Protein AF-0000000065836776 (afdb_homodimer)

Sequence (584 aa):
MSDDNSHSSDTVNSKKGFFSLLLSQLFHGEPKNRDELLALIRDSGQNELIDEDTRDMLEGVMDIADQRVRDIMIPRSQMITLKRNQTLDECLDVIIESAHSRFPVISEDKDHIEGILMAKDLLPFMRSDAEAFSMDKVLRTAVVVPESKRVDRMLKEFRSQRYHMAIVIDEFGGVSGLVTIEDILELIVGEIEDEYDEEDDIDFRQLSRHTWTIRALASIEDFNDAFGTHFSDEEVDTIGGLVMQAFGHLPARGETIDIDGYQFKVAMADSRRIIQVHVRIPDDSPQPKLDEMSDDNSHSSDTVNSKKGFFSLLLSQLFHGEPKNRDELLALIRDSGQNELIDEDTRDMLEGVMDIADQRVRDIMIPRSQMITLKRNQTLDECLDVIIESAHSRFPVISEDKDHIEGILMAKDLLPFMRSDAEAFSMDKVLRTAVVVPESKRVDRMLKEFRSQRYHMAIVIDEFGGVSGLVTIEDILELIVGEIEDEYDEEDDIDFRQLSRHTWTIRALASIEDFNDAFGTHFSDEEVDTIGGLVMQAFGHLPARGETIDIDGYQFKVAMADSRRIIQVHVRIPDDSPQPKLDE

Structure (mmCIF, N/CA/C/O backbone):
data_AF-0000000065836776-model_v1
#
loop_
_entity.id
_entity.type
_entity.pdbx_description
1 polymer 'Magnesium and cobalt efflux protein CorC'
#
loop_
_atom_site.group_PDB
_atom_site.id
_atom_site.type_symbol
_atom_site.label_atom_id
_atom_site.label_alt_id
_atom_site.label_comp_id
_atom_site.label_asym_id
_atom_site.label_entity_id
_atom_site.label_seq_id
_atom_site.pdbx_PDB_ins_code
_atom_site.Cartn_x
_atom_site.Cartn_y
_atom_site.Cartn_z
_atom_site.occupancy
_atom_site.B_iso_or_equiv
_atom_site.auth_seq_id
_atom_site.auth_comp_id
_atom_site.auth_asym_id
_atom_site.auth_atom_id
_atom_site.pdbx_PDB_model_num
ATOM 1 N N . MET A 1 1 ? 48 31.109 40.75 1 22.95 1 MET A N 1
ATOM 2 C CA . MET A 1 1 ? 46.75 30.703 41.406 1 22.95 1 MET A CA 1
ATOM 3 C C . MET A 1 1 ? 45.562 30.828 40.438 1 22.95 1 MET A C 1
ATOM 5 O O . MET A 1 1 ? 44.438 30.547 40.781 1 22.95 1 MET A O 1
ATOM 9 N N . SER A 1 2 ? 45.594 31.531 39.281 1 27.92 2 SER A N 1
ATOM 10 C CA . SER A 1 2 ? 44.562 32.219 38.5 1 27.92 2 SER A CA 1
ATOM 11 C C . SER A 1 2 ? 43.781 31.266 37.625 1 27.92 2 SER A C 1
ATOM 13 O O . SER A 1 2 ? 44.156 31.016 36.469 1 27.92 2 SER A O 1
ATOM 15 N N . ASP A 1 3 ? 43.125 30.141 38.125 1 28.23 3 ASP A N 1
ATOM 16 C CA . ASP A 1 3 ? 42.625 28.938 37.469 1 28.23 3 ASP A CA 1
ATOM 17 C C . ASP A 1 3 ? 41.281 29.203 36.781 1 28.23 3 ASP A C 1
ATOM 19 O O . ASP A 1 3 ? 40.562 28.266 36.406 1 28.23 3 ASP A O 1
ATOM 23 N N . ASP A 1 4 ? 40.562 30.375 36.719 1 28.66 4 ASP A N 1
ATOM 24 C CA . ASP A 1 4 ? 39.125 30.453 36.781 1 28.66 4 ASP A CA 1
ATOM 25 C C . ASP A 1 4 ? 38.5 30.141 35.438 1 28.66 4 ASP A C 1
ATOM 27 O O . ASP A 1 4 ? 37.312 30.375 35.219 1 28.66 4 ASP A O 1
ATOM 31 N N . ASN A 1 5 ? 39.094 29.922 34.219 1 32.53 5 ASN A N 1
ATOM 32 C CA . ASN A 1 5 ? 38.438 30.312 32.969 1 32.53 5 ASN A CA 1
ATOM 33 C C . ASN A 1 5 ? 37.406 29.266 32.531 1 32.53 5 ASN A C 1
ATOM 35 O O . ASN A 1 5 ? 37.594 28.594 31.516 1 32.53 5 ASN A O 1
ATOM 39 N N . SER A 1 6 ? 36.688 28.422 33.406 1 32.84 6 SER A N 1
ATOM 40 C CA . SER A 1 6 ? 36.031 27.266 32.844 1 32.84 6 SER A CA 1
ATOM 41 C C . SER A 1 6 ? 34.688 27.641 32.188 1 32.84 6 SER A C 1
ATOM 43 O O . SER A 1 6 ? 33.906 26.766 31.828 1 32.84 6 SER A O 1
ATOM 45 N N . HIS A 1 7 ? 34.156 28.922 32 1 32.16 7 HIS A N 1
ATOM 46 C CA . HIS A 1 7 ? 32.719 29.141 31.969 1 32.16 7 HIS A CA 1
ATOM 47 C C . HIS A 1 7 ? 32.125 28.766 30.609 1 32.16 7 HIS A C 1
ATOM 49 O O . HIS A 1 7 ? 30.938 28.922 30.391 1 32.16 7 HIS A O 1
ATOM 55 N N . SER A 1 8 ? 32.781 28.516 29.453 1 32.16 8 SER A N 1
ATOM 56 C CA . SER A 1 8 ? 32.156 28.922 28.203 1 32.16 8 SER A CA 1
ATOM 57 C C . SER A 1 8 ? 31.109 27.906 27.734 1 32.16 8 SER A C 1
ATOM 59 O O . SER A 1 8 ? 30.5 28.078 26.688 1 32.16 8 SER A O 1
ATOM 61 N N . SER A 1 9 ? 31 26.641 28.25 1 32.5 9 SER A N 1
ATOM 62 C CA . SER A 1 9 ? 30.453 25.656 27.328 1 32.5 9 SER A CA 1
ATOM 63 C C . SER A 1 9 ? 28.938 25.656 27.328 1 32.5 9 SER A C 1
ATOM 65 O O . SER A 1 9 ? 28.297 24.812 26.703 1 32.5 9 SER A O 1
ATOM 67 N N . ASP A 1 10 ? 28.172 26.547 28.109 1 32.69 10 ASP A N 1
ATOM 68 C CA . ASP A 1 10 ? 26.766 26.281 28.391 1 32.69 10 ASP A CA 1
ATOM 69 C C . ASP A 1 10 ? 25.875 26.719 27.234 1 32.69 10 ASP A C 1
ATOM 71 O O . ASP A 1 10 ? 24.656 26.656 27.344 1 32.69 10 ASP A O 1
ATOM 75 N N . THR A 1 11 ? 26.25 27.453 26.156 1 33.28 11 THR A N 1
ATOM 76 C CA . THR A 1 11 ? 25.328 28.297 25.406 1 33.28 11 THR A CA 1
ATOM 77 C C . THR A 1 11 ? 24.547 27.469 24.391 1 33.28 11 THR A C 1
ATOM 79 O O . THR A 1 11 ? 23.656 27.984 23.703 1 33.28 11 THR A O 1
ATOM 82 N N . VAL A 1 12 ? 24.938 26.281 24.016 1 37.31 12 VAL A N 1
ATOM 83 C CA . VAL A 1 12 ? 24.375 25.75 22.781 1 37.31 12 VAL A CA 1
ATOM 84 C C . VAL A 1 12 ? 23.016 25.109 23.078 1 37.31 12 VAL A C 1
ATOM 86 O O . VAL A 1 12 ? 22.312 24.672 22.156 1 37.31 12 VAL A O 1
ATOM 89 N N . ASN A 1 13 ? 22.625 24.812 24.328 1 36.97 13 ASN A N 1
ATOM 90 C CA . ASN A 1 13 ? 21.391 24.094 24.609 1 36.97 13 ASN A CA 1
ATOM 91 C C . ASN A 1 13 ? 20.156 24.969 24.406 1 36.97 13 ASN A C 1
ATOM 93 O O . ASN A 1 13 ? 19.031 24.531 24.594 1 36.97 13 ASN A O 1
ATOM 97 N N . SER A 1 14 ? 20.203 26.391 24.328 1 39.12 14 SER A N 1
ATOM 98 C CA . SER A 1 14 ? 19.109 27.344 24.469 1 39.12 14 SER A CA 1
ATOM 99 C C . SER A 1 14 ? 18.391 27.562 23.156 1 39.12 14 SER A C 1
ATOM 101 O O . SER A 1 14 ? 17.266 28.078 23.125 1 39.12 14 SER A O 1
ATOM 103 N N . LYS A 1 15 ? 18.969 27.266 22.062 1 41.84 15 LYS A N 1
ATOM 104 C CA . LYS A 1 15 ? 18.406 27.75 20.812 1 41.84 15 LYS A CA 1
ATOM 105 C C . LYS A 1 15 ? 17.25 26.859 20.344 1 41.84 15 LYS A C 1
ATOM 107 O O . LYS A 1 15 ? 16.359 27.312 19.641 1 41.84 15 LYS A O 1
ATOM 112 N N . LYS A 1 16 ? 17.234 25.641 20.625 1 44.03 16 LYS A N 1
ATOM 113 C CA . LYS A 1 16 ? 16.156 24.766 20.188 1 44.03 16 LYS A CA 1
ATOM 114 C C . LYS A 1 16 ? 14.867 25.047 20.953 1 44.03 16 LYS A C 1
ATOM 116 O O . LYS A 1 16 ? 13.773 24.906 20.391 1 44.03 16 LYS A O 1
ATOM 121 N N . GLY A 1 17 ? 14.898 25.516 22.266 1 41.03 17 GLY A N 1
ATOM 122 C CA . GLY A 1 17 ? 13.781 26.078 23.016 1 41.03 17 GLY A CA 1
ATOM 123 C C . GLY A 1 17 ? 13.227 27.344 22.406 1 41.03 17 GLY A C 1
ATOM 124 O O . GLY A 1 17 ? 12.008 27.547 22.375 1 41.03 17 GLY A O 1
ATOM 125 N N . PHE A 1 18 ? 14.219 28.234 21.953 1 40.16 18 PHE A N 1
ATOM 126 C CA . PHE A 1 18 ? 13.82 29.547 21.484 1 40.16 18 PHE A CA 1
ATOM 127 C C . PHE A 1 18 ? 13.117 29.469 20.125 1 40.16 18 PHE A C 1
ATOM 129 O O . PHE A 1 18 ? 12.148 30.172 19.875 1 40.16 18 PHE A O 1
ATOM 136 N N . PHE A 1 19 ? 13.664 28.578 19.188 1 43.03 19 PHE A N 1
ATOM 137 C CA . PHE A 1 19 ? 13 28.453 17.891 1 43.03 19 PHE A CA 1
ATOM 138 C C . PHE A 1 19 ? 11.609 27.844 18.062 1 43.03 19 PHE A C 1
ATOM 140 O O . PHE A 1 19 ? 10.656 28.297 17.406 1 43.03 19 PHE A O 1
ATOM 147 N N . SER A 1 20 ? 11.492 26.781 18.828 1 47.38 20 SER A N 1
ATOM 148 C CA . SER A 1 20 ? 10.156 26.281 19.141 1 47.38 20 SER A CA 1
ATOM 149 C C . SER A 1 20 ? 9.305 27.344 19.812 1 47.38 20 SER A C 1
ATOM 151 O O . SER A 1 20 ? 8.117 27.469 19.516 1 47.38 20 SER A O 1
ATOM 153 N N . LEU A 1 21 ? 9.906 28.031 20.781 1 43.47 21 LEU A N 1
ATOM 154 C CA . LEU A 1 21 ? 9.203 29.125 21.438 1 43.47 21 LEU A CA 1
ATOM 155 C C . LEU A 1 21 ? 8.898 30.25 20.453 1 43.47 21 LEU A C 1
ATOM 157 O O . LEU A 1 21 ? 7.801 30.797 20.453 1 43.47 21 LEU A O 1
ATOM 161 N N . LEU A 1 22 ? 9.922 30.656 19.656 1 42.25 22 LEU A N 1
ATOM 162 C CA . LEU A 1 22 ? 9.695 31.688 18.656 1 42.25 22 LEU A CA 1
ATOM 163 C C . LEU A 1 22 ? 8.68 31.234 17.609 1 42.25 22 LEU A C 1
ATOM 165 O O . LEU A 1 22 ? 7.801 32 17.219 1 42.25 22 LEU A O 1
ATOM 169 N N . LEU A 1 23 ? 8.891 29.969 17.172 1 44.66 23 LEU A N 1
ATOM 170 C CA . LEU A 1 23 ? 7.895 29.438 16.25 1 44.66 23 LEU A CA 1
ATOM 171 C C . LEU A 1 23 ? 6.531 29.344 16.922 1 44.66 23 LEU A C 1
ATOM 173 O O . LEU A 1 23 ? 5.508 29.641 16.312 1 44.66 23 LEU A O 1
ATOM 177 N N . SER A 1 24 ? 6.496 28.844 18.125 1 47.44 24 SER A N 1
ATOM 178 C CA . SER A 1 24 ? 5.25 28.875 18.875 1 47.44 24 SER A CA 1
ATOM 179 C C . SER A 1 24 ? 4.711 30.297 19 1 47.44 24 SER A C 1
ATOM 181 O O . SER A 1 24 ? 3.496 30.5 18.969 1 47.44 24 SER A O 1
ATOM 183 N N . GLN A 1 25 ? 5.547 31.219 19.359 1 43.69 25 GLN A N 1
ATOM 184 C CA . GLN A 1 25 ? 5.129 32.594 19.484 1 43.69 25 GLN A CA 1
ATOM 185 C C . GLN A 1 25 ? 4.688 33.156 18.125 1 43.69 25 GLN A C 1
ATOM 187 O O . GLN A 1 25 ? 3.758 33.969 18.062 1 43.69 25 GLN A O 1
ATOM 192 N N . LEU A 1 26 ? 5.461 32.875 17.188 1 43.56 26 LEU A N 1
ATOM 193 C CA . LEU A 1 26 ? 5.086 33.375 15.875 1 43.56 26 LEU A CA 1
ATOM 194 C C . LEU A 1 26 ? 3.891 32.625 15.312 1 43.56 26 LEU A C 1
ATOM 196 O O . LEU A 1 26 ? 3.148 33.156 14.477 1 43.56 26 LEU A O 1
ATOM 200 N N . PHE A 1 27 ? 3.906 31.266 15.547 1 48.25 27 PHE A N 1
ATOM 201 C CA . PHE A 1 27 ? 2.715 30.516 15.156 1 48.25 27 PHE A CA 1
ATOM 202 C C . PHE A 1 27 ? 1.643 30.609 16.234 1 48.25 27 PHE A C 1
ATOM 204 O O . PHE A 1 27 ? 1.615 29.781 17.156 1 48.25 27 PHE A O 1
ATOM 211 N N . HIS A 1 28 ? 1.257 31.562 16.703 1 50.22 28 HIS A N 1
ATOM 212 C CA . HIS A 1 28 ? 0.18 31.828 17.656 1 50.22 28 HIS A CA 1
ATOM 213 C C . HIS A 1 28 ? -0.975 30.844 17.469 1 50.22 28 HIS A C 1
ATOM 215 O O . HIS A 1 28 ? -1.742 30.594 18.391 1 50.22 28 HIS A O 1
ATOM 221 N N . GLY A 1 29 ? -1.247 30.109 16.312 1 56.5 29 GLY A N 1
ATOM 222 C CA . GLY A 1 29 ? -2.48 29.359 16.172 1 56.5 29 GLY A CA 1
ATOM 223 C C . GLY A 1 29 ? -2.246 27.875 15.898 1 56.5 29 GLY A C 1
ATOM 224 O O . GLY A 1 29 ? -2.6 27.375 14.828 1 56.5 29 GLY A O 1
ATOM 225 N N . GLU A 1 30 ? -1.48 27.172 16.609 1 68.56 30 GLU A N 1
ATOM 226 C CA . GLU A 1 30 ? -1.351 25.734 16.516 1 68.56 30 GLU A CA 1
ATOM 227 C C . GLU A 1 30 ? -2.711 25.047 16.625 1 68.56 30 GLU A C 1
ATOM 229 O O . GLU A 1 30 ? -3.584 25.5 17.359 1 68.56 30 GLU A O 1
ATOM 234 N N . PRO A 1 31 ? -2.826 24.078 15.703 1 76.38 31 PRO A N 1
ATOM 235 C CA . PRO A 1 31 ? -4.098 23.375 15.836 1 76.38 31 PRO A CA 1
ATOM 236 C C . PRO A 1 31 ? -4.289 22.766 17.234 1 76.38 31 PRO A C 1
ATOM 238 O O . PRO A 1 31 ? -3.328 22.281 17.828 1 76.38 31 PRO A O 1
ATOM 241 N N . LYS A 1 32 ? -5.445 22.953 17.734 1 77.69 32 LYS A N 1
ATOM 242 C CA . LYS A 1 32 ? -5.73 22.516 19.094 1 77.69 32 LYS A CA 1
ATOM 243 C C . LYS A 1 32 ? -6.32 21.109 19.109 1 77.69 32 LYS A C 1
ATOM 245 O O . LYS A 1 32 ? -6.422 20.484 20.156 1 77.69 32 LYS A O 1
ATOM 250 N N . ASN A 1 33 ? -6.82 20.734 17.969 1 81.62 33 ASN A N 1
ATOM 251 C CA . ASN A 1 33 ? -7.375 19.391 17.859 1 81.62 33 ASN A CA 1
ATOM 252 C C . ASN A 1 33 ? -7.25 18.844 16.438 1 81.62 33 ASN A C 1
ATOM 254 O O . ASN A 1 33 ? -6.773 19.547 15.547 1 81.62 33 ASN A O 1
ATOM 258 N N . ARG A 1 34 ? -7.668 17.656 16.281 1 82.62 34 ARG A N 1
ATOM 259 C CA . ARG A 1 34 ? -7.547 16.953 15.016 1 82.62 34 ARG A CA 1
ATOM 260 C C . ARG A 1 34 ? -8.336 17.656 13.922 1 82.62 34 ARG A C 1
ATOM 262 O O . ARG A 1 34 ? -7.883 17.75 12.773 1 82.62 34 ARG A O 1
ATOM 269 N N . ASP A 1 35 ? -9.414 18.125 14.25 1 83.81 35 ASP A N 1
ATOM 270 C CA . ASP A 1 35 ? -10.258 18.812 13.281 1 83.81 35 ASP A CA 1
ATOM 271 C C . ASP A 1 35 ? -9.578 20.078 12.766 1 83.81 35 ASP A C 1
ATOM 273 O O . ASP A 1 35 ? -9.664 20.391 11.578 1 83.81 35 ASP A O 1
ATOM 277 N N . GLU A 1 36 ? -8.992 20.703 13.672 1 83.31 36 GLU A N 1
ATOM 278 C CA . GLU A 1 36 ? -8.273 21.922 13.281 1 83.31 36 GLU A CA 1
ATOM 279 C C . GLU A 1 36 ? -7.086 21.578 12.383 1 83.31 36 GLU A C 1
ATOM 281 O O . GLU A 1 36 ? -6.801 22.312 11.43 1 83.31 36 GLU A O 1
ATOM 286 N N . LEU A 1 37 ? -6.438 20.562 12.734 1 85.44 37 LEU A N 1
ATOM 287 C CA . LEU A 1 37 ? -5.328 20.141 11.883 1 85.44 37 LEU A CA 1
ATOM 288 C C . LEU A 1 37 ? -5.824 19.781 10.484 1 85.44 37 LEU A C 1
ATOM 290 O O . LEU A 1 37 ? -5.207 20.172 9.492 1 85.44 37 LEU A O 1
ATOM 294 N N . LEU A 1 38 ? -6.859 19.078 10.398 1 85 38 LEU A N 1
ATOM 295 C CA . LEU A 1 38 ? -7.457 18.734 9.117 1 85 38 LEU A CA 1
ATOM 296 C C . LEU A 1 38 ? -7.832 19.969 8.328 1 85 38 LEU A C 1
ATOM 298 O O . LEU A 1 38 ? -7.629 20.031 7.113 1 85 38 LEU A O 1
ATOM 302 N N . ALA A 1 39 ? -8.367 20.891 9.031 1 82.38 39 ALA A N 1
ATOM 303 C CA . ALA A 1 39 ? -8.711 22.141 8.383 1 82.38 39 ALA A CA 1
ATOM 304 C C . ALA A 1 39 ? -7.473 22.844 7.828 1 82.38 39 ALA A C 1
ATOM 306 O O . ALA A 1 39 ? -7.504 23.391 6.723 1 82.38 39 ALA A O 1
ATOM 307 N N . LEU A 1 40 ? -6.527 22.812 8.594 1 82.5 40 LEU A N 1
ATOM 308 C CA . LEU A 1 40 ? -5.266 23.406 8.164 1 82.5 40 LEU A CA 1
ATOM 309 C C . LEU A 1 40 ? -4.734 22.703 6.918 1 82.5 40 LEU A C 1
ATOM 311 O O . LEU A 1 40 ? -4.238 23.359 5.996 1 82.5 40 LEU A O 1
ATOM 315 N N . ILE A 1 41 ? -4.789 21.469 6.906 1 85.69 41 ILE A N 1
ATOM 316 C CA . ILE A 1 41 ? -4.352 20.672 5.762 1 85.69 41 ILE A CA 1
ATOM 317 C C . ILE A 1 41 ? -5.18 21.031 4.531 1 85.69 41 ILE A C 1
ATOM 319 O O . ILE A 1 41 ? -4.633 21.266 3.451 1 85.69 41 ILE A O 1
ATOM 323 N N . ARG A 1 42 ? -6.379 21.094 4.68 1 80.94 42 ARG A N 1
ATOM 324 C CA . ARG A 1 42 ? -7.273 21.453 3.58 1 80.94 42 ARG A CA 1
ATOM 325 C C . ARG A 1 42 ? -6.953 22.844 3.035 1 80.94 42 ARG A C 1
ATOM 327 O O . ARG A 1 42 ? -6.906 23.031 1.82 1 80.94 42 ARG A O 1
ATOM 334 N N . ASP A 1 43 ? -6.699 23.719 3.918 1 79.12 43 ASP A N 1
ATOM 335 C CA . ASP A 1 43 ? -6.371 25.094 3.545 1 79.12 43 ASP A CA 1
ATOM 336 C C . ASP A 1 43 ? -5.035 25.156 2.807 1 79.12 43 ASP A C 1
ATOM 338 O O . ASP A 1 43 ? -4.859 25.984 1.901 1 79.12 43 ASP A O 1
ATOM 342 N N . SER A 1 44 ? -4.184 24.391 3.209 1 79.69 44 SER A N 1
ATOM 343 C CA . SER A 1 44 ? -2.865 24.391 2.584 1 79.69 44 SER A CA 1
ATOM 344 C C . SER A 1 44 ? -2.947 23.938 1.127 1 79.69 44 SER A C 1
ATOM 346 O O . SER A 1 44 ? -2.141 24.375 0.298 1 79.69 44 SER A O 1
ATOM 348 N N . GLY A 1 45 ? -3.754 23.125 0.785 1 73.38 45 GLY A N 1
ATOM 349 C CA . GLY A 1 45 ? -4.02 22.766 -0.598 1 73.38 45 GLY A CA 1
ATOM 350 C C . GLY A 1 45 ? -4.629 23.891 -1.405 1 73.38 45 GLY A C 1
ATOM 351 O O . GLY A 1 45 ? -4.223 24.141 -2.543 1 73.38 45 GLY A O 1
ATOM 352 N N . GLN A 1 46 ? -5.461 24.578 -0.774 1 68.31 46 GLN A N 1
ATOM 353 C CA . GLN A 1 46 ? -6.176 25.656 -1.435 1 68.31 46 GLN A CA 1
ATOM 354 C C . GLN A 1 46 ? -5.246 26.844 -1.721 1 68.31 46 GLN A C 1
ATOM 356 O O . GLN A 1 46 ? -5.383 27.5 -2.746 1 68.31 46 GLN A O 1
ATOM 361 N N . ASN A 1 47 ? -4.32 26.953 -0.825 1 69.75 47 ASN A N 1
ATOM 362 C CA . ASN A 1 47 ? -3.377 28.062 -0.986 1 69.75 47 ASN A CA 1
ATOM 363 C C . ASN A 1 47 ? -2.145 27.625 -1.779 1 69.75 47 ASN A C 1
ATOM 365 O O . ASN A 1 47 ? -1.146 28.344 -1.821 1 69.75 47 ASN A O 1
ATOM 369 N N . GLU A 1 48 ? -2.164 26.375 -2.27 1 73.56 48 GLU A N 1
ATOM 370 C CA . GLU A 1 48 ? -1.187 25.828 -3.201 1 73.56 48 GLU A CA 1
ATOM 371 C C . GLU A 1 48 ? 0.162 25.609 -2.52 1 73.56 48 GLU A C 1
ATOM 373 O O . GLU A 1 48 ? 1.212 25.75 -3.152 1 73.56 48 GLU A O 1
ATOM 378 N N . LEU A 1 49 ? 0.11 25.594 -1.194 1 77.25 49 LEU A N 1
ATOM 379 C CA . LEU A 1 49 ? 1.33 25.203 -0.501 1 77.25 49 LEU A CA 1
ATOM 380 C C . LEU A 1 49 ? 1.713 23.766 -0.858 1 77.25 49 LEU A C 1
ATOM 382 O O . LEU A 1 49 ? 2.898 23.438 -0.95 1 77.25 49 LEU A O 1
ATOM 386 N N . ILE A 1 50 ? 0.621 22.969 -1.031 1 84 50 ILE A N 1
ATOM 387 C CA . ILE A 1 50 ? 0.765 21.578 -1.469 1 84 50 ILE A CA 1
ATOM 388 C C . ILE A 1 50 ? -0.218 21.297 -2.602 1 84 50 ILE A C 1
ATOM 390 O O . ILE A 1 50 ? -1.242 21.969 -2.73 1 84 50 ILE A O 1
ATOM 394 N N . ASP A 1 51 ? 0.24 20.359 -3.395 1 85.06 51 ASP A N 1
ATOM 395 C CA . ASP A 1 51 ? -0.67 20.031 -4.484 1 85.06 51 ASP A CA 1
ATOM 396 C C . ASP A 1 51 ? -1.854 19.203 -3.98 1 85.06 51 ASP A C 1
ATOM 398 O O . ASP A 1 51 ? -1.856 18.75 -2.836 1 85.06 51 ASP A O 1
ATOM 402 N N . GLU A 1 52 ? -2.77 19.078 -4.766 1 80.69 52 GLU A N 1
ATOM 403 C CA . GLU A 1 52 ? -4.035 18.438 -4.406 1 80.69 52 GLU A CA 1
ATOM 404 C C . GLU A 1 52 ? -3.836 16.984 -4.035 1 80.69 52 GLU A C 1
ATOM 406 O O . GLU A 1 52 ? -4.473 16.469 -3.107 1 80.69 52 GLU A O 1
ATOM 411 N N . ASP A 1 53 ? -3.055 16.328 -4.742 1 86.19 53 ASP A N 1
ATOM 412 C CA . ASP A 1 53 ? -2.779 14.93 -4.445 1 86.19 53 ASP A CA 1
ATOM 413 C C . ASP A 1 53 ? -2.191 14.773 -3.043 1 86.19 53 ASP A C 1
ATOM 415 O O . ASP A 1 53 ? -2.59 13.875 -2.295 1 86.19 53 ASP A O 1
ATOM 419 N N . THR A 1 54 ? -1.288 15.617 -2.773 1 90.06 54 THR A N 1
ATOM 420 C CA . THR A 1 54 ? -0.691 15.586 -1.443 1 90.06 54 THR A CA 1
ATOM 421 C C . THR A 1 54 ? -1.743 15.859 -0.372 1 90.06 54 THR A C 1
ATOM 423 O O . THR A 1 54 ? -1.784 15.172 0.652 1 90.06 54 THR A O 1
ATOM 426 N N . ARG A 1 55 ? -2.475 16.859 -0.57 1 87.81 55 ARG A N 1
ATOM 427 C CA . ARG A 1 55 ? -3.559 17.172 0.356 1 87.81 55 ARG A CA 1
ATOM 428 C C . ARG A 1 55 ? -4.457 15.953 0.571 1 87.81 55 ARG A C 1
ATOM 430 O O . ARG A 1 55 ? -4.781 15.609 1.71 1 87.81 55 ARG A O 1
ATOM 437 N N . ASP A 1 56 ? -4.887 15.359 -0.507 1 87.62 56 ASP A N 1
ATOM 438 C CA . ASP A 1 56 ? -5.762 14.195 -0.435 1 87.62 56 ASP A CA 1
ATOM 439 C C . ASP A 1 56 ? -5.113 13.07 0.37 1 87.62 56 ASP A C 1
ATOM 441 O O . ASP A 1 56 ? -5.777 12.398 1.165 1 87.62 56 ASP A O 1
ATOM 445 N N . MET A 1 57 ? -3.908 12.883 0.147 1 92.25 57 MET A N 1
ATOM 446 C CA . MET A 1 57 ? -3.203 11.828 0.877 1 92.25 57 MET A CA 1
ATOM 447 C C . MET A 1 57 ? -3.152 12.141 2.369 1 92.25 57 MET A C 1
ATOM 449 O O . MET A 1 57 ? -3.34 11.258 3.201 1 92.25 57 MET A O 1
ATOM 453 N N . LEU A 1 58 ? -2.871 13.43 2.695 1 93.25 58 LEU A N 1
ATOM 454 C CA . LEU A 1 58 ? -2.852 13.828 4.098 1 93.25 58 LEU A CA 1
ATOM 455 C C . LEU A 1 58 ? -4.211 13.594 4.75 1 93.25 58 LEU A C 1
ATOM 457 O O . LEU A 1 58 ? -4.289 13.094 5.871 1 93.25 58 LEU A O 1
ATOM 461 N N . GLU A 1 59 ? -5.18 13.93 4.074 1 90 59 GLU A N 1
ATOM 462 C CA . GLU A 1 59 ? -6.527 13.68 4.57 1 90 59 GLU A CA 1
ATOM 463 C C . GLU A 1 59 ? -6.781 12.188 4.746 1 90 59 GLU A C 1
ATOM 465 O O . GLU A 1 59 ? -7.441 11.773 5.699 1 90 59 GLU A O 1
ATOM 470 N N . GLY A 1 60 ? -6.359 11.43 3.793 1 92.38 60 GLY A N 1
ATOM 471 C CA . GLY A 1 60 ? -6.477 9.984 3.896 1 92.38 60 GLY A CA 1
ATOM 472 C C . GLY A 1 60 ? -5.836 9.422 5.152 1 92.38 60 GLY A C 1
ATOM 473 O O . GLY A 1 60 ? -6.375 8.5 5.773 1 92.38 60 GLY A O 1
ATOM 474 N N . VAL A 1 61 ? -4.695 9.953 5.477 1 94.38 61 VAL A N 1
ATOM 475 C CA . VAL A 1 61 ? -4.027 9.523 6.699 1 94.38 61 VAL A CA 1
ATOM 476 C C . VAL A 1 61 ? -4.91 9.836 7.906 1 94.38 61 VAL A C 1
ATOM 478 O O . VAL A 1 61 ? -5.023 9.016 8.828 1 94.38 61 VAL A O 1
ATOM 481 N N . MET A 1 62 ? -5.48 10.992 7.93 1 91.38 62 MET A N 1
ATOM 482 C CA . MET A 1 62 ? -6.363 11.375 9.023 1 91.38 62 MET A CA 1
ATOM 483 C C . MET A 1 62 ? -7.562 10.438 9.109 1 91.38 62 MET A C 1
ATOM 485 O O . MET A 1 62 ? -8.039 10.141 10.211 1 91.38 62 MET A O 1
ATOM 489 N N . ASP A 1 63 ? -8.016 9.984 7.996 1 90.31 63 ASP A N 1
ATOM 490 C CA . ASP A 1 63 ? -9.141 9.055 7.949 1 90.31 63 ASP A CA 1
ATOM 491 C C . ASP A 1 63 ? -8.781 7.723 8.609 1 90.31 63 ASP A C 1
ATOM 493 O O . ASP A 1 63 ? -9.641 7.078 9.211 1 90.31 63 ASP A O 1
ATOM 497 N N . ILE A 1 64 ? -7.582 7.273 8.422 1 93.62 64 ILE A N 1
ATOM 498 C CA . ILE A 1 64 ? -7.141 6.023 9.031 1 93.62 64 ILE A CA 1
ATOM 499 C C . ILE A 1 64 ? -7.359 6.078 10.539 1 93.62 64 ILE A C 1
ATOM 501 O O . ILE A 1 64 ? -7.777 5.09 11.148 1 93.62 64 ILE A O 1
ATOM 505 N N . ALA A 1 65 ? -7.121 7.141 11.141 1 87 65 ALA A N 1
ATOM 506 C CA . ALA A 1 65 ? -7.246 7.301 12.586 1 87 65 ALA A CA 1
ATOM 507 C C . ALA A 1 65 ? -8.711 7.418 13 1 87 65 ALA A C 1
ATOM 509 O O . ALA A 1 65 ? -9.055 7.184 14.164 1 87 65 ALA A O 1
ATOM 510 N N . ASP A 1 66 ? -9.578 7.727 12.109 1 88.38 66 ASP A N 1
ATOM 511 C CA . ASP A 1 66 ? -10.961 8.062 12.461 1 88.38 66 ASP A CA 1
ATOM 512 C C . ASP A 1 66 ? -11.914 6.926 12.102 1 88.38 66 ASP A C 1
ATOM 514 O O . ASP A 1 66 ? -13.008 6.824 12.664 1 88.38 66 ASP A O 1
ATOM 518 N N . GLN A 1 67 ? -11.547 6.086 11.234 1 92.62 67 GLN A N 1
ATOM 519 C CA . GLN A 1 67 ? -12.469 5.094 10.695 1 92.62 67 GLN A CA 1
ATOM 520 C C . GLN A 1 67 ? -12.305 3.75 11.398 1 92.62 67 GLN A C 1
ATOM 522 O O . GLN A 1 67 ? -11.336 3.541 12.133 1 92.62 67 GLN A O 1
ATOM 527 N N . ARG A 1 68 ? -13.352 2.969 11.234 1 94.44 68 ARG A N 1
ATOM 528 C CA . ARG A 1 68 ? -13.375 1.601 11.742 1 94.44 68 ARG A CA 1
ATOM 529 C C . ARG A 1 68 ? -13.352 0.591 10.594 1 94.44 68 ARG A C 1
ATOM 531 O O . ARG A 1 68 ? -13.594 0.949 9.438 1 94.44 68 ARG A O 1
ATOM 538 N N . VAL A 1 69 ? -13.07 -0.652 10.922 1 96.38 69 VAL A N 1
ATOM 539 C CA . VAL A 1 69 ? -12.93 -1.72 9.938 1 96.38 69 VAL A CA 1
ATOM 540 C C . VAL A 1 69 ? -14.219 -1.853 9.133 1 96.38 69 VAL A C 1
ATOM 542 O O . VAL A 1 69 ? -14.18 -2.035 7.918 1 96.38 69 VAL A O 1
ATOM 545 N N . ARG A 1 70 ? -15.375 -1.69 9.742 1 94.31 70 ARG A N 1
ATOM 546 C CA . ARG A 1 70 ? -16.656 -1.822 9.062 1 94.31 70 ARG A CA 1
ATOM 547 C C . ARG A 1 70 ? -16.781 -0.8 7.934 1 94.31 70 ARG A C 1
ATOM 549 O O . ARG A 1 70 ? -17.5 -1.031 6.957 1 94.31 70 ARG A O 1
ATOM 556 N N . ASP A 1 71 ? -16.125 0.326 8.078 1 90.31 71 ASP A N 1
ATOM 557 C CA . ASP A 1 71 ? -16.25 1.423 7.125 1 90.31 71 ASP A CA 1
ATOM 558 C C . ASP A 1 71 ? -15.469 1.137 5.844 1 90.31 71 ASP A C 1
ATOM 560 O O . ASP A 1 71 ? -15.711 1.762 4.809 1 90.31 71 ASP A O 1
ATOM 564 N N . ILE A 1 72 ? -14.531 0.172 5.891 1 92 72 ILE A N 1
ATOM 565 C CA . ILE A 1 72 ? -13.641 0.038 4.746 1 92 72 ILE A CA 1
ATOM 566 C C . ILE A 1 72 ? -13.625 -1.413 4.27 1 92 72 ILE A C 1
ATOM 568 O O . ILE A 1 72 ? -13 -1.734 3.256 1 92 72 ILE A O 1
ATOM 572 N N . MET A 1 73 ? -14.242 -2.283 4.93 1 94.5 73 MET A N 1
ATOM 573 C CA . MET A 1 73 ? -14.164 -3.713 4.641 1 94.5 73 MET A CA 1
ATOM 574 C C . MET A 1 73 ? -14.867 -4.043 3.328 1 94.5 73 MET A C 1
ATOM 576 O O . MET A 1 73 ? -15.617 -3.223 2.797 1 94.5 73 MET A O 1
ATOM 580 N N . ILE A 1 74 ? -14.562 -5.148 2.789 1 93.5 74 ILE A N 1
ATOM 581 C CA . ILE A 1 74 ? -15.32 -5.766 1.707 1 93.5 74 ILE A CA 1
ATOM 582 C C . ILE A 1 74 ? -16.484 -6.562 2.283 1 93.5 74 ILE A C 1
ATOM 584 O O . ILE A 1 74 ? -16.281 -7.512 3.043 1 93.5 74 ILE A O 1
ATOM 588 N N . PRO A 1 75 ? -17.594 -6.199 1.898 1 92.94 75 PRO A N 1
ATOM 589 C CA . PRO A 1 75 ? -18.766 -6.867 2.469 1 92.94 75 PRO A CA 1
ATOM 590 C C . PRO A 1 75 ? -18.828 -8.352 2.113 1 92.94 75 PRO A C 1
ATOM 592 O O . PRO A 1 75 ? -18.312 -8.766 1.07 1 92.94 75 PRO A O 1
ATOM 595 N N . ARG A 1 76 ? -19.516 -9.031 2.93 1 94.62 76 ARG A N 1
ATOM 596 C CA . ARG A 1 76 ? -19.688 -10.477 2.805 1 94.62 76 ARG A CA 1
ATOM 597 C C . ARG A 1 76 ? -20.141 -10.859 1.404 1 94.62 76 ARG A C 1
ATOM 599 O O . ARG A 1 76 ? -19.625 -11.797 0.803 1 94.62 76 ARG A O 1
ATOM 606 N N . SER A 1 77 ? -21.062 -10.148 0.898 1 90.25 77 SER A N 1
ATOM 607 C CA . SER A 1 77 ? -21.672 -10.461 -0.386 1 90.25 77 SER A CA 1
ATOM 608 C C . SER A 1 77 ? -20.672 -10.32 -1.529 1 90.25 77 SER A C 1
ATOM 610 O O . SER A 1 77 ? -20.859 -10.914 -2.596 1 90.25 77 SER A O 1
ATOM 612 N N . GLN A 1 78 ? -19.641 -9.625 -1.384 1 89.5 78 GLN A N 1
ATOM 613 C CA . GLN A 1 78 ? -18.688 -9.336 -2.443 1 89.5 78 GLN A CA 1
ATOM 614 C C . GLN A 1 78 ? -17.422 -10.156 -2.279 1 89.5 78 GLN A C 1
ATOM 616 O O . GLN A 1 78 ? -16.5 -10.062 -3.092 1 89.5 78 GLN A O 1
ATOM 621 N N . MET A 1 79 ? -17.391 -10.961 -1.306 1 95.19 79 MET A N 1
ATOM 622 C CA . MET A 1 79 ? -16.219 -11.805 -1.086 1 95.19 79 MET A CA 1
ATOM 623 C C . MET A 1 79 ? -16.094 -12.859 -2.178 1 95.19 79 MET A C 1
ATOM 625 O O . MET A 1 79 ? -17.078 -13.523 -2.521 1 95.19 79 MET A O 1
ATOM 629 N N . ILE A 1 80 ? -14.977 -12.93 -2.729 1 96.38 80 ILE A N 1
ATOM 630 C CA . ILE A 1 80 ? -14.656 -14.047 -3.604 1 96.38 80 ILE A CA 1
ATOM 631 C C . ILE A 1 80 ? -13.969 -15.148 -2.797 1 96.38 80 ILE A C 1
ATOM 633 O O . ILE A 1 80 ? -12.93 -14.922 -2.182 1 96.38 80 ILE A O 1
ATOM 637 N N . THR A 1 81 ? -14.586 -16.281 -2.756 1 98.25 81 THR A N 1
ATOM 638 C CA . THR A 1 81 ? -14.125 -17.359 -1.891 1 98.25 81 THR A CA 1
ATOM 639 C C . THR A 1 81 ? -13.828 -18.625 -2.705 1 98.25 81 THR A C 1
ATOM 641 O O . THR A 1 81 ? -14.219 -18.719 -3.871 1 98.25 81 THR A O 1
ATOM 644 N N . LEU A 1 82 ? -13.062 -19.5 -2.162 1 98.44 82 LEU A N 1
ATOM 645 C CA . LEU A 1 82 ? -12.867 -20.875 -2.637 1 98.44 82 LEU A CA 1
ATOM 646 C C . LEU A 1 82 ? -13.547 -21.875 -1.703 1 98.44 82 LEU A C 1
ATOM 648 O O . LEU A 1 82 ? -13.781 -21.562 -0.531 1 98.44 82 LEU A O 1
ATOM 652 N N . LYS A 1 83 ? -13.812 -23.016 -2.24 1 97.69 83 LYS A N 1
ATOM 653 C CA . LYS A 1 83 ? -14.367 -24.078 -1.412 1 97.69 83 LYS A CA 1
ATOM 654 C C . LYS A 1 83 ? -13.297 -25.109 -1.062 1 97.69 83 LYS A C 1
ATOM 656 O O . LYS A 1 83 ? -12.445 -25.438 -1.896 1 97.69 83 LYS A O 1
ATOM 661 N N . ARG A 1 84 ? -13.438 -25.625 0.059 1 95.88 84 ARG A N 1
ATOM 662 C CA . ARG A 1 84 ? -12.453 -26.562 0.601 1 95.88 84 ARG A CA 1
ATOM 663 C C . ARG A 1 84 ? -12.312 -27.781 -0.294 1 95.88 84 ARG A C 1
ATOM 665 O O . ARG A 1 84 ? -11.219 -28.344 -0.422 1 95.88 84 ARG A O 1
ATOM 672 N N . ASN A 1 85 ? -13.344 -28.25 -0.939 1 95.75 85 ASN A N 1
ATOM 673 C CA . ASN A 1 85 ? -13.352 -29.516 -1.679 1 95.75 85 ASN A CA 1
ATOM 674 C C . ASN A 1 85 ? -13.148 -29.281 -3.174 1 95.75 85 ASN A C 1
ATOM 676 O O . ASN A 1 85 ? -13.289 -30.219 -3.973 1 95.75 85 ASN A O 1
ATOM 680 N N . GLN A 1 86 ? -12.891 -28.094 -3.537 1 95.81 86 GLN A N 1
ATOM 681 C CA . GLN A 1 86 ? -12.648 -27.812 -4.949 1 95.81 86 GLN A CA 1
ATOM 682 C C . GLN A 1 86 ? -11.344 -28.453 -5.418 1 95.81 86 GLN A C 1
ATOM 684 O O . GLN A 1 86 ? -10.383 -28.547 -4.66 1 95.81 86 GLN A O 1
ATOM 689 N N . THR A 1 87 ? -11.398 -28.953 -6.656 1 95.19 87 THR A N 1
ATOM 690 C CA . THR A 1 87 ? -10.172 -29.422 -7.293 1 95.19 87 THR A CA 1
ATOM 691 C C . THR A 1 87 ? -9.234 -28.266 -7.594 1 95.19 87 THR A C 1
ATOM 693 O O . THR A 1 87 ? -9.641 -27.094 -7.547 1 95.19 87 THR A O 1
ATOM 696 N N . LEU A 1 88 ? -8.008 -28.578 -7.914 1 95.81 88 LEU A N 1
ATOM 697 C CA . LEU A 1 88 ? -7.035 -27.562 -8.266 1 95.81 88 LEU A CA 1
ATOM 698 C C . LEU A 1 88 ? -7.508 -26.734 -9.461 1 95.81 88 LEU A C 1
ATOM 700 O O . LEU A 1 88 ? -7.434 -25.516 -9.453 1 95.81 88 LEU A O 1
ATOM 704 N N . ASP A 1 89 ? -8.031 -27.375 -10.484 1 96.56 89 ASP A N 1
ATOM 705 C CA . ASP A 1 89 ? -8.508 -26.688 -11.68 1 96.56 89 ASP A CA 1
ATOM 706 C C . ASP A 1 89 ? -9.633 -25.719 -11.336 1 96.56 89 ASP A C 1
ATOM 708 O O . ASP A 1 89 ? -9.672 -24.594 -11.852 1 96.56 89 ASP A O 1
ATOM 712 N N . GLU A 1 90 ? -10.523 -26.172 -10.516 1 96.88 90 GLU A N 1
ATOM 713 C CA . GLU A 1 90 ? -11.625 -25.312 -10.102 1 96.88 90 GLU A CA 1
ATOM 714 C C . GLU A 1 90 ? -11.109 -24.094 -9.336 1 96.88 90 GLU A C 1
ATOM 716 O O . GLU A 1 90 ? -11.602 -22.984 -9.523 1 96.88 90 GLU A O 1
ATOM 721 N N . CYS A 1 91 ? -10.18 -24.344 -8.43 1 97.31 91 CYS A N 1
ATOM 722 C CA . CYS A 1 91 ? -9.562 -23.234 -7.703 1 97.31 91 CYS A CA 1
ATOM 723 C C . CYS A 1 91 ? -8.906 -22.25 -8.664 1 97.31 91 CYS A C 1
ATOM 725 O O . CYS A 1 91 ? -9.094 -21.047 -8.539 1 97.31 91 CYS A O 1
ATOM 727 N N . LEU A 1 92 ? -8.148 -22.766 -9.609 1 97 92 LEU A N 1
ATOM 728 C CA . LEU A 1 92 ? -7.418 -21.938 -10.57 1 97 92 LEU A CA 1
ATOM 729 C C . LEU A 1 92 ? -8.375 -21.094 -11.391 1 97 92 LEU A C 1
ATOM 731 O O . LEU A 1 92 ? -8.07 -19.938 -11.711 1 97 92 LEU A O 1
ATOM 735 N N . ASP A 1 93 ? -9.523 -21.594 -11.734 1 96.69 93 ASP A N 1
ATOM 736 C CA . ASP A 1 93 ? -10.523 -20.828 -12.469 1 96.69 93 ASP A CA 1
ATOM 737 C C . ASP A 1 93 ? -10.898 -19.547 -11.719 1 96.69 93 ASP A C 1
ATOM 739 O O . ASP A 1 93 ? -10.883 -18.453 -12.289 1 96.69 93 ASP A O 1
ATOM 743 N N . VAL A 1 94 ? -11.156 -19.703 -10.453 1 97.12 94 VAL A N 1
ATOM 744 C CA . VAL A 1 94 ? -11.555 -18.562 -9.625 1 97.12 94 VAL A CA 1
ATOM 745 C C . VAL A 1 94 ? -10.383 -17.609 -9.461 1 97.12 94 VAL A C 1
ATOM 747 O O . VAL A 1 94 ? -10.547 -16.391 -9.602 1 97.12 94 VAL A O 1
ATOM 750 N N . ILE A 1 95 ? -9.25 -18.141 -9.188 1 97.12 95 ILE A N 1
ATOM 751 C CA . ILE A 1 95 ? -8.055 -17.344 -8.883 1 97.12 95 ILE A CA 1
ATOM 752 C C . ILE A 1 95 ? -7.656 -16.531 -10.109 1 97.12 95 ILE A C 1
ATOM 754 O O . ILE A 1 95 ? -7.395 -15.328 -10 1 97.12 95 ILE A O 1
ATOM 758 N N . ILE A 1 96 ? -7.621 -17.156 -11.219 1 93.88 96 ILE A N 1
ATOM 759 C CA . ILE A 1 96 ? -7.18 -16.5 -12.453 1 93.88 96 ILE A CA 1
ATOM 760 C C . ILE A 1 96 ? -8.203 -15.453 -12.875 1 93.88 96 ILE A C 1
ATOM 762 O O . ILE A 1 96 ? -7.844 -14.328 -13.234 1 93.88 96 ILE A O 1
ATOM 766 N N . GLU A 1 97 ? -9.43 -15.719 -12.789 1 93.38 97 GLU A N 1
ATOM 767 C CA . GLU A 1 97 ? -10.5 -14.82 -13.219 1 93.38 97 GLU A CA 1
ATOM 768 C C . GLU A 1 97 ? -10.578 -13.594 -12.312 1 93.38 97 GLU A C 1
ATOM 770 O O . GLU A 1 97 ? -10.734 -12.469 -12.789 1 93.38 97 GLU A O 1
ATOM 775 N N . SER A 1 98 ? -10.461 -13.766 -11.031 1 92.38 98 SER A N 1
ATOM 776 C CA . SER A 1 98 ? -10.633 -12.672 -10.086 1 92.38 98 SER A CA 1
ATOM 777 C C . SER A 1 98 ? -9.375 -11.805 -10 1 92.38 98 SER A C 1
ATOM 779 O O . SER A 1 98 ? -9.43 -10.664 -9.547 1 92.38 98 SER A O 1
ATOM 781 N N . ALA A 1 99 ? -8.234 -12.352 -10.258 1 89.81 99 ALA A N 1
ATOM 782 C CA . ALA A 1 99 ? -6.93 -11.688 -10.25 1 89.81 99 ALA A CA 1
ATOM 783 C C . ALA A 1 99 ? -6.539 -11.281 -8.828 1 89.81 99 ALA A C 1
ATOM 785 O O . ALA A 1 99 ? -5.691 -10.398 -8.641 1 89.81 99 ALA A O 1
ATOM 786 N N . HIS A 1 100 ? -7.172 -11.891 -7.82 1 92.44 100 HIS A N 1
ATOM 787 C CA . HIS A 1 100 ? -6.77 -11.656 -6.438 1 92.44 100 HIS A CA 1
ATOM 788 C C . HIS A 1 100 ? -5.625 -12.586 -6.035 1 92.44 100 HIS A C 1
ATOM 790 O O . HIS A 1 100 ? -5.301 -13.531 -6.758 1 92.44 100 HIS A O 1
ATOM 796 N N . SER A 1 101 ? -5.07 -12.234 -4.812 1 93.88 101 SER A N 1
ATOM 797 C CA . SER A 1 101 ? -3.936 -13.023 -4.352 1 93.88 101 SER A CA 1
ATOM 798 C C . SER A 1 101 ? -4.293 -13.836 -3.109 1 93.88 101 SER A C 1
ATOM 800 O O . SER A 1 101 ? -3.59 -14.781 -2.754 1 93.88 101 SER A O 1
ATOM 802 N N . ARG A 1 102 ? -5.289 -13.453 -2.463 1 96.75 102 ARG A N 1
ATOM 803 C CA . ARG A 1 102 ? -5.703 -14.109 -1.228 1 96.75 102 ARG A CA 1
ATOM 804 C C . ARG A 1 102 ? -7.191 -14.445 -1.256 1 96.75 102 ARG A C 1
ATOM 806 O O . ARG A 1 102 ? -8.008 -13.625 -1.683 1 96.75 102 ARG A O 1
ATOM 813 N N . PHE A 1 103 ? -7.5 -15.664 -0.758 1 98.19 103 PHE A N 1
ATOM 814 C CA . PHE A 1 103 ? -8.875 -16.141 -0.853 1 98.19 103 PHE A CA 1
ATOM 815 C C . PHE A 1 103 ? -9.305 -16.812 0.442 1 98.19 103 PHE A C 1
ATOM 817 O O . PHE A 1 103 ? -8.656 -17.766 0.894 1 98.19 103 PHE A O 1
ATOM 824 N N . PRO A 1 104 ? -10.375 -16.328 1.032 1 98.62 104 PRO A N 1
ATOM 825 C CA . PRO A 1 104 ? -10.977 -17.188 2.064 1 98.62 104 PRO A CA 1
ATOM 826 C C . PRO A 1 104 ? -11.461 -18.531 1.517 1 98.62 104 PRO A C 1
ATOM 828 O O . PRO A 1 104 ? -11.984 -18.594 0.404 1 98.62 104 PRO A O 1
ATOM 831 N N . VAL A 1 105 ? -11.18 -19.531 2.268 1 98.69 105 VAL A N 1
ATOM 832 C CA . VAL A 1 105 ? -11.664 -20.859 1.924 1 98.69 105 VAL A CA 1
ATOM 833 C C . VAL A 1 105 ? -12.82 -21.25 2.846 1 98.69 105 VAL A C 1
ATOM 835 O O . VAL A 1 105 ? -12.695 -21.172 4.07 1 98.69 105 VAL A O 1
ATOM 838 N N . ILE A 1 106 ? -13.898 -21.672 2.213 1 98.44 106 ILE A N 1
ATOM 839 C CA . ILE A 1 106 ? -15.094 -21.938 3 1 98.44 106 ILE A CA 1
ATOM 840 C C . ILE A 1 106 ? -15.453 -23.422 2.902 1 98.44 106 ILE A C 1
ATOM 842 O O . ILE A 1 106 ? -15.062 -24.094 1.945 1 98.44 106 ILE A O 1
ATOM 846 N N . SER A 1 107 ? -16.172 -23.969 3.865 1 95.38 107 SER A N 1
ATOM 847 C CA . SER A 1 107 ? -16.656 -25.344 3.828 1 95.38 107 SER A CA 1
ATOM 848 C C . SER A 1 107 ? -18.125 -25.406 3.402 1 95.38 107 SER A C 1
ATOM 850 O O . SER A 1 107 ? -18.484 -26.172 2.51 1 95.38 107 SER A O 1
ATOM 852 N N . GLU A 1 108 ? -19.031 -24.719 4.039 1 91.62 108 GLU A N 1
ATOM 853 C CA . GLU A 1 108 ? -20.469 -24.734 3.742 1 91.62 108 GLU A CA 1
ATOM 854 C C . GLU A 1 108 ? -20.922 -23.438 3.078 1 91.62 108 GLU A C 1
ATOM 856 O O . GLU A 1 108 ? -21.422 -23.453 1.95 1 91.62 108 GLU A O 1
ATOM 861 N N . ASP A 1 109 ? -20.766 -22.453 3.719 1 94.75 109 ASP A N 1
ATOM 862 C CA . ASP A 1 109 ? -21.094 -21.109 3.229 1 94.75 109 ASP A CA 1
ATOM 863 C C . ASP A 1 109 ? -20.141 -20.062 3.783 1 94.75 109 ASP A C 1
ATOM 865 O O . ASP A 1 109 ? -19.141 -20.406 4.426 1 94.75 109 ASP A O 1
ATOM 869 N N . LYS A 1 110 ? -20.344 -18.844 3.494 1 96.06 110 LYS A N 1
ATOM 870 C CA . LYS A 1 110 ? -19.391 -17.766 3.785 1 96.06 110 LYS A CA 1
ATOM 871 C C . LYS A 1 110 ? -19.281 -17.531 5.289 1 96.06 110 LYS A C 1
ATOM 873 O O . LYS A 1 110 ? -18.359 -16.844 5.746 1 96.06 110 LYS A O 1
ATOM 878 N N . ASP A 1 111 ? -20.094 -18.125 6.074 1 94.5 111 ASP A N 1
ATOM 879 C CA . ASP A 1 111 ? -19.984 -18.016 7.523 1 94.5 111 ASP A CA 1
ATOM 880 C C . ASP A 1 111 ? -19.031 -19.047 8.094 1 94.5 111 ASP A C 1
ATOM 882 O O . ASP A 1 111 ? -18.656 -18.984 9.266 1 94.5 111 ASP A O 1
ATOM 886 N N . HIS A 1 112 ? -18.672 -19.984 7.328 1 95.75 112 HIS A N 1
ATOM 887 C CA . HIS A 1 112 ? -17.797 -21.062 7.766 1 95.75 112 HIS A CA 1
ATOM 888 C C . HIS A 1 112 ? -16.438 -20.984 7.055 1 95.75 112 HIS A C 1
ATOM 890 O O . HIS A 1 112 ? -16.172 -21.781 6.156 1 95.75 112 HIS A O 1
ATOM 896 N N . ILE A 1 113 ? -15.617 -20.156 7.578 1 97.81 113 ILE A N 1
ATOM 897 C CA . ILE A 1 113 ? -14.289 -19.938 7.012 1 97.81 113 ILE A CA 1
ATOM 898 C C . ILE A 1 113 ? -13.312 -20.969 7.586 1 97.81 113 ILE A C 1
ATOM 900 O O . ILE A 1 113 ? -13.133 -21.047 8.805 1 97.81 113 ILE A O 1
ATOM 904 N N . GLU A 1 114 ? -12.672 -21.703 6.715 1 97.25 114 GLU A N 1
ATOM 905 C CA . GLU A 1 114 ? -11.719 -22.719 7.137 1 97.25 114 GLU A CA 1
ATOM 906 C C . GLU A 1 114 ? -10.297 -22.156 7.191 1 97.25 114 GLU A C 1
ATOM 908 O O . GLU A 1 114 ? -9.453 -22.688 7.918 1 97.25 114 GLU A O 1
ATOM 913 N N . GLY A 1 115 ? -10.078 -21.188 6.379 1 98.06 115 GLY A N 1
ATOM 914 C CA . GLY A 1 115 ? -8.758 -20.578 6.293 1 98.06 115 GLY A CA 1
ATOM 915 C C . GLY A 1 115 ? -8.586 -19.672 5.086 1 98.06 115 GLY A C 1
ATOM 916 O O . GLY A 1 115 ? -9.578 -19.203 4.52 1 98.06 115 GLY A O 1
ATOM 917 N N . ILE A 1 116 ? -7.34 -19.344 4.824 1 98.19 116 ILE A N 1
ATOM 918 C CA . ILE A 1 116 ? -6.996 -18.484 3.691 1 98.19 116 ILE A CA 1
ATOM 919 C C . ILE A 1 116 ? -6.039 -19.219 2.76 1 98.19 116 ILE A C 1
ATOM 921 O O . ILE A 1 116 ? -5.102 -19.875 3.219 1 98.19 116 ILE A O 1
ATOM 925 N N . LEU A 1 117 ? -6.309 -19.203 1.526 1 98.12 117 LEU A N 1
ATOM 926 C CA . LEU A 1 117 ? -5.391 -19.703 0.509 1 98.12 117 LEU A CA 1
ATOM 927 C C . LEU A 1 117 ? -4.73 -18.547 -0.241 1 98.12 117 LEU A C 1
ATOM 929 O O . LEU A 1 117 ? -5.414 -17.656 -0.746 1 98.12 117 LEU A O 1
ATOM 933 N N . MET A 1 118 ? -3.449 -18.516 -0.243 1 96.56 118 MET A N 1
ATOM 934 C CA . MET A 1 118 ? -2.715 -17.562 -1.072 1 96.56 118 MET A CA 1
ATOM 935 C C . MET A 1 118 ? -2.393 -18.172 -2.436 1 96.56 118 MET A C 1
ATOM 937 O O . MET A 1 118 ? -1.882 -19.281 -2.52 1 96.56 118 MET A O 1
ATOM 941 N N . ALA A 1 119 ? -2.639 -17.422 -3.475 1 96.31 119 ALA A N 1
ATOM 942 C CA . ALA A 1 119 ? -2.418 -17.922 -4.832 1 96.31 119 ALA A CA 1
ATOM 943 C C . ALA A 1 119 ? -0.973 -18.359 -5.023 1 96.31 119 ALA A C 1
ATOM 945 O O . ALA A 1 119 ? -0.716 -19.406 -5.633 1 96.31 119 ALA A O 1
ATOM 946 N N . LYS A 1 120 ? -0.075 -17.609 -4.48 1 94.06 120 LYS A N 1
ATOM 947 C CA . LYS A 1 120 ? 1.336 -17.922 -4.695 1 94.06 120 LYS A CA 1
ATOM 948 C C . LYS A 1 120 ? 1.717 -19.234 -4.023 1 94.06 120 LYS A C 1
ATOM 950 O O . LYS A 1 120 ? 2.715 -19.859 -4.391 1 94.06 120 LYS A O 1
ATOM 955 N N . ASP A 1 121 ? 1.027 -19.719 -3.043 1 94.69 121 ASP A N 1
ATOM 956 C CA . ASP A 1 121 ? 1.322 -20.953 -2.348 1 94.69 121 ASP A CA 1
ATOM 957 C C . ASP A 1 121 ? 1.021 -22.172 -3.236 1 94.69 121 ASP A C 1
ATOM 959 O O . ASP A 1 121 ? 1.383 -23.297 -2.9 1 94.69 121 ASP A O 1
ATOM 963 N N . LEU A 1 122 ? 0.4 -21.922 -4.355 1 96.44 122 LEU A N 1
ATOM 964 C CA . LEU A 1 122 ? 0.138 -23 -5.305 1 96.44 122 LEU A CA 1
ATOM 965 C C . LEU A 1 122 ? 1.371 -23.281 -6.156 1 96.44 122 LEU A C 1
ATOM 967 O O . LEU A 1 122 ? 1.491 -24.375 -6.738 1 96.44 122 LEU A O 1
ATOM 971 N N . LEU A 1 123 ? 2.268 -22.328 -6.215 1 95.56 123 LEU A N 1
ATOM 972 C CA . LEU A 1 123 ? 3.373 -22.375 -7.168 1 95.56 123 LEU A CA 1
ATOM 973 C C . LEU A 1 123 ? 4.277 -23.562 -6.902 1 95.56 123 LEU A C 1
ATOM 975 O O . LEU A 1 123 ? 4.746 -24.219 -7.84 1 95.56 123 LEU A O 1
ATOM 979 N N . PRO A 1 124 ? 4.5 -23.953 -5.656 1 94.19 124 PRO A N 1
ATOM 980 C CA . PRO A 1 124 ? 5.336 -25.125 -5.402 1 94.19 124 PRO A CA 1
ATOM 981 C C . PRO A 1 124 ? 4.77 -26.406 -6.031 1 94.19 124 PRO A C 1
ATOM 983 O O . PRO A 1 124 ? 5.527 -27.312 -6.363 1 94.19 124 PRO A O 1
ATOM 986 N N . PHE A 1 125 ? 3.516 -26.453 -6.242 1 93.88 125 PHE A N 1
ATOM 987 C CA . PHE A 1 125 ? 2.877 -27.641 -6.797 1 93.88 125 PHE A CA 1
ATOM 988 C C . PHE A 1 125 ? 3.094 -27.719 -8.305 1 93.88 125 PHE A C 1
ATOM 990 O O . PHE A 1 125 ? 2.748 -28.719 -8.938 1 93.88 125 PHE A O 1
ATOM 997 N N . MET A 1 126 ? 3.615 -26.703 -8.859 1 92.5 126 MET A N 1
ATOM 998 C CA . MET A 1 126 ? 3.9 -26.656 -10.289 1 92.5 126 MET A CA 1
ATOM 999 C C . MET A 1 126 ? 5.238 -27.312 -10.602 1 92.5 126 MET A C 1
ATOM 1001 O O . MET A 1 126 ? 5.547 -27.578 -11.766 1 92.5 126 MET A O 1
ATOM 1005 N N . ARG A 1 127 ? 5.969 -27.547 -9.617 1 92.12 127 ARG A N 1
ATOM 1006 C CA . ARG A 1 127 ? 7.27 -28.172 -9.844 1 92.12 127 ARG A CA 1
ATOM 1007 C C . ARG A 1 127 ? 7.121 -29.547 -10.477 1 92.12 127 ARG A C 1
ATOM 1009 O O . ARG A 1 127 ? 6.129 -30.234 -10.242 1 92.12 127 ARG A O 1
ATOM 1016 N N . SER A 1 128 ? 8.164 -29.922 -11.172 1 90.5 128 SER A N 1
ATOM 1017 C CA . SER A 1 128 ? 8.141 -31.203 -11.844 1 90.5 128 SER A CA 1
ATOM 1018 C C . SER A 1 128 ? 8.117 -32.344 -10.844 1 90.5 128 SER A C 1
ATOM 1020 O O . SER A 1 128 ? 7.57 -33.438 -11.125 1 90.5 128 SER A O 1
ATOM 1022 N N . ASP A 1 129 ? 8.664 -32.125 -9.719 1 92 129 ASP A N 1
ATOM 1023 C CA . ASP A 1 129 ? 8.758 -33.156 -8.711 1 92 129 ASP A CA 1
ATOM 1024 C C . ASP A 1 129 ? 7.758 -32.938 -7.578 1 92 129 ASP A C 1
ATOM 1026 O O . ASP A 1 129 ? 7.906 -33.469 -6.484 1 92 129 ASP A O 1
ATOM 1030 N N . ALA A 1 130 ? 6.777 -32.156 -7.898 1 90.06 130 ALA A N 1
ATOM 1031 C CA . ALA A 1 130 ? 5.871 -31.766 -6.824 1 90.06 130 ALA A CA 1
ATOM 1032 C C . ALA A 1 130 ? 4.891 -32.875 -6.488 1 90.06 130 ALA A C 1
ATOM 1034 O O . ALA A 1 130 ? 4.52 -33.688 -7.359 1 90.06 130 ALA A O 1
ATOM 1035 N N . GLU A 1 131 ? 4.52 -32.938 -5.223 1 91.38 131 GLU A N 1
ATOM 1036 C CA . GLU A 1 131 ? 3.412 -33.812 -4.82 1 91.38 131 GLU A CA 1
ATOM 1037 C C . GLU A 1 131 ? 2.082 -33.281 -5.352 1 91.38 131 GLU A C 1
ATOM 1039 O O . GLU A 1 131 ? 2 -32.156 -5.82 1 91.38 131 GLU A O 1
ATOM 1044 N N . ALA A 1 132 ? 1.035 -34.188 -5.246 1 91.81 132 ALA A N 1
ATOM 1045 C CA . ALA A 1 132 ? -0.301 -33.781 -5.691 1 91.81 132 ALA A CA 1
ATOM 1046 C C . ALA A 1 132 ? -0.871 -32.688 -4.805 1 91.81 132 ALA A C 1
ATOM 1048 O O . ALA A 1 132 ? -0.634 -32.656 -3.596 1 91.81 132 ALA A O 1
ATOM 1049 N N . PHE A 1 133 ? -1.599 -31.938 -5.391 1 93.81 133 PHE A N 1
ATOM 1050 C CA . PHE A 1 133 ? -2.25 -30.828 -4.703 1 93.81 133 PHE A CA 1
ATOM 1051 C C . PHE A 1 133 ? -3.195 -31.344 -3.623 1 93.81 133 PHE A C 1
ATOM 1053 O O . PHE A 1 133 ? -3.896 -32.344 -3.822 1 93.81 133 PHE A O 1
ATOM 1060 N N . SER A 1 134 ? -3.139 -30.609 -2.49 1 94.25 134 SER A N 1
ATOM 1061 C CA . SER A 1 134 ? -4.137 -30.734 -1.431 1 94.25 134 SER A CA 1
ATOM 1062 C C . SER A 1 134 ? -4.395 -29.391 -0.752 1 94.25 134 SER A C 1
ATOM 1064 O O . SER A 1 134 ? -3.455 -28.672 -0.406 1 94.25 134 SER A O 1
ATOM 1066 N N . MET A 1 135 ? -5.617 -29.156 -0.553 1 95.31 135 MET A N 1
ATOM 1067 C CA . MET A 1 135 ? -6.004 -27.906 0.093 1 95.31 135 MET A CA 1
ATOM 1068 C C . MET A 1 135 ? -5.383 -27.781 1.48 1 95.31 135 MET A C 1
ATOM 1070 O O . MET A 1 135 ? -4.969 -26.703 1.894 1 95.31 135 MET A O 1
ATOM 1074 N N . ASP A 1 136 ? -5.242 -28.891 2.113 1 94.38 136 ASP A N 1
ATOM 1075 C CA . ASP A 1 136 ? -4.727 -28.906 3.479 1 94.38 136 ASP A CA 1
ATOM 1076 C C . ASP A 1 136 ? -3.279 -28.438 3.527 1 94.38 136 ASP A C 1
ATOM 1078 O O . ASP A 1 136 ? -2.844 -27.859 4.527 1 94.38 136 ASP A O 1
ATOM 1082 N N . LYS A 1 137 ? -2.578 -28.625 2.502 1 94.75 137 LYS A N 1
ATOM 1083 C CA . LYS A 1 137 ? -1.154 -28.312 2.467 1 94.75 137 LYS A CA 1
ATOM 1084 C C . LYS A 1 137 ? -0.934 -26.812 2.252 1 94.75 137 LYS A C 1
ATOM 1086 O O . LYS A 1 137 ? 0.163 -26.297 2.486 1 94.75 137 LYS A O 1
ATOM 1091 N N . VAL A 1 138 ? -2 -26.109 1.785 1 95.88 138 VAL A N 1
ATOM 1092 C CA . VAL A 1 138 ? -1.79 -24.703 1.435 1 95.88 138 VAL A CA 1
ATOM 1093 C C . VAL A 1 138 ? -2.693 -23.812 2.287 1 95.88 138 VAL A C 1
ATOM 1095 O O . VAL A 1 138 ? -2.635 -22.594 2.193 1 95.88 138 VAL A O 1
ATOM 1098 N N . LEU A 1 139 ? -3.475 -24.391 3.119 1 97.25 139 LEU A N 1
ATOM 1099 C CA . LEU A 1 139 ? -4.434 -23.641 3.914 1 97.25 139 LEU A CA 1
ATOM 1100 C C . LEU A 1 139 ? -3.75 -22.984 5.105 1 97.25 139 LEU A C 1
ATOM 1102 O O . LEU A 1 139 ? -3.102 -23.656 5.906 1 97.25 139 LEU A O 1
ATOM 1106 N N . ARG A 1 140 ? -3.914 -21.609 5.215 1 96.44 140 ARG A N 1
ATOM 1107 C CA . ARG A 1 140 ? -3.381 -20.859 6.344 1 96.44 140 ARG A CA 1
ATOM 1108 C C . ARG A 1 140 ? -4.492 -20.469 7.312 1 96.44 140 ARG A C 1
ATOM 1110 O O . ARG A 1 140 ? -5.652 -20.344 6.918 1 96.44 140 ARG A O 1
ATOM 1117 N N . THR A 1 141 ? -4.117 -20.203 8.5 1 95.69 141 THR A N 1
ATOM 1118 C CA . THR A 1 141 ? -5.09 -19.797 9.508 1 95.69 141 THR A CA 1
ATOM 1119 C C . THR A 1 141 ? -5.602 -18.391 9.211 1 95.69 141 THR A C 1
ATOM 1121 O O . THR A 1 141 ? -4.82 -17.484 8.875 1 95.69 141 THR A O 1
ATOM 1124 N N . ALA A 1 142 ? -6.879 -18.234 9.352 1 96.5 142 ALA A N 1
ATOM 1125 C CA . ALA A 1 142 ? -7.484 -16.922 9.148 1 96.5 142 ALA A CA 1
ATOM 1126 C C . ALA A 1 142 ? -7.543 -16.141 10.453 1 96.5 142 ALA A C 1
ATOM 1128 O O . ALA A 1 142 ? -7.945 -16.672 11.492 1 96.5 142 ALA A O 1
ATOM 1129 N N . VAL A 1 143 ? -7.145 -14.891 10.414 1 97.06 143 VAL A N 1
ATOM 1130 C CA . VAL A 1 143 ? -7.309 -14 11.555 1 97.06 143 VAL A CA 1
ATOM 1131 C C . VAL A 1 143 ? -8.688 -13.352 11.516 1 97.06 143 VAL A C 1
ATOM 1133 O O . VAL A 1 143 ? -9.148 -12.93 10.453 1 97.06 143 VAL A O 1
ATOM 1136 N N . VAL A 1 144 ? -9.273 -13.336 12.68 1 97 144 VAL A N 1
ATOM 1137 C CA . VAL A 1 144 ? -10.625 -12.789 12.773 1 97 144 VAL A CA 1
ATOM 1138 C C . VAL A 1 144 ? -10.609 -11.516 13.617 1 97 144 VAL A C 1
ATOM 1140 O O . VAL A 1 144 ? -9.977 -11.461 14.672 1 97 144 VAL A O 1
ATOM 1143 N N . VAL A 1 145 ? -11.328 -10.461 13.141 1 97.69 145 VAL A N 1
ATOM 1144 C CA . VAL A 1 145 ? -11.391 -9.195 13.875 1 97.69 145 VAL A CA 1
ATOM 1145 C C . VAL A 1 145 ? -12.828 -8.68 13.898 1 97.69 145 VAL A C 1
ATOM 1147 O O . VAL A 1 145 ? -13.609 -8.977 12.992 1 97.69 145 VAL A O 1
ATOM 1150 N N . PRO A 1 146 ? -13.188 -7.828 14.859 1 97.81 146 PRO A N 1
ATOM 1151 C CA . PRO A 1 146 ? -14.547 -7.277 14.914 1 97.81 146 PRO A CA 1
ATOM 1152 C C . PRO A 1 146 ? -14.734 -6.09 13.969 1 97.81 146 PRO A C 1
ATOM 1154 O O . PRO A 1 146 ? -13.758 -5.414 13.617 1 97.81 146 PRO A O 1
ATOM 1157 N N . GLU A 1 147 ? -15.898 -5.824 13.641 1 95.44 147 GLU A N 1
ATOM 1158 C CA . GLU A 1 147 ? -16.297 -4.688 12.82 1 95.44 147 GLU A CA 1
ATOM 1159 C C . GLU A 1 147 ? -15.844 -3.369 13.445 1 95.44 147 GLU A C 1
ATOM 1161 O O . GLU A 1 147 ? -15.508 -2.422 12.734 1 95.44 147 GLU A O 1
ATOM 1166 N N . SER A 1 148 ? -15.82 -3.326 14.695 1 94.88 148 SER A N 1
ATOM 1167 C CA . SER A 1 148 ? -15.648 -2.078 15.43 1 94.88 148 SER A CA 1
ATOM 1168 C C . SER A 1 148 ? -14.164 -1.742 15.602 1 94.88 148 SER A C 1
ATOM 1170 O O . SER A 1 148 ? -13.82 -0.662 16.078 1 94.88 148 SER A O 1
ATOM 1172 N N . LYS A 1 149 ? -13.297 -2.68 15.227 1 95.38 149 LYS A N 1
ATOM 1173 C CA . LYS A 1 149 ? -11.875 -2.404 15.367 1 95.38 149 LYS A CA 1
ATOM 1174 C C . LYS A 1 149 ? -11.477 -1.14 14.609 1 95.38 149 LYS A C 1
ATOM 1176 O O . LYS A 1 149 ? -11.922 -0.92 13.484 1 95.38 149 LYS A O 1
ATOM 1181 N N . ARG A 1 150 ? -10.625 -0.311 15.258 1 95.12 150 ARG A N 1
ATOM 1182 C CA . ARG A 1 150 ? -10.133 0.899 14.609 1 95.12 150 ARG A CA 1
ATOM 1183 C C . ARG A 1 150 ? -9.164 0.559 13.484 1 95.12 150 ARG A C 1
ATOM 1185 O O . ARG A 1 150 ? -8.344 -0.35 13.617 1 95.12 150 ARG A O 1
ATOM 1192 N N . VAL A 1 151 ? -9.188 1.351 12.414 1 96.44 151 VAL A N 1
ATOM 1193 C CA . VAL A 1 151 ? -8.375 1.094 11.234 1 96.44 151 VAL A CA 1
ATOM 1194 C C . VAL A 1 151 ? -6.902 1.3 11.562 1 96.44 151 VAL A C 1
ATOM 1196 O O . VAL A 1 151 ? -6.039 0.567 11.07 1 96.44 151 VAL A O 1
ATOM 1199 N N . ASP A 1 152 ? -6.559 2.305 12.344 1 93.12 152 ASP A N 1
ATOM 1200 C CA . ASP A 1 152 ? -5.164 2.535 12.703 1 93.12 152 ASP A CA 1
ATOM 1201 C C . ASP A 1 152 ? -4.59 1.345 13.469 1 93.12 152 ASP A C 1
ATOM 1203 O O . ASP A 1 152 ? -3.438 0.958 13.25 1 93.12 152 ASP A O 1
ATOM 1207 N N . ARG A 1 153 ? -5.395 0.731 14.312 1 92.19 153 ARG A N 1
ATOM 1208 C CA . ARG A 1 153 ? -4.969 -0.474 15.016 1 92.19 153 ARG A CA 1
ATOM 1209 C C . ARG A 1 153 ? -4.832 -1.65 14.055 1 92.19 153 ARG A C 1
ATOM 1211 O O . ARG A 1 153 ? -3.898 -2.447 14.172 1 92.19 153 ARG A O 1
ATOM 1218 N N . MET A 1 154 ? -5.781 -1.761 13.188 1 95.75 154 MET A N 1
ATOM 1219 C CA . MET A 1 154 ? -5.723 -2.812 12.18 1 95.75 154 MET A CA 1
ATOM 1220 C C . MET A 1 154 ? -4.441 -2.705 11.359 1 95.75 154 MET A C 1
ATOM 1222 O O . MET A 1 154 ? -3.785 -3.713 11.086 1 95.75 154 MET A O 1
ATOM 1226 N N . LEU A 1 155 ? -4.125 -1.47 10.961 1 95.19 155 LEU A N 1
ATOM 1227 C CA . LEU A 1 155 ? -2.912 -1.232 10.195 1 95.19 155 LEU A CA 1
ATOM 1228 C C . LEU A 1 155 ? -1.679 -1.689 10.969 1 95.19 155 LEU A C 1
ATOM 1230 O O . LEU A 1 155 ? -0.802 -2.354 10.406 1 95.19 155 LEU A O 1
ATOM 1234 N N . LYS A 1 156 ? -1.615 -1.438 12.156 1 88.25 156 LYS A N 1
ATOM 1235 C CA . LYS A 1 156 ? -0.511 -1.865 13.008 1 88.25 156 LYS A CA 1
ATOM 1236 C C . LYS A 1 156 ? -0.401 -3.387 13.047 1 88.25 156 LYS A C 1
ATOM 1238 O O . LYS A 1 156 ? 0.694 -3.939 12.922 1 88.25 156 LYS A O 1
ATOM 1243 N N . GLU A 1 157 ? -1.442 -4.004 13.211 1 88.62 157 GLU A N 1
ATOM 1244 C CA . GLU A 1 157 ? -1.457 -5.461 13.273 1 88.62 157 GLU A CA 1
ATOM 1245 C C . G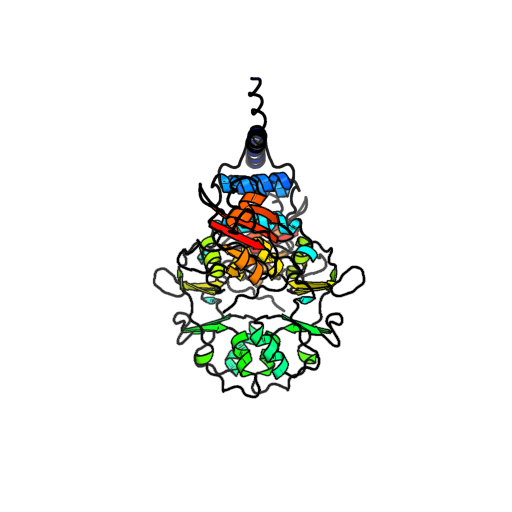LU A 1 157 ? -1.007 -6.078 11.953 1 88.62 157 GLU A C 1
ATOM 1247 O O . GLU A 1 157 ? -0.226 -7.031 11.945 1 88.62 157 GLU A O 1
ATOM 1252 N N . PHE A 1 158 ? -1.506 -5.535 10.93 1 92.56 158 PHE A N 1
ATOM 1253 C CA . PHE A 1 158 ? -1.086 -6.02 9.617 1 92.56 158 PHE A CA 1
ATOM 1254 C C . PHE A 1 158 ? 0.43 -5.945 9.469 1 92.56 158 PHE A C 1
ATOM 1256 O O . PHE A 1 158 ? 1.055 -6.875 8.953 1 92.56 158 PHE A O 1
ATOM 1263 N N . ARG A 1 159 ? 0.912 -4.918 9.883 1 84.94 159 ARG A N 1
ATOM 1264 C CA . ARG A 1 159 ? 2.346 -4.688 9.727 1 84.94 159 ARG A CA 1
ATOM 1265 C C . ARG A 1 159 ? 3.145 -5.543 10.703 1 84.94 159 ARG A C 1
ATOM 1267 O O . ARG A 1 159 ? 4.074 -6.246 10.305 1 84.94 159 ARG A O 1
ATOM 1274 N N . SER A 1 160 ? 2.766 -5.527 11.938 1 79 160 SER A N 1
ATOM 1275 C CA . SER A 1 160 ? 3.539 -6.18 12.992 1 79 160 SER A CA 1
ATOM 1276 C C . SER A 1 160 ? 3.438 -7.699 12.891 1 79 160 SER A C 1
ATOM 1278 O O . SER A 1 160 ? 4.418 -8.406 13.133 1 79 160 SER A O 1
ATOM 1280 N N . GLN A 1 161 ? 2.344 -8.211 12.539 1 80.31 161 GLN A N 1
ATOM 1281 C CA . GLN A 1 161 ? 2.135 -9.656 12.523 1 80.31 161 GLN A CA 1
ATOM 1282 C C . GLN A 1 161 ? 2.291 -10.219 11.109 1 80.31 161 GLN A C 1
ATOM 1284 O O . GLN A 1 161 ? 2.119 -11.422 10.898 1 80.31 161 GLN A O 1
ATOM 1289 N N . ARG A 1 162 ? 2.512 -9.398 10.234 1 79.38 162 ARG A N 1
ATOM 1290 C CA . ARG A 1 162 ? 2.871 -9.734 8.859 1 79.38 162 ARG A CA 1
ATOM 1291 C C . ARG A 1 162 ? 1.778 -10.57 8.195 1 79.38 162 ARG A C 1
ATOM 1293 O O . ARG A 1 162 ? 2.061 -11.609 7.598 1 79.38 162 ARG A O 1
ATOM 1300 N N . TYR A 1 163 ? 0.567 -10.281 8.422 1 89 163 TYR A N 1
ATOM 1301 C CA . TYR A 1 163 ? -0.547 -10.781 7.621 1 89 163 TYR A CA 1
ATOM 1302 C C . TYR A 1 163 ? -1.308 -9.633 6.965 1 89 163 TYR A C 1
ATOM 1304 O O . TYR A 1 163 ? -1.275 -8.5 7.453 1 89 163 TYR A O 1
ATOM 1312 N N . HIS A 1 164 ? -1.977 -9.891 5.812 1 93.5 164 HIS A N 1
ATOM 1313 C CA . HIS A 1 164 ? -2.475 -8.797 4.992 1 93.5 164 HIS A CA 1
ATOM 1314 C C . HIS A 1 164 ? -3.98 -8.906 4.777 1 93.5 164 HIS A C 1
ATOM 1316 O O . HIS A 1 164 ? -4.555 -8.156 3.982 1 93.5 164 HIS A O 1
ATOM 1322 N N . MET A 1 165 ? -4.602 -9.82 5.422 1 97.12 165 MET A N 1
ATOM 1323 C CA . MET A 1 165 ? -6.043 -10.016 5.316 1 97.12 165 MET A CA 1
ATOM 1324 C C . MET A 1 165 ? -6.621 -10.531 6.629 1 97.12 165 MET A C 1
ATOM 1326 O O . MET A 1 165 ? -5.992 -11.344 7.309 1 97.12 165 MET A O 1
ATOM 1330 N N . ALA A 1 166 ? -7.773 -10.07 6.992 1 98.31 166 ALA A N 1
ATOM 1331 C CA . ALA A 1 166 ? -8.516 -10.555 8.156 1 98.31 166 ALA A CA 1
ATOM 1332 C C . ALA A 1 166 ? -10 -10.703 7.844 1 98.31 166 ALA A C 1
ATOM 1334 O O . ALA A 1 166 ? -10.547 -9.945 7.035 1 98.31 166 ALA A O 1
ATOM 1335 N N . ILE A 1 167 ? -10.562 -11.703 8.445 1 98.56 167 ILE A N 1
ATOM 1336 C CA . ILE A 1 167 ? -12.008 -11.898 8.367 1 98.56 167 ILE A CA 1
ATOM 1337 C C . ILE A 1 167 ? -12.703 -11.023 9.406 1 98.56 167 ILE A C 1
ATOM 1339 O O . ILE A 1 167 ? -12.281 -10.961 10.562 1 98.56 167 ILE A O 1
ATOM 1343 N N . VAL A 1 168 ? -13.719 -10.305 8.969 1 98.25 168 VAL A N 1
ATOM 1344 C CA . VAL A 1 168 ? -14.438 -9.391 9.844 1 98.25 168 VAL A CA 1
ATOM 1345 C C . VAL A 1 168 ? -15.734 -10.031 10.328 1 98.25 168 VAL A C 1
ATOM 1347 O O . VAL A 1 168 ? -16.5 -10.578 9.523 1 98.25 168 VAL A O 1
ATOM 1350 N N . ILE A 1 169 ? -15.984 -9.945 11.578 1 97.5 169 ILE A N 1
ATOM 1351 C CA . ILE A 1 169 ? -17.203 -10.555 12.117 1 97.5 169 ILE A CA 1
ATOM 1352 C C . ILE A 1 169 ? -18.031 -9.492 12.828 1 97.5 169 ILE A C 1
ATOM 1354 O O . ILE A 1 169 ? -17.516 -8.469 13.266 1 97.5 169 ILE A O 1
ATOM 1358 N N . ASP A 1 170 ? -19.312 -9.727 12.914 1 95.5 170 ASP A N 1
ATOM 1359 C CA . ASP A 1 170 ? -20.234 -8.844 13.633 1 95.5 170 ASP A CA 1
ATOM 1360 C C . ASP A 1 170 ? -20.344 -9.25 15.102 1 95.5 170 ASP A C 1
ATOM 1362 O O . ASP A 1 170 ? -19.578 -10.086 15.586 1 95.5 170 ASP A O 1
ATOM 1366 N N . GLU A 1 171 ? -21.234 -8.617 15.82 1 92.56 171 GLU A N 1
ATOM 1367 C CA . GLU A 1 171 ? -21.406 -8.828 17.266 1 92.56 171 GLU A CA 1
ATOM 1368 C C . GLU A 1 171 ? -21.953 -10.219 17.562 1 92.56 171 GLU A C 1
ATOM 1370 O O . GLU A 1 171 ? -21.844 -10.703 18.688 1 92.56 171 GLU A O 1
ATOM 1375 N N . PHE A 1 172 ? -22.484 -10.891 16.625 1 90.94 172 PHE A N 1
ATOM 1376 C CA . PHE A 1 172 ? -23.094 -12.203 16.812 1 90.94 172 PHE A CA 1
ATOM 1377 C C . PHE A 1 172 ? -22.172 -13.305 16.328 1 90.94 172 PHE A C 1
ATOM 1379 O O . PHE A 1 172 ? -22.5 -14.492 16.438 1 90.94 172 PHE A O 1
ATOM 1386 N N . GLY A 1 173 ? -21.109 -13.008 15.781 1 90.81 173 GLY A N 1
ATOM 1387 C CA . GLY A 1 173 ? -20.125 -13.984 15.328 1 90.81 173 GLY A CA 1
ATOM 1388 C C . GLY A 1 173 ? -20.297 -14.359 13.867 1 90.81 173 GLY A C 1
ATOM 1389 O O . GLY A 1 173 ? -19.578 -15.227 13.367 1 90.81 173 GLY A O 1
ATOM 1390 N N . GLY A 1 174 ? -21.203 -13.734 13.273 1 95.25 174 GLY A N 1
ATOM 1391 C CA . GLY A 1 174 ? -21.359 -13.93 11.836 1 95.25 174 GLY A CA 1
ATOM 1392 C C . GLY A 1 174 ? -20.328 -13.172 11.023 1 95.25 174 GLY A C 1
ATOM 1393 O O . GLY A 1 174 ? -19.906 -12.086 11.406 1 95.25 174 GLY A O 1
ATOM 1394 N N . VAL A 1 175 ? -20.016 -13.766 9.852 1 97.25 175 VAL A N 1
ATOM 1395 C CA . VAL A 1 175 ? -19.047 -13.117 8.984 1 97.25 175 VAL A CA 1
ATOM 1396 C C . VAL A 1 175 ? -19.688 -11.914 8.297 1 97.25 175 VAL A C 1
ATOM 1398 O O . VAL A 1 175 ? -20.719 -12.047 7.633 1 97.25 175 VAL A O 1
ATOM 1401 N N . SER A 1 176 ? -19.062 -10.734 8.469 1 96.62 176 SER A N 1
ATOM 1402 C CA . SER A 1 176 ? -19.531 -9.5 7.852 1 96.62 176 SER A CA 1
ATOM 1403 C C . SER A 1 176 ? -18.797 -9.227 6.539 1 96.62 176 SER A C 1
ATOM 1405 O O . SER A 1 176 ? -19.328 -8.547 5.66 1 96.62 176 SER A O 1
ATOM 1407 N N . GLY A 1 177 ? -17.625 -9.695 6.418 1 97.25 177 GLY A N 1
ATOM 1408 C CA . GLY A 1 177 ? -16.781 -9.477 5.258 1 97.25 177 GLY A CA 1
ATOM 1409 C C . GLY A 1 177 ? -15.312 -9.719 5.539 1 97.25 177 GLY A C 1
ATOM 1410 O O . GLY A 1 177 ? -14.969 -10.602 6.332 1 97.25 177 GLY A O 1
ATOM 1411 N N . LEU A 1 178 ? -14.484 -9.117 4.793 1 97.88 178 LEU A N 1
ATOM 1412 C CA . LEU A 1 178 ? -13.039 -9.195 5.027 1 97.88 178 LEU A CA 1
ATOM 1413 C C . LEU A 1 178 ? -12.383 -7.84 4.812 1 97.88 178 LEU A C 1
ATOM 1415 O O . LEU A 1 178 ? -12.984 -6.934 4.23 1 97.88 178 LEU A O 1
ATOM 1419 N N . VAL A 1 179 ? -11.211 -7.648 5.363 1 97.12 179 VAL A N 1
ATOM 1420 C CA . VAL A 1 179 ? -10.438 -6.422 5.195 1 97.12 179 VAL A CA 1
ATOM 1421 C C . VAL A 1 179 ? -8.984 -6.77 4.883 1 97.12 179 VAL A C 1
ATOM 1423 O O . VAL A 1 179 ? -8.422 -7.715 5.449 1 97.12 179 VAL A O 1
ATOM 1426 N N . THR A 1 180 ? -8.406 -6.098 3.938 1 96.25 180 THR A N 1
ATOM 1427 C CA . THR A 1 180 ? -7.004 -6.277 3.592 1 96.25 180 THR A CA 1
ATOM 1428 C C . THR A 1 180 ? -6.215 -4.996 3.852 1 96.25 180 THR A C 1
ATOM 1430 O O . THR A 1 180 ? -6.797 -3.93 4.043 1 96.25 180 THR A O 1
ATOM 1433 N N . ILE A 1 181 ? -4.941 -5.121 3.904 1 94.12 181 ILE A N 1
ATOM 1434 C CA . ILE A 1 181 ? -4.098 -3.947 4.102 1 94.12 181 ILE A CA 1
ATOM 1435 C C . ILE A 1 181 ? -4.25 -2.994 2.918 1 94.12 181 ILE A C 1
ATOM 1437 O O . ILE A 1 181 ? -4.141 -1.776 3.074 1 94.12 181 ILE A O 1
ATOM 1441 N N . GLU A 1 182 ? -4.465 -3.529 1.714 1 92.12 182 GLU A N 1
ATOM 1442 C CA . GLU A 1 182 ? -4.68 -2.711 0.524 1 92.12 182 GLU A CA 1
ATOM 1443 C C . GLU A 1 182 ? -5.871 -1.778 0.704 1 92.12 182 GLU A C 1
ATOM 1445 O O . GLU A 1 182 ? -5.867 -0.651 0.205 1 92.12 182 GLU A O 1
ATOM 1450 N N . ASP A 1 183 ? -6.887 -2.25 1.346 1 92.12 183 ASP A N 1
ATOM 1451 C CA . ASP A 1 183 ? -8.055 -1.423 1.613 1 92.12 183 ASP A CA 1
ATOM 1452 C C . ASP A 1 183 ? -7.688 -0.204 2.457 1 92.12 183 ASP A C 1
ATOM 1454 O O . ASP A 1 183 ? -8.219 0.887 2.246 1 92.12 183 ASP A O 1
ATOM 1458 N N . ILE A 1 184 ? -6.824 -0.414 3.369 1 94.38 184 ILE A N 1
ATOM 1459 C CA . ILE A 1 184 ? -6.395 0.677 4.238 1 94.38 184 ILE A CA 1
ATOM 1460 C C . ILE A 1 184 ? -5.547 1.666 3.441 1 94.38 184 ILE A C 1
ATOM 1462 O O . ILE A 1 184 ? -5.742 2.879 3.537 1 94.38 184 ILE A O 1
ATOM 1466 N N . LEU A 1 185 ? -4.637 1.123 2.684 1 93.31 185 LEU A N 1
ATOM 1467 C CA . LEU A 1 185 ? -3.748 1.982 1.907 1 93.31 185 LEU A CA 1
ATOM 1468 C C . LEU A 1 185 ? -4.535 2.783 0.875 1 93.31 185 LEU A C 1
ATOM 1470 O O . LEU A 1 185 ? -4.133 3.889 0.502 1 93.31 185 LEU A O 1
ATOM 1474 N N . GLU A 1 186 ? -5.598 2.254 0.44 1 89.94 186 GLU A N 1
ATOM 1475 C CA . GLU A 1 186 ? -6.465 2.941 -0.513 1 89.94 186 GLU A CA 1
ATOM 1476 C C . GLU A 1 186 ? -7.023 4.23 0.081 1 89.94 186 GLU A C 1
ATOM 1478 O O . GLU A 1 186 ? -7.348 5.168 -0.65 1 89.94 186 GLU A O 1
ATOM 1483 N N . LEU A 1 187 ? -7.191 4.309 1.36 1 89.31 187 LEU A N 1
ATOM 1484 C CA . LEU A 1 187 ? -7.629 5.539 2.01 1 89.31 187 LEU A CA 1
ATOM 1485 C C . LEU A 1 187 ? -6.656 6.68 1.729 1 89.31 187 LEU A C 1
ATOM 1487 O O . LEU A 1 187 ? -7.059 7.844 1.683 1 89.31 187 LEU A O 1
ATOM 1491 N N . ILE A 1 188 ? -5.477 6.316 1.544 1 91.81 188 ILE A N 1
ATOM 1492 C CA . ILE A 1 188 ? -4.426 7.32 1.414 1 91.81 188 ILE A CA 1
ATOM 1493 C C . ILE A 1 188 ? -4.207 7.648 -0.061 1 91.81 188 ILE A C 1
ATOM 1495 O O . ILE A 1 188 ? -4.215 8.82 -0.45 1 91.81 188 ILE A O 1
ATOM 1499 N N . VAL A 1 189 ? -4.105 6.625 -0.945 1 88.5 189 VAL A N 1
ATOM 1500 C CA . VAL A 1 189 ? -3.621 6.875 -2.299 1 88.5 189 VAL A CA 1
ATOM 1501 C C . VAL A 1 189 ? -4.742 6.629 -3.303 1 88.5 189 VAL A C 1
ATOM 1503 O O . VAL A 1 189 ? -4.566 6.84 -4.504 1 88.5 189 VAL A O 1
ATOM 1506 N N . GLY A 1 190 ? -5.887 6.246 -2.967 1 77.56 190 GLY A N 1
ATOM 1507 C CA . GLY A 1 190 ? -6.934 5.758 -3.854 1 77.56 190 GLY A CA 1
ATOM 1508 C C . GLY A 1 190 ? -7.41 6.805 -4.844 1 77.56 190 GLY A C 1
ATOM 1509 O O . GLY A 1 190 ? -7.867 6.469 -5.938 1 77.56 190 GLY A O 1
ATOM 1510 N N . GLU A 1 191 ? -7.273 8.008 -4.535 1 71.75 191 GLU A N 1
ATOM 1511 C CA . GLU A 1 191 ? -7.859 9.055 -5.363 1 71.75 191 GLU A CA 1
ATOM 1512 C C . GLU A 1 191 ? -6.805 9.734 -6.23 1 71.75 191 GLU A C 1
ATOM 1514 O O . GLU A 1 191 ? -7.109 10.664 -6.98 1 71.75 191 GLU A O 1
ATOM 1519 N N . ILE A 1 192 ? -5.652 9.258 -6.152 1 73.88 192 ILE A N 1
ATOM 1520 C CA . ILE A 1 192 ? -4.59 9.891 -6.922 1 73.88 192 ILE A CA 1
ATOM 1521 C C . ILE A 1 192 ? -4.672 9.445 -8.383 1 73.88 192 ILE A C 1
ATOM 1523 O O . ILE A 1 192 ? -4.621 8.25 -8.68 1 73.88 192 ILE A O 1
ATOM 1527 N N . GLU A 1 193 ? -5.238 10.18 -9.227 1 69.56 193 GLU A N 1
ATOM 1528 C CA . GLU A 1 193 ? -5.324 9.883 -10.648 1 69.56 193 GLU A CA 1
ATOM 1529 C C . GLU A 1 193 ? -4.629 10.961 -11.484 1 69.56 193 GLU A C 1
ATOM 1531 O O . GLU A 1 193 ? -4.398 12.07 -11 1 69.56 193 GLU A O 1
ATOM 1536 N N . ASP A 1 194 ? -4.043 10.469 -12.625 1 58.84 194 ASP A N 1
ATOM 1537 C CA . ASP A 1 194 ? -3.465 11.438 -13.555 1 58.84 194 ASP A CA 1
ATOM 1538 C C . ASP A 1 194 ? -4.535 12.367 -14.109 1 58.84 194 ASP A C 1
ATOM 1540 O O . ASP A 1 194 ? -5.73 12.086 -14 1 58.84 194 ASP A O 1
ATOM 1544 N N . GLU A 1 195 ? -3.965 13.539 -14.422 1 54.84 195 GLU A N 1
ATOM 1545 C CA . GLU A 1 195 ? -4.781 14.555 -15.07 1 54.84 195 GLU A CA 1
ATOM 1546 C C . GLU A 1 195 ? -5.637 13.953 -16.172 1 54.84 195 GLU A C 1
ATOM 1548 O O . GLU A 1 195 ? -5.23 12.992 -16.844 1 54.84 195 GLU A O 1
ATOM 1553 N N . TYR A 1 196 ? -6.941 14.148 -15.961 1 51.66 196 TYR A N 1
ATOM 1554 C CA . TYR A 1 196 ? -7.984 13.727 -16.891 1 51.66 196 TYR A CA 1
ATOM 1555 C C . TYR A 1 196 ? -7.492 13.82 -18.344 1 51.66 196 TYR A C 1
ATOM 1557 O O . TYR A 1 196 ? -6.996 14.859 -18.766 1 51.66 196 TYR A O 1
ATOM 1565 N N . ASP A 1 197 ? -7.043 12.633 -18.859 1 51.91 197 ASP A N 1
ATOM 1566 C CA . ASP A 1 197 ? -6.918 12.703 -20.312 1 51.91 197 ASP A CA 1
ATOM 1567 C C . ASP A 1 197 ? -8.281 12.883 -20.969 1 51.91 197 ASP A C 1
ATOM 1569 O O . ASP A 1 197 ? -9.141 12 -20.891 1 51.91 197 ASP A O 1
ATOM 1573 N N . GLU A 1 198 ? -8.648 13.977 -21.281 1 53.56 198 GLU A N 1
ATOM 1574 C CA . GLU A 1 198 ? -9.852 14.391 -21.984 1 53.56 198 GLU A CA 1
ATOM 1575 C C . GLU A 1 198 ? -10.18 13.43 -23.125 1 53.56 198 GLU A C 1
ATOM 1577 O O . GLU A 1 198 ? -11.336 13.328 -23.547 1 53.56 198 GLU A O 1
ATOM 1582 N N . GLU A 1 199 ? -9.133 12.828 -23.547 1 51.97 199 GLU A N 1
ATOM 1583 C CA . GLU A 1 199 ? -9.375 12.109 -24.781 1 51.97 199 GLU A CA 1
ATOM 1584 C C . GLU A 1 199 ? -10.195 10.852 -24.547 1 51.97 199 GLU A C 1
ATOM 1586 O O . GLU A 1 199 ? -10.719 10.25 -25.484 1 51.97 199 GLU A O 1
ATOM 1591 N N . ASP A 1 200 ? -10.219 10.438 -23.328 1 58.84 200 ASP A N 1
ATOM 1592 C CA . ASP A 1 200 ? -10.922 9.164 -23.188 1 58.84 200 ASP A CA 1
ATOM 1593 C C . ASP A 1 200 ? -12.414 9.383 -22.984 1 58.84 200 ASP A C 1
ATOM 1595 O O . ASP A 1 200 ? -12.82 10.18 -22.125 1 58.84 200 ASP A O 1
ATOM 1599 N N . ASP A 1 201 ? -13.172 9.273 -23.969 1 64.38 201 ASP A N 1
ATOM 1600 C CA . ASP A 1 201 ? -14.633 9.352 -24.031 1 64.38 201 ASP A CA 1
ATOM 1601 C C . ASP A 1 201 ? -15.273 8.336 -23.094 1 64.38 201 ASP A C 1
ATOM 1603 O O . ASP A 1 201 ? -16.328 7.77 -23.406 1 64.38 201 ASP A O 1
ATOM 1607 N N . ILE A 1 202 ? -14.633 8.07 -21.984 1 78.75 202 ILE A N 1
ATOM 1608 C CA . ILE A 1 202 ? -15.227 7.098 -21.062 1 78.75 202 ILE A CA 1
ATOM 1609 C C . ILE A 1 202 ? -15.852 7.824 -19.875 1 78.75 202 ILE A C 1
ATOM 1611 O O . ILE A 1 202 ? -15.164 8.547 -19.156 1 78.75 202 ILE A O 1
ATOM 1615 N N . ASP A 1 203 ? -17.188 7.594 -19.766 1 87.88 203 ASP A N 1
ATOM 1616 C CA . ASP A 1 203 ? -17.938 8.297 -18.734 1 87.88 203 ASP A CA 1
ATOM 1617 C C . ASP A 1 203 ? -17.656 7.695 -17.344 1 87.88 203 ASP A C 1
ATOM 1619 O O . ASP A 1 203 ? -17.625 8.414 -16.344 1 87.88 203 ASP A O 1
ATOM 1623 N N . PHE A 1 204 ? -17.391 6.414 -17.359 1 89.06 204 PHE A N 1
ATOM 1624 C CA . PHE A 1 204 ? -17.219 5.711 -16.094 1 89.06 204 PHE A CA 1
ATOM 1625 C C . PHE A 1 204 ? -15.93 4.902 -16.094 1 89.06 204 PHE A C 1
ATOM 1627 O O . PHE A 1 204 ? -15.727 4.055 -16.953 1 89.06 204 PHE A O 1
ATOM 1634 N N . ARG A 1 205 ? -15.117 5.238 -15.141 1 84 205 ARG A N 1
ATOM 1635 C CA . ARG A 1 205 ? -13.875 4.477 -15 1 84 205 ARG A CA 1
ATOM 1636 C C . ARG A 1 205 ? -13.664 4.043 -13.547 1 84 205 ARG A C 1
ATOM 1638 O O . ARG A 1 205 ? -13.812 4.852 -12.633 1 84 205 ARG A O 1
ATOM 1645 N N . GLN A 1 206 ? -13.336 2.826 -13.398 1 80.38 206 GLN A N 1
ATOM 1646 C CA . GLN A 1 206 ? -13.094 2.344 -12.039 1 80.38 206 GLN A CA 1
ATOM 1647 C C . GLN A 1 206 ? -11.688 2.703 -11.57 1 80.38 206 GLN A C 1
ATOM 1649 O O . GLN A 1 206 ? -10.703 2.42 -12.258 1 80.38 206 GLN A O 1
ATOM 1654 N N . LEU A 1 207 ? -11.617 3.404 -10.5 1 74.75 207 LEU A N 1
ATOM 1655 C CA . LEU A 1 207 ? -10.344 3.816 -9.914 1 74.75 207 LEU A CA 1
ATOM 1656 C C . LEU A 1 207 ? -9.852 2.789 -8.906 1 74.75 207 LEU A C 1
ATOM 1658 O O . LEU A 1 207 ? -8.648 2.527 -8.812 1 74.75 207 LEU A O 1
ATOM 1662 N N . SER A 1 208 ? -10.734 2.354 -8.141 1 73.19 208 SER A N 1
ATOM 1663 C CA . SER A 1 208 ? -10.5 1.331 -7.133 1 73.19 208 SER A CA 1
ATOM 1664 C C . SER A 1 208 ? -11.742 0.48 -6.898 1 73.19 208 SER A C 1
ATOM 1666 O O . SER A 1 208 ? -12.742 0.628 -7.602 1 73.19 208 SER A O 1
ATOM 1668 N N . ARG A 1 209 ? -11.547 -0.396 -5.973 1 69.19 209 ARG A N 1
ATOM 1669 C CA . ARG A 1 209 ? -12.641 -1.316 -5.699 1 69.19 209 ARG A CA 1
ATOM 1670 C C . ARG A 1 209 ? -13.938 -0.557 -5.441 1 69.19 209 ARG A C 1
ATOM 1672 O O . ARG A 1 209 ? -15 -0.939 -5.941 1 69.19 209 ARG A O 1
ATOM 1679 N N . HIS A 1 210 ? -13.812 0.517 -4.73 1 74.62 210 HIS A N 1
ATOM 1680 C CA . HIS A 1 210 ? -15.047 1.166 -4.305 1 74.62 210 HIS A CA 1
ATOM 1681 C C . HIS A 1 210 ? -15.156 2.572 -4.883 1 74.62 210 HIS A C 1
ATOM 1683 O O . HIS A 1 210 ? -16.094 3.312 -4.555 1 74.62 210 HIS A O 1
ATOM 1689 N N . THR A 1 211 ? -14.266 2.869 -5.711 1 82.81 211 THR A N 1
ATOM 1690 C CA . THR A 1 211 ? -14.266 4.246 -6.188 1 82.81 211 THR A CA 1
ATOM 1691 C C . THR A 1 211 ? -14.234 4.293 -7.715 1 82.81 211 THR A C 1
ATOM 1693 O O . THR A 1 211 ? -13.492 3.533 -8.344 1 82.81 211 THR A O 1
ATOM 1696 N N . TRP A 1 212 ? -15.039 5.168 -8.211 1 87 212 TRP A N 1
ATOM 1697 C CA . TRP A 1 212 ? -15.133 5.375 -9.656 1 87 212 TRP A CA 1
ATOM 1698 C C . TRP A 1 212 ? -14.914 6.84 -10.008 1 87 212 TRP A C 1
ATOM 1700 O O . TRP A 1 212 ? -15.312 7.734 -9.266 1 87 212 TRP A O 1
ATOM 1710 N N . THR A 1 213 ? -14.227 6.965 -11.062 1 88.62 213 THR A N 1
ATOM 1711 C CA . THR A 1 213 ? -14.164 8.289 -11.672 1 88.62 213 THR A CA 1
ATOM 1712 C C . THR A 1 213 ? -15.289 8.469 -12.688 1 88.62 213 THR A C 1
ATOM 1714 O O . THR A 1 213 ? -15.445 7.656 -13.602 1 88.62 213 THR A O 1
ATOM 1717 N N . ILE A 1 214 ? -16.062 9.539 -12.492 1 91.88 214 ILE A N 1
ATOM 1718 C CA . ILE A 1 214 ? -17.219 9.805 -13.336 1 91.88 214 ILE A CA 1
ATOM 1719 C C . ILE A 1 214 ? -17.094 11.188 -13.977 1 91.88 214 ILE A C 1
ATOM 1721 O O . ILE A 1 214 ? -16.797 12.164 -13.289 1 91.88 214 ILE A O 1
ATOM 1725 N N . ARG A 1 215 ? -17.281 11.164 -15.242 1 92.19 215 ARG A N 1
ATOM 1726 C CA . ARG A 1 215 ? -17.391 12.469 -15.898 1 92.19 215 ARG A CA 1
ATOM 1727 C C . ARG A 1 215 ? -18.641 13.211 -15.445 1 92.19 215 ARG A C 1
ATOM 1729 O O . ARG A 1 215 ? -19.734 12.633 -15.414 1 92.19 215 ARG A O 1
ATOM 1736 N N . ALA A 1 216 ? -18.406 14.477 -15.219 1 93.88 216 ALA A N 1
ATOM 1737 C CA . ALA A 1 216 ? -19.516 15.266 -14.711 1 93.88 216 ALA A CA 1
ATOM 1738 C C . ALA A 1 216 ? -20.641 15.375 -15.75 1 93.88 216 ALA A C 1
ATOM 1740 O O . ALA A 1 216 ? -21.812 15.469 -15.391 1 93.88 216 ALA A O 1
ATOM 1741 N N . LEU A 1 217 ? -20.281 15.273 -17.031 1 93.69 217 LEU A N 1
ATOM 1742 C CA . LEU A 1 217 ? -21.25 15.422 -18.109 1 93.69 217 LEU A CA 1
ATOM 1743 C C . LEU A 1 217 ? -21.984 14.117 -18.359 1 93.69 217 LEU A C 1
ATOM 1745 O O . LEU A 1 217 ? -22.953 14.086 -19.125 1 93.69 217 LEU A O 1
ATOM 1749 N N . ALA A 1 218 ? -21.641 13.086 -17.672 1 94.31 218 ALA A N 1
ATOM 1750 C CA . ALA A 1 218 ? -22.375 11.836 -17.797 1 94.31 218 ALA A CA 1
ATOM 1751 C C . ALA A 1 218 ? -23.828 12.008 -17.375 1 94.31 218 ALA A C 1
ATOM 1753 O O . ALA A 1 218 ? -24.125 12.75 -16.438 1 94.31 218 ALA A O 1
ATOM 1754 N N . SER A 1 219 ? -24.734 11.281 -18.078 1 95.5 219 SER A N 1
ATOM 1755 C CA . SER A 1 219 ? -26.141 11.422 -17.75 1 95.5 219 SER A CA 1
ATOM 1756 C C . SER A 1 219 ? -26.5 10.656 -16.484 1 95.5 219 SER A C 1
ATOM 1758 O O . SER A 1 219 ? -25.938 9.594 -16.219 1 95.5 219 SER A O 1
ATOM 1760 N N . ILE A 1 220 ? -27.438 11.227 -15.805 1 96.75 220 ILE A N 1
ATOM 1761 C CA . ILE A 1 220 ? -27.953 10.57 -14.617 1 96.75 220 ILE A CA 1
ATOM 1762 C C . ILE A 1 220 ? -28.562 9.219 -15 1 96.75 220 ILE A C 1
ATOM 1764 O O . ILE A 1 220 ? -28.406 8.234 -14.281 1 96.75 220 ILE A O 1
ATOM 1768 N N . GLU A 1 221 ? -29.172 9.195 -16.109 1 95 221 GLU A N 1
ATOM 1769 C CA . GLU A 1 221 ? -29.766 7.965 -16.594 1 95 221 GLU A CA 1
ATOM 1770 C C . GLU A 1 221 ? -28.719 6.867 -16.766 1 95 221 GLU A C 1
ATOM 1772 O O . GLU A 1 221 ? -28.906 5.746 -16.281 1 95 221 GLU A O 1
ATOM 1777 N N . ASP A 1 222 ? -27.703 7.27 -17.391 1 94.5 222 ASP A N 1
ATOM 1778 C CA . ASP A 1 222 ? -26.625 6.301 -17.609 1 94.5 222 ASP A CA 1
ATOM 1779 C C . ASP A 1 222 ? -26.031 5.832 -16.281 1 94.5 222 ASP A C 1
ATOM 1781 O O . ASP A 1 222 ? -25.703 4.656 -16.125 1 94.5 222 ASP A O 1
ATOM 1785 N N . PHE A 1 223 ? -25.875 6.691 -15.398 1 95.62 223 PHE A N 1
ATOM 1786 C CA . PHE A 1 223 ? -25.359 6.352 -14.078 1 95.62 223 PHE A CA 1
ATOM 1787 C C . PHE A 1 223 ? -26.297 5.387 -13.367 1 95.62 223 PHE A C 1
ATOM 1789 O O . PHE A 1 223 ? -25.859 4.371 -12.82 1 95.62 223 PHE A O 1
ATOM 1796 N N . ASN A 1 224 ? -27.547 5.727 -13.398 1 94.88 224 ASN A N 1
ATOM 1797 C CA . ASN A 1 224 ? -28.547 4.859 -12.781 1 94.88 224 ASN A CA 1
ATOM 1798 C C . ASN A 1 224 ? -28.484 3.449 -13.359 1 94.88 224 ASN A C 1
ATOM 1800 O O . ASN A 1 224 ? -28.547 2.467 -12.617 1 94.88 224 ASN A O 1
ATOM 1804 N N . ASP A 1 225 ? -28.328 3.4 -14.57 1 93.5 225 ASP A N 1
ATOM 1805 C CA . ASP A 1 225 ? -28.266 2.102 -15.234 1 93.5 225 ASP A CA 1
ATOM 1806 C C . ASP A 1 225 ? -27.016 1.332 -14.836 1 93.5 225 ASP A C 1
ATOM 1808 O O . ASP A 1 225 ? -27.078 0.139 -14.531 1 93.5 225 ASP A O 1
ATOM 1812 N N . ALA A 1 226 ? -25.938 2.023 -14.781 1 91.62 226 ALA A N 1
ATOM 1813 C CA . ALA A 1 226 ? -24.656 1.381 -14.531 1 91.62 226 ALA A CA 1
ATOM 1814 C C . ALA A 1 226 ? -24.516 0.962 -13.07 1 91.62 226 ALA A C 1
ATOM 1816 O O . ALA A 1 226 ? -23.969 -0.095 -12.773 1 91.62 226 ALA A O 1
ATOM 1817 N N . PHE A 1 227 ? -25.078 1.752 -12.219 1 91.56 227 PHE A N 1
ATOM 1818 C CA . PHE A 1 227 ? -24.781 1.556 -10.805 1 91.56 227 PHE A CA 1
ATOM 1819 C C . PHE A 1 227 ? -26.016 1.061 -10.062 1 91.56 227 PHE A C 1
ATOM 1821 O O . PHE A 1 227 ? -25.953 0.808 -8.852 1 91.56 227 PHE A O 1
ATOM 1828 N N . GLY A 1 228 ? -27.125 0.978 -10.781 1 90.12 228 GLY A N 1
ATOM 1829 C CA . GLY A 1 228 ? -28.344 0.49 -10.164 1 90.12 228 GLY A CA 1
ATOM 1830 C C . GLY A 1 228 ? -28.953 1.467 -9.18 1 90.12 228 GLY A C 1
ATOM 1831 O O . GLY A 1 228 ? -29.453 1.063 -8.125 1 90.12 228 GLY A O 1
ATOM 1832 N N . THR A 1 229 ? -28.844 2.691 -9.469 1 93.56 229 THR A N 1
ATOM 1833 C CA . THR A 1 229 ? -29.375 3.738 -8.602 1 93.56 229 THR A CA 1
ATOM 1834 C C . THR A 1 229 ? -30.641 4.359 -9.211 1 93.56 229 THR A C 1
ATOM 1836 O O . THR A 1 229 ? -31.078 3.955 -10.289 1 93.56 229 THR A O 1
ATOM 1839 N N . HIS A 1 230 ? -31.25 5.273 -8.383 1 94.19 230 HIS A N 1
ATOM 1840 C CA . HIS A 1 230 ? -32.469 5.922 -8.844 1 94.19 230 HIS A CA 1
ATOM 1841 C C . HIS A 1 230 ? -32.438 7.422 -8.562 1 94.19 230 HIS A C 1
ATOM 1843 O O . HIS A 1 230 ? -33.406 7.98 -8.039 1 94.19 230 HIS A O 1
ATOM 1849 N N . PHE A 1 231 ? -31.422 7.965 -8.875 1 95.5 231 PHE A N 1
ATOM 1850 C CA . PHE A 1 231 ? -31.344 9.414 -8.719 1 95.5 231 PHE A CA 1
ATOM 1851 C C . PHE A 1 231 ? -32.312 10.109 -9.672 1 95.5 231 PHE A C 1
ATOM 1853 O O . PHE A 1 231 ? -32.469 9.688 -10.812 1 95.5 231 PHE A O 1
ATOM 1860 N N . SER A 1 232 ? -32.844 11.188 -9.141 1 93.94 232 SER A N 1
ATOM 1861 C CA . SER A 1 232 ? -33.812 11.914 -9.945 1 93.94 232 SER A CA 1
ATOM 1862 C C . SER A 1 232 ? -33.125 12.727 -11.039 1 93.94 232 SER A C 1
ATOM 1864 O O . SER A 1 232 ? -32.094 13.367 -10.789 1 93.94 232 SER A O 1
ATOM 1866 N N . ASP A 1 233 ? -33.719 12.586 -12.188 1 90.94 233 ASP A N 1
ATOM 1867 C CA . ASP A 1 233 ? -33.219 13.406 -13.297 1 90.94 233 ASP A CA 1
ATOM 1868 C C . ASP A 1 233 ? -34.281 14.438 -13.719 1 90.94 233 ASP A C 1
ATOM 1870 O O . ASP A 1 233 ? -34.25 14.922 -14.852 1 90.94 233 ASP A O 1
ATOM 1874 N N . GLU A 1 234 ? -35.125 14.789 -12.875 1 91.75 234 GLU A N 1
ATOM 1875 C CA . GLU A 1 234 ? -36.219 15.703 -13.195 1 91.75 234 GLU A CA 1
ATOM 1876 C C . GLU A 1 234 ? -35.719 17.141 -13.352 1 91.75 234 GLU A C 1
ATOM 1878 O O . GLU A 1 234 ? -36.094 17.844 -14.281 1 91.75 234 GLU A O 1
ATOM 1883 N N . GLU A 1 235 ? -34.875 17.578 -12.508 1 91.56 235 GLU A N 1
ATOM 1884 C CA . GLU A 1 235 ? -34.406 18.953 -12.492 1 91.56 235 GLU A CA 1
ATOM 1885 C C . GLU A 1 235 ? -33.062 19.094 -13.164 1 91.56 235 GLU A C 1
ATOM 1887 O O . GLU A 1 235 ? -32.719 20.141 -13.711 1 91.56 235 GLU A O 1
ATOM 1892 N N . VAL A 1 236 ? -32.312 18.125 -13.109 1 93.75 236 VAL A N 1
ATOM 1893 C CA . VAL A 1 236 ? -30.969 18.094 -13.688 1 93.75 236 VAL A CA 1
ATOM 1894 C C . VAL A 1 236 ? -30.75 16.781 -14.43 1 93.75 236 VAL A C 1
ATOM 1896 O O . VAL A 1 236 ? -31.266 15.742 -14.023 1 93.75 236 VAL A O 1
ATOM 1899 N N . ASP A 1 237 ? -29.812 16.844 -15.477 1 94.81 237 ASP A N 1
ATOM 1900 C CA . ASP A 1 237 ? -29.672 15.68 -16.344 1 94.81 237 ASP A CA 1
ATOM 1901 C C . ASP A 1 237 ? -28.312 15.023 -16.156 1 94.81 237 ASP A C 1
ATOM 1903 O O . ASP A 1 237 ? -28.109 13.867 -16.547 1 94.81 237 ASP A O 1
ATOM 1907 N N . THR A 1 238 ? -27.375 15.75 -15.656 1 96.69 238 THR A N 1
ATOM 1908 C CA . THR A 1 238 ? -26 15.25 -15.594 1 96.69 238 THR A CA 1
ATOM 1909 C C . THR A 1 238 ? -25.578 15.023 -14.141 1 96.69 238 THR A C 1
ATOM 1911 O O . THR A 1 238 ? -26.172 15.578 -13.219 1 96.69 238 THR A O 1
ATOM 1914 N N . ILE A 1 239 ? -24.609 14.234 -13.953 1 96.62 239 ILE A N 1
ATOM 1915 C CA . ILE A 1 239 ? -24.062 13.961 -12.625 1 96.62 239 ILE A CA 1
ATOM 1916 C C . ILE A 1 239 ? -23.5 15.25 -12.023 1 96.62 239 ILE A C 1
ATOM 1918 O O . ILE A 1 239 ? -23.672 15.5 -10.828 1 96.62 239 ILE A O 1
ATOM 1922 N N . GLY A 1 240 ? -22.859 16.016 -12.875 1 95.56 240 GLY A N 1
ATOM 1923 C CA . GLY A 1 240 ? -22.406 17.312 -12.398 1 95.56 240 GLY A CA 1
ATOM 1924 C C . GLY A 1 240 ? -23.547 18.172 -11.859 1 95.56 240 GLY A C 1
ATOM 1925 O O . GLY A 1 240 ? -23.406 18.797 -10.805 1 95.56 240 GLY A O 1
ATOM 1926 N N . GLY A 1 241 ? -24.594 18.188 -12.617 1 95.25 241 GLY A N 1
ATOM 1927 C CA . GLY A 1 241 ? -25.766 18.922 -12.156 1 95.25 241 GLY A CA 1
ATOM 1928 C C . GLY A 1 241 ? -26.328 18.391 -10.844 1 95.25 241 GLY A C 1
ATOM 1929 O O . GLY A 1 241 ? -26.703 19.172 -9.961 1 95.25 241 GLY A O 1
ATOM 1930 N N . LEU A 1 242 ? -26.375 17.109 -10.75 1 96.88 242 LEU A N 1
ATOM 1931 C CA . LEU A 1 242 ? -26.859 16.469 -9.539 1 96.88 242 LEU A CA 1
ATOM 1932 C C . LEU A 1 242 ? -26.031 16.875 -8.328 1 96.88 242 LEU A C 1
ATOM 1934 O O . LEU A 1 242 ? -26.578 17.266 -7.297 1 96.88 242 LEU A O 1
ATOM 1938 N N . VAL A 1 243 ? -24.766 16.859 -8.508 1 97.06 243 VAL A N 1
ATOM 1939 C CA . VAL A 1 243 ? -23.828 17.172 -7.426 1 97.06 243 VAL A CA 1
ATOM 1940 C C . VAL A 1 243 ? -23.922 18.656 -7.074 1 97.06 243 VAL A C 1
ATOM 1942 O O . VAL A 1 243 ? -23.984 19.016 -5.898 1 97.06 243 VAL A O 1
ATOM 1945 N N . MET A 1 244 ? -24 19.453 -8.047 1 94.5 244 MET A N 1
ATOM 1946 C CA . MET A 1 244 ? -24.125 20.891 -7.816 1 94.5 244 MET A CA 1
ATOM 1947 C C . MET A 1 244 ? -25.422 21.219 -7.09 1 94.5 244 MET A C 1
ATOM 1949 O O . MET A 1 244 ? -25.422 22.062 -6.184 1 94.5 244 MET A O 1
ATOM 1953 N N . GLN A 1 245 ? -26.406 20.609 -7.516 1 93.94 245 GLN A N 1
ATOM 1954 C CA . GLN A 1 245 ? -27.703 20.812 -6.871 1 93.94 245 GLN A CA 1
ATOM 1955 C C . GLN A 1 245 ? -27.641 20.422 -5.395 1 93.94 245 GLN A C 1
ATOM 1957 O O . GLN A 1 245 ? -28.156 21.141 -4.539 1 93.94 245 GLN A O 1
ATOM 1962 N N . ALA A 1 246 ? -27.062 19.328 -5.105 1 95.38 246 ALA A N 1
ATOM 1963 C CA . ALA A 1 246 ? -26.953 18.844 -3.732 1 95.38 246 ALA A CA 1
ATOM 1964 C C . ALA A 1 246 ? -26.125 19.797 -2.875 1 95.38 246 ALA A C 1
ATOM 1966 O O . ALA A 1 246 ? -26.453 20.031 -1.704 1 95.38 246 ALA A O 1
ATOM 1967 N N . PHE A 1 247 ? -25.109 20.375 -3.432 1 92.44 247 PHE A N 1
ATOM 1968 C CA . PHE A 1 247 ? -24.281 21.344 -2.727 1 92.44 247 PHE A CA 1
ATOM 1969 C C . PHE A 1 247 ? -24.984 22.688 -2.615 1 92.44 247 PHE A C 1
ATOM 1971 O O . PHE A 1 247 ? -24.797 23.422 -1.639 1 92.44 247 PHE A O 1
ATOM 1978 N N . GLY A 1 248 ? -25.719 23.047 -3.553 1 92.31 248 GLY A N 1
ATOM 1979 C CA . GLY A 1 248 ? -26.375 24.344 -3.629 1 92.31 248 GLY A CA 1
ATOM 1980 C C . GLY A 1 248 ? -25.484 25.422 -4.219 1 92.31 248 GLY A C 1
ATOM 1981 O O . GLY A 1 248 ? -25.891 26.578 -4.301 1 92.31 248 GLY A O 1
ATOM 1982 N N . HIS A 1 249 ? -24.219 25.094 -4.504 1 90.75 249 HIS A N 1
ATOM 1983 C CA . HIS A 1 249 ? -23.234 25.969 -5.145 1 90.75 249 HIS A CA 1
ATOM 1984 C C . HIS A 1 249 ? -22.219 25.156 -5.941 1 90.75 249 HIS A C 1
ATOM 1986 O O . HIS A 1 249 ? -22.25 23.922 -5.906 1 90.75 249 HIS A O 1
ATOM 1992 N N . LEU A 1 250 ? -21.469 25.906 -6.715 1 91.12 250 LEU A N 1
ATOM 1993 C CA . LEU A 1 250 ? -20.359 25.219 -7.387 1 91.12 250 LEU A CA 1
ATOM 1994 C C . LEU A 1 250 ? -19.266 24.859 -6.391 1 91.12 250 LEU A C 1
ATOM 1996 O O . LEU A 1 250 ? -18.578 25.734 -5.863 1 91.12 250 LEU A O 1
ATOM 2000 N N . PRO A 1 251 ? -19.172 23.578 -6.176 1 90.75 251 PRO A N 1
ATOM 2001 C CA . PRO A 1 251 ? -18.156 23.156 -5.199 1 90.75 251 PRO A CA 1
ATOM 2002 C C . PRO A 1 251 ? -16.75 23.219 -5.762 1 90.75 251 PRO A C 1
ATOM 2004 O O . PRO A 1 251 ? -16.562 23.172 -6.98 1 90.75 251 PRO A O 1
ATOM 2007 N N . ALA A 1 252 ? -15.844 23.344 -4.844 1 81.69 252 ALA A N 1
ATOM 2008 C CA . ALA A 1 252 ? -14.438 23.328 -5.211 1 81.69 252 ALA A CA 1
ATOM 2009 C C . ALA A 1 252 ? -13.891 21.891 -5.227 1 81.69 252 ALA A C 1
ATOM 2011 O O . ALA A 1 252 ? -14.516 20.984 -4.68 1 81.69 252 ALA A O 1
ATOM 2012 N N . ARG A 1 253 ? -12.781 21.75 -5.93 1 80.94 253 ARG A N 1
ATOM 2013 C CA . ARG A 1 253 ? -12.102 20.469 -5.922 1 80.94 253 ARG A CA 1
ATOM 2014 C C . ARG A 1 253 ? -11.875 19.984 -4.496 1 80.94 253 ARG A C 1
ATOM 2016 O O . ARG A 1 253 ? -11.492 20.75 -3.619 1 80.94 253 ARG A O 1
ATOM 2023 N N . GLY A 1 254 ? -12.195 18.734 -4.316 1 77.5 254 GLY A N 1
ATOM 2024 C CA . GLY A 1 254 ? -11.945 18.125 -3.023 1 77.5 254 GLY A CA 1
ATOM 2025 C C . GLY A 1 254 ? -13.172 18.094 -2.129 1 77.5 254 GLY A C 1
ATOM 2026 O O . GLY A 1 254 ? -13.219 17.328 -1.163 1 77.5 254 GLY A O 1
ATOM 2027 N N . GLU A 1 255 ? -14.102 18.906 -2.309 1 82.06 255 GLU A N 1
ATOM 2028 C CA . GLU A 1 255 ? -15.32 18.891 -1.506 1 82.06 255 GLU A CA 1
ATOM 2029 C C . GLU A 1 255 ? -16.125 17.609 -1.734 1 82.06 255 GLU A C 1
ATOM 2031 O O . GLU A 1 255 ? -16.141 17.078 -2.846 1 82.06 255 GLU A O 1
ATOM 2036 N N . THR A 1 256 ? -16.703 17.203 -0.611 1 89.56 256 THR A N 1
ATOM 2037 C CA . THR A 1 256 ? -17.422 15.938 -0.666 1 89.56 256 THR A CA 1
ATOM 2038 C C . THR A 1 256 ? -18.875 16.109 -0.208 1 89.56 256 THR A C 1
ATOM 204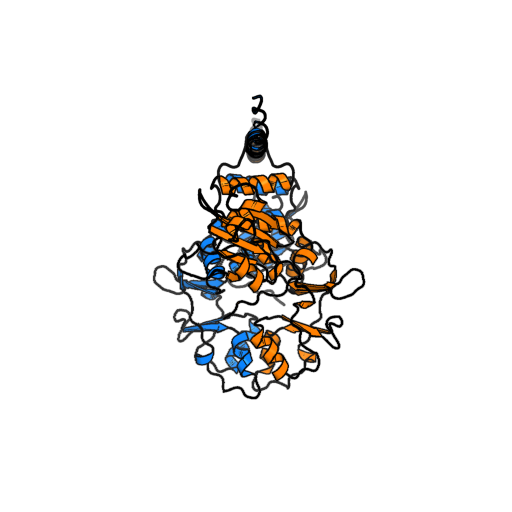0 O O . THR A 1 256 ? -19.172 17 0.6 1 89.56 256 THR A O 1
ATOM 2043 N N . ILE A 1 257 ? -19.797 15.25 -0.749 1 92.62 257 ILE A N 1
ATOM 2044 C CA . ILE A 1 257 ? -21.188 15.242 -0.331 1 92.62 257 ILE A CA 1
ATOM 2045 C C . ILE A 1 257 ? -21.766 13.828 -0.466 1 92.62 257 ILE A C 1
ATOM 2047 O O . ILE A 1 257 ? -21.422 13.094 -1.396 1 92.62 257 ILE A O 1
ATOM 2051 N N . ASP A 1 258 ? -22.562 13.477 0.443 1 93.56 258 ASP A N 1
ATOM 2052 C CA . ASP A 1 258 ? -23.25 12.195 0.397 1 93.56 258 ASP A CA 1
ATOM 2053 C C . ASP A 1 258 ? -24.641 12.344 -0.226 1 93.56 258 ASP A C 1
ATOM 2055 O O . ASP A 1 258 ? -25.422 13.195 0.193 1 93.56 258 ASP A O 1
ATOM 2059 N N . ILE A 1 259 ? -24.953 11.586 -1.196 1 94.25 259 ILE A N 1
ATOM 2060 C CA . ILE A 1 259 ? -26.266 11.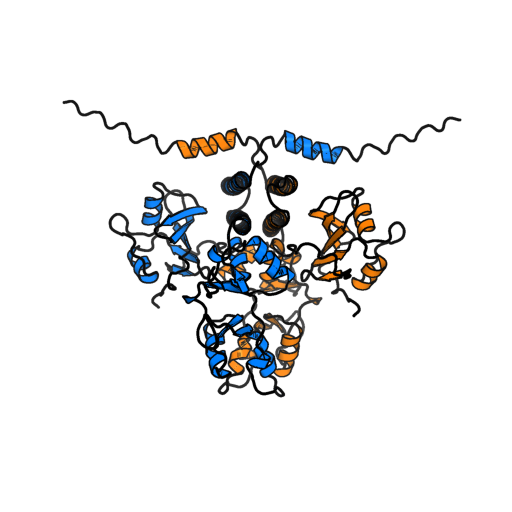539 -1.821 1 94.25 259 ILE A CA 1
ATOM 2061 C C . ILE A 1 259 ? -26.766 10.094 -1.85 1 94.25 259 ILE A C 1
ATOM 2063 O O . ILE A 1 259 ? -26.297 9.281 -2.637 1 94.25 259 ILE A O 1
ATOM 2067 N N . ASP A 1 260 ? -27.703 9.758 -1.005 1 91.56 260 ASP A N 1
ATOM 2068 C CA . ASP A 1 260 ? -28.328 8.445 -0.916 1 91.56 260 ASP A CA 1
ATOM 2069 C C . ASP A 1 260 ? -27.297 7.355 -0.681 1 91.56 260 ASP A C 1
ATOM 2071 O O . ASP A 1 260 ? -27.312 6.316 -1.346 1 91.56 260 ASP A O 1
ATOM 2075 N N . GLY A 1 261 ? -26.359 7.629 0.015 1 88.56 261 GLY A N 1
ATOM 2076 C CA . GLY A 1 261 ? -25.359 6.641 0.406 1 88.56 261 GLY A CA 1
ATOM 2077 C C . GLY A 1 261 ? -24.125 6.648 -0.476 1 88.56 261 GLY A C 1
ATOM 2078 O O . GLY A 1 261 ? -23.125 6.012 -0.154 1 88.56 261 GLY A O 1
ATOM 2079 N N . TYR A 1 262 ? -24.172 7.355 -1.561 1 92.38 262 TYR A N 1
ATOM 2080 C CA . TYR A 1 262 ? -23.016 7.508 -2.455 1 92.38 262 TYR A CA 1
ATOM 2081 C C . TYR A 1 262 ? -22.234 8.773 -2.135 1 92.38 262 TYR A C 1
ATOM 2083 O O . TYR A 1 262 ? -22.812 9.867 -2.09 1 92.38 262 TYR A O 1
ATOM 2091 N N . GLN A 1 263 ? -20.984 8.609 -1.919 1 91.75 263 GLN A N 1
ATOM 2092 C CA . GLN A 1 263 ? -20.172 9.781 -1.63 1 91.75 263 GLN A CA 1
ATOM 2093 C C . GLN A 1 263 ? -19.531 10.336 -2.902 1 91.75 263 GLN A C 1
ATOM 2095 O O . GLN A 1 263 ? -18.75 9.648 -3.559 1 91.75 263 GLN A O 1
ATOM 2100 N N . PHE A 1 264 ? -19.891 11.547 -3.197 1 93.94 264 PHE A N 1
ATOM 2101 C CA . PHE A 1 264 ? -19.359 12.242 -4.359 1 93.94 264 PHE A CA 1
ATOM 2102 C C . PHE A 1 264 ? -18.266 13.219 -3.941 1 93.94 264 PHE A C 1
ATOM 2104 O O . PHE A 1 264 ? -18.484 14.094 -3.111 1 93.94 264 PHE A O 1
ATOM 2111 N N . LYS A 1 265 ? -17.141 13.078 -4.523 1 90 265 LYS A N 1
ATOM 2112 C CA . LYS A 1 265 ? -16.031 14.008 -4.305 1 90 265 LYS A CA 1
ATOM 2113 C C . LYS A 1 265 ? -15.641 14.711 -5.602 1 90 265 LYS A C 1
ATOM 2115 O O . LYS A 1 265 ? -15.383 14.055 -6.613 1 90 265 LYS A O 1
ATOM 2120 N N . VAL A 1 266 ? -15.586 16.047 -5.559 1 90.06 266 VAL A N 1
ATOM 2121 C CA . VAL A 1 266 ? -15.188 16.797 -6.746 1 90.06 266 VAL A CA 1
ATOM 2122 C C . VAL A 1 266 ? -13.703 16.578 -7.023 1 90.06 266 VAL A C 1
ATOM 2124 O O . VAL A 1 266 ? -12.852 16.953 -6.219 1 90.06 266 VAL A O 1
ATOM 2127 N N . ALA A 1 267 ? -13.484 15.914 -8.141 1 86.5 267 ALA A N 1
ATOM 2128 C CA . ALA A 1 267 ? -12.102 15.617 -8.508 1 86.5 267 ALA A CA 1
ATOM 2129 C C . ALA A 1 267 ? -11.5 16.75 -9.344 1 86.5 267 ALA A C 1
ATOM 2131 O O . ALA A 1 267 ? -10.312 17.047 -9.227 1 86.5 267 ALA A O 1
ATOM 2132 N N . MET A 1 268 ? -12.289 17.266 -10.227 1 84.75 268 MET A N 1
ATOM 2133 C CA . MET A 1 268 ? -11.859 18.344 -11.109 1 84.75 268 MET A CA 1
ATOM 2134 C C . MET A 1 268 ? -13 19.328 -11.359 1 84.75 268 MET A C 1
ATOM 2136 O O . MET A 1 268 ? -14.133 18.906 -11.617 1 84.75 268 MET A O 1
ATOM 2140 N N . ALA A 1 269 ? -12.672 20.625 -11.109 1 86.62 269 ALA A N 1
ATOM 2141 C CA . ALA A 1 269 ? -13.633 21.688 -11.406 1 86.62 269 ALA A CA 1
ATOM 2142 C C . ALA A 1 269 ? -12.922 22.938 -11.945 1 86.62 269 ALA A C 1
ATOM 2144 O O . ALA A 1 269 ? -11.734 23.141 -11.688 1 86.62 269 ALA A O 1
ATOM 2145 N N . ASP A 1 270 ? -13.617 23.547 -12.797 1 84.56 270 ASP A N 1
ATOM 2146 C CA . ASP A 1 270 ? -13.141 24.875 -13.172 1 84.56 270 ASP A CA 1
ATOM 2147 C C . ASP A 1 270 ? -14.07 25.969 -12.641 1 84.56 270 ASP A C 1
ATOM 2149 O O . ASP A 1 270 ? -14.836 25.734 -11.695 1 84.56 270 ASP A O 1
ATOM 2153 N N . SER A 1 271 ? -13.906 27.219 -13.109 1 85.5 271 SER A N 1
ATOM 2154 C CA . SER A 1 271 ? -14.633 28.359 -12.539 1 85.5 271 SER A CA 1
ATOM 2155 C C . SER A 1 271 ? -16.125 28.281 -12.867 1 85.5 271 SER A C 1
ATOM 2157 O O . SER A 1 271 ? -16.922 29 -12.266 1 85.5 271 SER A O 1
ATOM 2159 N N . ARG A 1 272 ? -16.469 27.312 -13.789 1 87.94 272 ARG A N 1
ATOM 2160 C CA . ARG A 1 272 ? -17.844 27.344 -14.273 1 87.94 272 ARG A CA 1
ATOM 2161 C C . ARG A 1 272 ? -18.547 26.031 -14.008 1 87.94 272 ARG A C 1
ATOM 2163 O O . ARG A 1 272 ? -19.781 25.969 -13.969 1 87.94 272 ARG A O 1
ATOM 2170 N N . ARG A 1 273 ? -17.781 25.031 -13.93 1 91.31 273 ARG A N 1
ATOM 2171 C CA . ARG A 1 273 ? -18.453 23.734 -13.867 1 91.31 273 ARG A CA 1
ATOM 2172 C C . ARG A 1 273 ? -17.562 22.688 -13.195 1 91.31 273 ARG A C 1
ATOM 2174 O O . ARG A 1 273 ? -16.359 22.875 -13.086 1 91.31 273 ARG A O 1
ATOM 2181 N N . ILE A 1 274 ? -18.281 21.609 -12.773 1 93.31 274 ILE A N 1
ATOM 2182 C CA . ILE A 1 274 ? -17.594 20.391 -12.375 1 93.31 274 ILE A CA 1
ATOM 2183 C C . ILE A 1 274 ? -17.203 19.594 -13.617 1 93.31 274 ILE A C 1
ATOM 2185 O O . ILE A 1 274 ? -18 19.469 -14.555 1 93.31 274 ILE A O 1
ATOM 2189 N N . ILE A 1 275 ? -16.031 19.078 -13.617 1 90.5 275 ILE A N 1
ATOM 2190 C CA . ILE A 1 275 ? -15.57 18.328 -14.781 1 90.5 275 ILE A CA 1
ATOM 2191 C C . ILE A 1 275 ? -15.586 16.844 -14.477 1 90.5 275 ILE A C 1
ATOM 2193 O O . ILE A 1 275 ? -16.016 16.031 -15.305 1 90.5 275 ILE A O 1
ATOM 2197 N N . GLN A 1 276 ? -15.094 16.453 -13.281 1 91.19 276 GLN A N 1
ATOM 2198 C CA . GLN A 1 276 ? -14.992 15.055 -12.891 1 91.19 276 GLN A CA 1
ATOM 2199 C C . GLN A 1 276 ? -15.273 14.867 -11.406 1 91.19 276 GLN A C 1
ATOM 2201 O O . GLN A 1 276 ? -14.922 15.727 -10.594 1 91.19 276 GLN A O 1
ATOM 2206 N N . VAL A 1 277 ? -15.984 13.758 -11.109 1 92.44 277 VAL A N 1
ATOM 2207 C CA . VAL A 1 277 ? -16.234 13.422 -9.711 1 92.44 277 VAL A CA 1
ATOM 2208 C C . VAL A 1 277 ? -15.758 12 -9.43 1 92.44 277 VAL A C 1
ATOM 2210 O O . VAL A 1 277 ? -15.781 11.141 -10.312 1 92.44 277 VAL A O 1
ATOM 2213 N N . HIS A 1 278 ? -15.242 11.836 -8.227 1 89.81 278 HIS A N 1
ATOM 2214 C CA . HIS A 1 278 ? -15.023 10.492 -7.699 1 89.81 278 HIS A CA 1
ATOM 2215 C C . HIS A 1 278 ? -16.203 10.039 -6.852 1 89.81 278 HIS A C 1
ATOM 2217 O O . HIS A 1 278 ? -16.656 10.766 -5.965 1 89.81 278 HIS A O 1
ATOM 2223 N N . VAL A 1 279 ? -16.703 8.867 -7.188 1 92.25 279 VAL A N 1
ATOM 2224 C CA . VAL A 1 279 ? -17.859 8.352 -6.469 1 92.25 279 VAL A CA 1
ATOM 2225 C C . VAL A 1 279 ? -17.469 7.09 -5.707 1 92.25 279 VAL A C 1
ATOM 2227 O O . VAL A 1 279 ? -17 6.117 -6.305 1 92.25 279 VAL A O 1
ATOM 2230 N N . ARG A 1 280 ? -17.594 7.168 -4.496 1 87.75 280 ARG A N 1
ATOM 2231 C CA . ARG A 1 280 ? -17.453 5.973 -3.672 1 87.75 280 ARG A CA 1
ATOM 2232 C C . ARG A 1 280 ? -18.797 5.281 -3.492 1 87.75 280 ARG A C 1
ATOM 2234 O O . ARG A 1 280 ? -19.75 5.883 -2.988 1 87.75 280 ARG A O 1
ATOM 2241 N N . ILE A 1 281 ? -18.891 4.082 -3.879 1 87 281 ILE A N 1
ATOM 2242 C CA . ILE A 1 281 ? -20.141 3.332 -3.834 1 87 281 ILE A CA 1
ATOM 2243 C C . ILE A 1 281 ? -20.312 2.686 -2.461 1 87 281 ILE A C 1
ATOM 2245 O O . ILE A 1 281 ? -19.328 2.293 -1.83 1 87 281 ILE A O 1
ATOM 2249 N N . PRO A 1 282 ? -21.609 2.621 -2.051 1 79.88 282 PRO A N 1
ATOM 2250 C CA . PRO A 1 282 ? -21.844 1.966 -0.764 1 79.88 282 PRO A CA 1
ATOM 2251 C C . PRO A 1 282 ? -21.422 0.498 -0.761 1 79.88 282 PRO A C 1
ATOM 2253 O O . PRO A 1 282 ? -21.438 -0.151 -1.81 1 79.88 282 PRO A O 1
ATOM 2256 N N . ASP A 1 283 ? -21.109 0.021 0.455 1 70.12 283 ASP A N 1
ATOM 2257 C CA . ASP A 1 283 ? -20.594 -1.324 0.662 1 70.12 283 ASP A CA 1
ATOM 2258 C C . ASP A 1 283 ? -21.578 -2.381 0.164 1 70.12 283 ASP A C 1
ATOM 2260 O O . ASP A 1 283 ? -21.156 -3.424 -0.351 1 70.12 283 ASP A O 1
ATOM 2264 N N . ASP A 1 284 ? -22.766 -2.061 0.312 1 65.56 284 ASP A N 1
ATOM 2265 C CA . ASP A 1 284 ? -23.781 -3.061 0.012 1 65.56 284 ASP A CA 1
ATOM 2266 C C . ASP A 1 284 ? -24.25 -2.951 -1.438 1 65.56 284 ASP A C 1
ATOM 2268 O O . ASP A 1 284 ? -25.125 -3.703 -1.872 1 65.56 284 ASP A O 1
ATOM 2272 N N . SER A 1 285 ? -23.5 -2.146 -2.15 1 69.56 285 SER A N 1
ATOM 2273 C CA . SER A 1 285 ? -23.953 -1.966 -3.521 1 69.56 285 SER A CA 1
ATOM 2274 C C . SER A 1 285 ? -23.297 -2.967 -4.465 1 69.56 285 SER A C 1
ATOM 2276 O O . SER A 1 285 ? -22.125 -3.318 -4.289 1 69.56 285 SER A O 1
ATOM 2278 N N . PRO A 1 286 ? -24.156 -3.488 -5.332 1 67.56 286 PRO A N 1
ATOM 2279 C CA . PRO A 1 286 ? -23.562 -4.363 -6.344 1 67.56 286 PRO A CA 1
ATOM 2280 C C . PRO A 1 286 ? -22.531 -3.641 -7.219 1 67.56 286 PRO A C 1
ATOM 2282 O O . PRO A 1 286 ? -22.578 -2.414 -7.34 1 67.56 286 PRO A O 1
ATOM 2285 N N . GLN A 1 287 ? -21.562 -4.43 -7.676 1 71.81 287 GLN A N 1
ATOM 2286 C CA . GLN A 1 287 ? -20.609 -3.852 -8.609 1 71.81 287 GLN A CA 1
ATOM 2287 C C . GLN A 1 287 ? -21.297 -3.354 -9.875 1 71.81 287 GLN A C 1
ATOM 2289 O O . GLN A 1 287 ? -22.219 -4 -10.383 1 71.81 287 GLN A O 1
ATOM 2294 N N . PRO A 1 288 ? -20.812 -2.139 -10.273 1 74.44 288 PRO A N 1
ATOM 2295 C CA . PRO A 1 288 ? -21.453 -1.564 -11.461 1 74.44 288 PRO A CA 1
ATOM 2296 C C . PRO A 1 288 ? -21.266 -2.428 -12.711 1 74.44 288 PRO A C 1
ATOM 2298 O O . PRO A 1 288 ? -20.25 -3.094 -12.852 1 74.44 288 PRO A O 1
ATOM 2301 N N . LYS A 1 289 ? -22.328 -2.617 -13.445 1 69.06 289 LYS A N 1
ATOM 2302 C CA . LYS A 1 289 ? -22.297 -3.297 -14.742 1 69.06 289 LYS A CA 1
ATOM 2303 C C . LYS A 1 289 ? -22.016 -2.314 -15.875 1 69.06 289 LYS A C 1
ATOM 2305 O O . LYS A 1 289 ? -22.812 -1.399 -16.125 1 69.06 289 LYS A O 1
ATOM 2310 N N . LEU A 1 290 ? -20.766 -2.279 -16.297 1 63.94 290 LEU A N 1
ATOM 2311 C CA . LEU A 1 290 ? -20.469 -1.391 -17.422 1 63.94 290 LEU A CA 1
ATOM 2312 C C . LEU A 1 290 ? -20.766 -2.082 -18.75 1 63.94 290 LEU A C 1
ATOM 2314 O O . LEU A 1 290 ? -20.438 -3.258 -18.922 1 63.94 290 LEU A O 1
ATOM 2318 N N . ASP A 1 291 ? -21.859 -1.771 -19.359 1 52.19 291 ASP A N 1
ATOM 2319 C CA . ASP A 1 291 ? -22.172 -2.361 -20.656 1 52.19 291 ASP A CA 1
ATOM 2320 C C . ASP A 1 291 ? -20.969 -2.273 -21.594 1 52.19 291 ASP A C 1
ATOM 2322 O O . ASP A 1 291 ? -20.297 -1.242 -21.656 1 52.19 291 ASP A O 1
ATOM 2326 N N . GLU A 1 292 ? -20.344 -3.492 -21.953 1 42.84 292 GLU A N 1
ATOM 2327 C CA . GLU A 1 292 ? -19.453 -3.506 -23.109 1 42.84 292 GLU A CA 1
ATOM 2328 C C . GLU A 1 292 ? -20.062 -2.771 -24.297 1 42.84 292 GLU A C 1
ATOM 2330 O O . GLU A 1 292 ? -21.281 -2.799 -24.484 1 42.84 292 GLU A O 1
ATOM 2335 N N . MET B 1 1 ? -51.375 48.031 -5.344 1 22.06 1 MET B N 1
ATOM 2336 C CA . MET B 1 1 ? -50.094 48.469 -5.895 1 22.06 1 MET B CA 1
ATOM 2337 C C . MET B 1 1 ? -48.938 47.812 -5.148 1 22.06 1 MET B C 1
ATOM 2339 O O . MET B 1 1 ? -47.781 48.094 -5.441 1 22.06 1 MET B O 1
ATOM 2343 N N . SER B 1 2 ? -49.062 47.188 -3.963 1 27.81 2 SER B N 1
ATOM 2344 C CA . SER B 1 2 ? -48.062 47.031 -2.904 1 27.81 2 SER B CA 1
ATOM 2345 C C . SER B 1 2 ? -47.125 45.875 -3.189 1 27.81 2 SER B C 1
ATOM 2347 O O . SER B 1 2 ? -47.438 44.719 -2.916 1 27.81 2 SER B O 1
ATOM 2349 N N . ASP B 1 3 ? -46.25 45.875 -4.25 1 27.41 3 ASP B N 1
ATOM 2350 C CA . ASP B 1 3 ? -45.469 44.875 -4.992 1 27.41 3 ASP B CA 1
ATOM 2351 C C . ASP B 1 3 ? -44.25 44.406 -4.18 1 27.41 3 ASP B C 1
ATOM 2353 O O . ASP B 1 3 ? -43.562 43.469 -4.574 1 27.41 3 ASP B O 1
ATOM 2357 N N . ASP B 1 4 ? -43.5 45.125 -3.25 1 27.58 4 ASP B N 1
ATOM 2358 C CA . ASP B 1 4 ? -42.062 45.219 -3.311 1 27.58 4 ASP B CA 1
ATOM 2359 C C . ASP B 1 4 ? -41.375 44.062 -2.582 1 27.58 4 ASP B C 1
ATOM 2361 O O . ASP B 1 4 ? -40.156 44.062 -2.4 1 27.58 4 ASP B O 1
ATOM 2365 N N . ASN B 1 5 ? -41.875 43.125 -1.731 1 31.97 5 ASN B N 1
ATOM 2366 C CA . ASN B 1 5 ? -41.094 42.688 -0.588 1 31.97 5 ASN B CA 1
ATOM 2367 C C . ASN B 1 5 ? -40.125 41.562 -0.983 1 31.97 5 ASN B C 1
ATOM 2369 O O . ASN B 1 5 ? -40.406 40.375 -0.772 1 31.97 5 ASN B O 1
ATOM 2373 N N . SER B 1 6 ? -39.469 41.5 -2.221 1 32.81 6 SER B N 1
ATOM 2374 C CA . SER B 1 6 ? -38.781 40.281 -2.646 1 32.81 6 SER B CA 1
ATOM 2375 C C . SER B 1 6 ? -37.438 40.125 -1.94 1 32.81 6 SER B C 1
ATOM 2377 O O . SER B 1 6 ? -36.656 39.281 -2.318 1 32.81 6 SER B O 1
ATOM 2379 N N . HIS B 1 7 ? -36.969 40.906 -0.893 1 31.91 7 HIS B N 1
ATOM 2380 C CA . HIS B 1 7 ? -35.531 41.094 -0.728 1 31.91 7 HIS B CA 1
ATOM 2381 C C . HIS B 1 7 ? -34.875 39.844 -0.085 1 31.91 7 HIS B C 1
ATOM 2383 O O . HIS B 1 7 ? -33.656 39.844 0.144 1 31.91 7 HIS B O 1
ATOM 2389 N N . SER B 1 8 ? -35.469 38.812 0.54 1 32.09 8 SER B N 1
ATOM 2390 C CA . SER B 1 8 ? -34.812 38.25 1.7 1 32.09 8 SER B CA 1
ATOM 2391 C C . SER B 1 8 ? -33.75 37.219 1.281 1 32.09 8 SER B C 1
ATOM 2393 O O . SER B 1 8 ? -33.156 36.562 2.129 1 32.09 8 SER B O 1
ATOM 2395 N N . SER B 1 9 ? -33.625 36.781 0.002 1 32.53 9 SER B N 1
ATOM 2396 C CA . SER B 1 9 ? -33.031 35.438 -0.127 1 32.53 9 SER B CA 1
ATOM 2397 C C . SER B 1 9 ? -31.516 35.469 -0.049 1 32.53 9 SER B C 1
ATOM 2399 O O . SER B 1 9 ? -30.859 34.438 -0.26 1 32.53 9 SER B O 1
ATOM 2401 N N . ASP B 1 10 ? -30.812 36.688 0.114 1 32.62 10 ASP B N 1
ATOM 2402 C CA . ASP B 1 10 ? -29.391 36.75 -0.243 1 32.62 10 ASP B CA 1
ATOM 2403 C C . ASP B 1 10 ? -28.516 36.188 0.871 1 32.62 10 ASP B C 1
ATOM 2405 O O . ASP B 1 10 ? -27.281 36.25 0.792 1 32.62 10 ASP B O 1
ATOM 2409 N N . THR B 1 11 ? -28.922 35.844 2.133 1 33.12 11 THR B N 1
ATOM 2410 C CA . THR B 1 11 ? -28.031 35.906 3.281 1 33.12 11 THR B CA 1
ATOM 2411 C C . THR B 1 11 ? -27.219 34.594 3.383 1 33.12 11 THR B C 1
ATOM 2413 O O . THR B 1 11 ? -26.344 34.469 4.25 1 33.12 11 THR B O 1
ATOM 2416 N N . VAL B 1 12 ? -27.562 33.531 2.727 1 37.16 12 VAL B N 1
ATOM 2417 C CA . VAL B 1 12 ? -26.969 32.281 3.184 1 37.16 12 VAL B CA 1
ATOM 2418 C C . VAL B 1 12 ? -25.578 32.125 2.582 1 37.16 12 VAL B C 1
ATOM 2420 O O . VAL B 1 12 ? -24.859 31.172 2.896 1 37.16 12 VAL B O 1
ATOM 2423 N N . ASN B 1 13 ? -25.172 32.875 1.531 1 36.97 13 ASN B N 1
ATOM 2424 C CA . ASN B 1 13 ? -23.891 32.656 0.861 1 36.97 13 ASN B CA 1
ATOM 2425 C C . ASN B 1 13 ? -22.719 33.125 1.714 1 36.97 13 ASN B C 1
ATOM 2427 O O . ASN B 1 13 ? -21.562 32.969 1.331 1 36.97 13 ASN B O 1
ATOM 2431 N N . SER B 1 14 ? -22.844 34 2.854 1 38.72 14 SER B N 1
ATOM 2432 C CA . SER B 1 14 ? -21.828 34.812 3.525 1 38.72 14 SER B CA 1
ATOM 2433 C C . SER B 1 14 ? -21.109 34 4.598 1 38.72 14 SER B C 1
ATOM 2435 O O . SER B 1 14 ? -20.047 34.406 5.074 1 38.72 14 SER B O 1
ATOM 2437 N N . LYS B 1 15 ? -21.641 32.938 5.059 1 41.78 15 LYS B N 1
ATOM 2438 C CA . LYS B 1 15 ? -21.094 32.375 6.273 1 41.78 15 LYS B CA 1
ATOM 2439 C C . LYS B 1 15 ? -19.859 31.5 5.969 1 41.78 15 LYS B C 1
ATOM 2441 O O . LYS B 1 15 ? -19.016 31.297 6.836 1 41.78 15 LYS B O 1
ATOM 2446 N N . LYS B 1 16 ? -19.75 30.938 4.879 1 44.28 16 LYS B N 1
ATOM 2447 C CA . LYS B 1 16 ? -18.594 30.109 4.543 1 44.28 16 LYS B CA 1
ATOM 2448 C C . LYS B 1 16 ? -17.344 30.969 4.328 1 44.28 16 LYS B C 1
ATOM 2450 O O . LYS B 1 16 ? -16.234 30.531 4.641 1 44.28 16 LYS B O 1
ATOM 2455 N N . GLY B 1 17 ? -17.469 32.281 3.814 1 40.91 17 GLY B N 1
ATOM 2456 C CA . GLY B 1 17 ? -16.438 33.281 3.805 1 40.91 17 GLY B CA 1
ATOM 2457 C C . GLY B 1 17 ? -15.984 33.688 5.195 1 40.91 17 GLY B C 1
ATOM 2458 O O . GLY B 1 17 ? -14.789 33.906 5.426 1 40.91 17 GLY B O 1
ATOM 2459 N N . PHE B 1 18 ? -17.031 33.844 6.109 1 40.06 18 PHE B N 1
ATOM 2460 C CA . PHE B 1 18 ? -16.766 34.375 7.441 1 40.06 18 PHE B CA 1
ATOM 2461 C C . PHE B 1 18 ? -16.016 33.344 8.289 1 40.06 18 PHE B C 1
ATOM 2463 O O . PHE B 1 18 ? -15.109 33.719 9.047 1 40.06 18 PHE B O 1
ATOM 2470 N N . PHE B 1 19 ? -16.453 32 8.219 1 42.69 19 PHE B N 1
ATOM 2471 C CA . PHE B 1 19 ? -15.734 31 8.992 1 42.69 19 PHE B CA 1
ATOM 2472 C C . PHE B 1 19 ? -14.305 30.859 8.5 1 42.69 19 PHE B C 1
ATOM 2474 O O . PHE B 1 19 ? -13.375 30.734 9.297 1 42.69 19 PHE B O 1
ATOM 2481 N N . SER B 1 20 ? -14.117 30.734 7.191 1 47.12 20 SER B N 1
ATOM 2482 C CA . SER B 1 20 ? -12.758 30.766 6.664 1 47.12 20 SER B CA 1
ATOM 2483 C C . SER B 1 20 ? -12.031 32.031 7.062 1 47.12 20 SER B C 1
ATOM 2485 O O . SER B 1 20 ? -10.852 32 7.414 1 47.12 20 SER B O 1
ATOM 2487 N N . LEU B 1 21 ? -12.75 33.188 6.926 1 43.47 21 LEU B N 1
ATOM 2488 C CA . LEU B 1 21 ? -12.172 34.438 7.363 1 43.47 21 LEU B CA 1
ATOM 2489 C C . LEU B 1 21 ? -11.938 34.438 8.867 1 43.47 21 LEU B C 1
ATOM 2491 O O . LEU B 1 21 ? -10.898 34.906 9.344 1 43.47 21 LEU B O 1
ATOM 2495 N N . LEU B 1 22 ? -12.961 34 9.656 1 42.12 22 LEU B N 1
ATOM 2496 C CA . LEU B 1 22 ? -12.797 33.938 11.102 1 42.12 22 LEU B CA 1
ATOM 2497 C C . LEU B 1 22 ? -11.703 32.938 11.484 1 42.12 22 LEU B C 1
ATOM 2499 O O . LEU B 1 22 ? -10.891 33.219 12.367 1 42.12 22 LEU B O 1
ATOM 2503 N N . LEU B 1 23 ? -11.781 31.781 10.805 1 44.56 23 LEU B N 1
ATOM 2504 C CA . LEU B 1 23 ? -10.711 30.812 11.047 1 44.56 23 LEU B CA 1
ATOM 2505 C C . LEU B 1 23 ? -9.367 31.391 10.602 1 44.56 23 LEU B C 1
ATOM 2507 O O . LEU B 1 23 ? -8.352 31.203 11.281 1 44.56 23 LEU B O 1
ATOM 2511 N N . SER B 1 24 ? -9.328 31.969 9.438 1 47.53 24 SER B N 1
ATOM 2512 C CA . SER B 1 24 ? -8.125 32.688 9.023 1 47.53 24 SER B CA 1
ATOM 2513 C C . SER B 1 24 ? -7.723 33.719 10.055 1 47.53 24 SER B C 1
ATOM 2515 O O . SER B 1 24 ? -6.531 33.969 10.289 1 47.53 24 SER B O 1
ATOM 2517 N N . GLN B 1 25 ? -8.656 34.531 10.477 1 43.75 25 GLN B N 1
ATOM 2518 C CA . GLN B 1 25 ? -8.375 35.562 11.469 1 43.75 25 GLN B CA 1
ATOM 2519 C C . GLN B 1 25 ? -7.945 34.938 12.797 1 43.75 25 GLN B C 1
ATOM 2521 O O . GLN B 1 25 ? -7.094 35.5 13.5 1 43.75 25 GLN B O 1
ATOM 2526 N N . LEU B 1 26 ? -8.648 33.969 13.164 1 43.66 26 LEU B N 1
ATOM 2527 C CA . LEU B 1 26 ? -8.281 33.344 14.43 1 43.66 26 LEU B CA 1
ATOM 2528 C C . LEU B 1 26 ? -7.004 32.531 14.281 1 43.66 26 LEU B C 1
ATOM 2530 O O . LEU B 1 26 ? -6.289 32.281 15.258 1 43.66 26 LEU B O 1
ATOM 2534 N N . PHE B 1 27 ? -6.895 31.781 13.086 1 48.06 27 PHE B N 1
ATOM 2535 C CA . PHE B 1 27 ? -5.621 31.125 12.836 1 48.06 27 PHE B CA 1
ATOM 2536 C C . PHE B 1 27 ? -4.609 32.094 12.242 1 48.06 27 PHE B C 1
ATOM 2538 O O . PHE B 1 27 ? -4.559 32.281 11.031 1 48.06 27 PHE B O 1
ATOM 2545 N N . HIS B 1 28 ? -4.336 33.094 12.695 1 50.25 28 HIS B N 1
ATOM 2546 C CA . HIS B 1 28 ? -3.342 34.094 12.32 1 50.25 28 HIS B CA 1
ATOM 2547 C C . HIS B 1 28 ? -2.102 33.438 11.727 1 50.25 28 HIS B C 1
ATOM 2549 O O . HIS B 1 28 ? -1.37 34.062 10.961 1 50.25 28 HIS B O 1
ATOM 2555 N N . GLY B 1 29 ? -1.692 32.125 11.898 1 56.44 29 GLY B N 1
ATOM 2556 C CA . GLY B 1 29 ? -0.395 31.656 11.422 1 56.44 29 GLY B CA 1
ATOM 2557 C C . GLY B 1 29 ? -0.487 30.469 10.492 1 56.44 29 GLY B C 1
ATOM 2558 O O . GLY B 1 29 ? -0.027 29.375 10.828 1 56.44 29 GLY B O 1
ATOM 2559 N N . GLU B 1 30 ? -1.235 30.5 9.469 1 68.56 30 GLU B N 1
ATOM 2560 C CA . GLU B 1 30 ? -1.234 29.469 8.438 1 68.56 30 GLU B CA 1
ATOM 2561 C C . GLU B 1 30 ? 0.175 29.219 7.902 1 68.56 30 GLU B C 1
ATOM 2563 O O . GLU B 1 30 ? 0.975 30.156 7.797 1 68.56 30 GLU B O 1
ATOM 2568 N N . PRO B 1 31 ? 0.401 27.906 7.793 1 76.88 31 PRO B N 1
ATOM 2569 C CA . PRO B 1 31 ? 1.725 27.656 7.219 1 76.88 31 PRO B CA 1
ATOM 2570 C C . PRO B 1 31 ? 1.915 28.328 5.859 1 76.88 31 PRO B C 1
ATOM 2572 O O . PRO B 1 31 ? 0.979 28.375 5.059 1 76.88 31 PRO B O 1
ATOM 2575 N N . LYS B 1 32 ? 3.029 28.922 5.719 1 78.19 32 LYS B N 1
ATOM 2576 C CA . LYS B 1 32 ? 3.303 29.703 4.508 1 78.19 32 LYS B CA 1
ATOM 2577 C C . LYS B 1 32 ? 4.016 28.844 3.463 1 78.19 32 LYS B C 1
ATOM 2579 O O . LYS B 1 32 ? 4.141 29.25 2.303 1 78.19 32 LYS B O 1
ATOM 2584 N N . ASN B 1 33 ? 4.578 27.766 3.936 1 81.75 33 ASN B N 1
ATOM 2585 C CA . ASN B 1 33 ? 5.254 26.859 3.016 1 81.75 33 ASN B CA 1
ATOM 2586 C C . ASN B 1 33 ? 5.23 25.422 3.531 1 81.75 33 ASN B C 1
ATOM 2588 O O . ASN B 1 33 ? 4.723 25.156 4.621 1 81.75 33 ASN B O 1
ATOM 2592 N N . ARG B 1 34 ? 5.758 24.562 2.752 1 82.75 34 ARG B N 1
ATOM 2593 C CA . ARG B 1 34 ? 5.75 23.125 3.049 1 82.75 34 ARG B CA 1
ATOM 2594 C C . ARG B 1 34 ? 6.52 22.828 4.328 1 82.75 34 ARG B C 1
ATOM 2596 O O . ARG B 1 34 ? 6.109 21.984 5.125 1 82.75 34 ARG B O 1
ATOM 2603 N N . ASP B 1 35 ? 7.539 23.5 4.504 1 84 35 ASP B N 1
ATOM 2604 C CA . ASP B 1 35 ? 8.359 23.281 5.699 1 84 35 ASP B CA 1
ATOM 2605 C C . ASP B 1 35 ? 7.586 23.656 6.961 1 84 35 ASP B C 1
ATOM 2607 O O . ASP B 1 35 ? 7.691 22.969 7.984 1 84 35 ASP B O 1
ATOM 2611 N N . GLU B 1 36 ? 6.922 24.703 6.82 1 83.44 36 GLU B N 1
ATOM 2612 C CA . GLU B 1 36 ? 6.113 25.125 7.957 1 83.44 36 GLU B CA 1
ATOM 2613 C C . GLU B 1 36 ? 4.996 24.125 8.25 1 83.44 36 GLU B C 1
ATOM 2615 O O . GLU B 1 36 ? 4.691 23.844 9.406 1 83.44 36 GLU B O 1
ATOM 2620 N N . LEU B 1 37 ? 4.414 23.672 7.23 1 85.5 37 LEU B N 1
ATOM 2621 C CA . LEU B 1 37 ? 3.387 22.656 7.418 1 85.5 37 LEU B CA 1
ATOM 2622 C C . LEU B 1 37 ? 3.965 21.406 8.086 1 85.5 37 LEU B C 1
ATOM 2624 O O . LEU B 1 37 ? 3.357 20.859 9.008 1 85.5 37 LEU B O 1
ATOM 2628 N N . LEU B 1 38 ? 5.066 20.984 7.656 1 85.19 38 LEU B N 1
ATOM 2629 C CA . LEU B 1 38 ? 5.746 19.828 8.25 1 85.19 38 LEU B CA 1
ATOM 2630 C C . LEU B 1 38 ? 6.039 20.078 9.727 1 85.19 38 LEU B C 1
ATOM 2632 O O . LEU B 1 38 ? 5.879 19.188 10.555 1 85.19 38 LEU B O 1
ATOM 2636 N N . ALA B 1 39 ? 6.453 21.266 9.977 1 82.44 39 ALA B N 1
ATOM 2637 C CA . ALA B 1 39 ? 6.719 21.609 11.367 1 82.44 39 ALA B CA 1
ATOM 2638 C C . ALA B 1 39 ? 5.445 21.531 12.211 1 82.44 39 ALA B C 1
ATOM 2640 O O . ALA B 1 39 ? 5.473 21.062 13.344 1 82.44 39 ALA B O 1
ATOM 2641 N N . LEU B 1 40 ? 4.473 22 11.648 1 82.62 40 LEU B N 1
ATOM 2642 C CA . LEU B 1 40 ? 3.188 21.953 12.336 1 82.62 40 LEU B CA 1
ATOM 2643 C C . LEU B 1 40 ? 2.766 20.516 12.586 1 82.62 40 LEU B C 1
ATOM 2645 O O . LEU B 1 40 ? 2.25 20.188 13.664 1 82.62 40 LEU B O 1
ATOM 2649 N N . ILE B 1 41 ? 2.926 19.703 11.672 1 85.88 41 ILE B N 1
ATOM 2650 C CA . ILE B 1 41 ? 2.605 18.281 11.797 1 85.88 41 ILE B CA 1
ATOM 2651 C C . ILE B 1 41 ? 3.447 17.672 12.914 1 85.88 41 ILE B C 1
ATOM 2653 O O . ILE B 1 41 ? 2.924 16.953 13.773 1 85.88 41 ILE B O 1
ATOM 2657 N N . ARG B 1 42 ? 4.633 17.922 12.906 1 81 42 ARG B N 1
ATOM 2658 C CA . ARG B 1 42 ? 5.535 17.406 13.93 1 81 42 ARG B CA 1
ATOM 2659 C C . ARG B 1 42 ? 5.121 17.859 15.32 1 81 42 ARG B C 1
ATOM 2661 O O . ARG B 1 42 ? 5.105 17.078 16.266 1 81 42 ARG B O 1
ATOM 2668 N N . ASP B 1 43 ? 4.754 19.078 15.398 1 79.12 43 ASP B N 1
ATOM 2669 C CA . ASP B 1 43 ? 4.32 19.672 16.656 1 79.12 43 ASP B CA 1
ATOM 2670 C C . ASP B 1 43 ? 3.016 19.031 17.141 1 79.12 43 ASP B C 1
ATOM 2672 O O . ASP B 1 43 ? 2.805 18.859 18.344 1 79.12 43 ASP B O 1
ATOM 2676 N N . SER B 1 44 ? 2.229 18.766 16.266 1 80 44 SER B N 1
ATOM 2677 C CA . SER B 1 44 ? 0.942 18.172 16.609 1 80 44 SER B CA 1
ATOM 2678 C C . SER B 1 44 ? 1.123 16.781 17.234 1 80 44 SER B C 1
ATOM 2680 O O . SER B 1 44 ? 0.314 16.359 18.062 1 80 44 SER B O 1
ATOM 2682 N N . GLY B 1 45 ? 2.006 16.062 16.875 1 73.44 45 GLY B N 1
ATOM 2683 C CA . GLY B 1 45 ? 2.357 14.812 17.516 1 73.44 45 GLY B CA 1
ATOM 2684 C C . GLY B 1 45 ? 2.896 14.984 18.922 1 73.44 45 GLY B C 1
ATOM 2685 O O . GLY B 1 45 ? 2.512 14.258 19.844 1 73.44 45 GLY B O 1
ATOM 2686 N N . GLN B 1 46 ? 3.641 15.984 19.062 1 68.44 46 GLN B N 1
ATOM 2687 C CA . GLN B 1 46 ? 4.281 16.25 20.344 1 68.44 46 GLN B CA 1
ATOM 2688 C C . GLN B 1 46 ? 3.264 16.719 21.375 1 68.44 46 GLN B C 1
ATOM 2690 O O . GLN B 1 46 ? 3.379 16.391 22.562 1 68.44 46 GLN B O 1
ATOM 2695 N N . ASN B 1 47 ? 2.285 17.391 20.844 1 69.94 47 ASN B N 1
ATOM 2696 C CA . ASN B 1 47 ? 1.255 17.906 21.75 1 69.94 47 ASN B CA 1
ATOM 2697 C C . ASN B 1 47 ? 0.099 16.922 21.891 1 69.94 47 ASN B C 1
ATOM 2699 O O . ASN B 1 47 ? -0.959 17.266 22.406 1 69.94 47 ASN B O 1
ATOM 2703 N N . GLU B 1 48 ? 0.257 15.742 21.266 1 73.5 48 GLU B N 1
ATOM 2704 C CA . GLU B 1 48 ? -0.631 14.594 21.422 1 73.5 48 GLU B CA 1
ATOM 2705 C C . GLU B 1 48 ? -1.979 14.844 20.75 1 73.5 48 GLU B C 1
ATOM 2707 O O . GLU B 1 48 ? -3.012 14.359 21.219 1 73.5 48 GLU B O 1
ATOM 2712 N N . LEU B 1 49 ? -1.973 15.836 19.875 1 77.31 49 LEU B N 1
ATOM 2713 C CA . LEU B 1 49 ? -3.178 16 19.078 1 77.31 49 LEU B CA 1
ATOM 2714 C C . LEU B 1 49 ? -3.42 14.766 18.203 1 77.31 49 LEU B C 1
ATOM 2716 O O . LEU B 1 49 ? -4.57 14.391 17.969 1 77.31 49 LEU B O 1
ATOM 2720 N N . ILE B 1 50 ? -2.258 14.203 17.766 1 84.12 50 ILE B N 1
ATOM 2721 C CA . ILE B 1 50 ? -2.264 12.961 17 1 84.12 50 ILE B CA 1
ATOM 2722 C C . ILE B 1 50 ? -1.215 12 17.562 1 84.12 50 ILE B C 1
ATOM 2724 O O . ILE B 1 50 ? -0.249 12.438 18.203 1 84.12 50 ILE B O 1
ATOM 2728 N N . ASP B 1 51 ? -1.559 10.766 17.359 1 85.06 51 ASP B N 1
ATOM 2729 C CA . ASP B 1 51 ? -0.58 9.805 17.844 1 85.06 51 ASP B CA 1
ATOM 2730 C C . ASP B 1 51 ? 0.651 9.758 16.953 1 85.06 51 ASP B C 1
ATOM 2732 O O . ASP B 1 51 ? 0.644 10.32 15.852 1 85.06 51 ASP B O 1
ATOM 2736 N N . GLU B 1 52 ? 1.598 9.172 17.406 1 80.75 52 GLU B N 1
ATOM 2737 C CA . GLU B 1 52 ? 2.9 9.148 16.75 1 80.75 52 GLU B CA 1
ATOM 2738 C C . GLU B 1 52 ? 2.818 8.453 15.391 1 80.75 52 GLU B C 1
ATOM 2740 O O . GLU B 1 52 ? 3.463 8.883 14.43 1 80.75 52 GLU B O 1
ATOM 2745 N N . ASP B 1 53 ? 2.133 7.426 15.336 1 86.06 53 ASP B N 1
ATOM 2746 C CA . ASP B 1 53 ? 1.973 6.711 14.07 1 86.06 53 ASP B CA 1
ATOM 2747 C C . ASP B 1 53 ? 1.345 7.609 13.008 1 86.06 53 ASP B C 1
ATOM 2749 O O . ASP B 1 53 ? 1.792 7.629 11.859 1 86.06 53 ASP B O 1
ATOM 2753 N N . THR B 1 54 ? 0.353 8.281 13.438 1 90.06 54 THR B N 1
ATOM 2754 C CA . THR B 1 54 ? -0.294 9.211 12.523 1 90.06 54 THR B CA 1
ATOM 2755 C C . THR B 1 54 ? 0.685 10.289 12.062 1 90.06 54 THR B C 1
ATOM 2757 O O . THR B 1 54 ? 0.744 10.617 10.883 1 90.06 54 THR B O 1
ATOM 2760 N N . ARG B 1 55 ? 1.336 10.859 12.977 1 87.81 55 ARG B N 1
ATOM 2761 C CA . ARG B 1 55 ? 2.348 11.852 12.656 1 87.81 55 ARG B CA 1
ATOM 2762 C C . ARG B 1 55 ? 3.348 11.312 11.641 1 87.81 55 ARG B C 1
ATOM 2764 O O . ARG B 1 55 ? 3.652 11.977 10.641 1 87.81 55 ARG B O 1
ATOM 2771 N N . ASP B 1 56 ? 3.871 10.148 11.914 1 87.62 56 ASP B N 1
ATOM 2772 C CA . ASP B 1 56 ? 4.844 9.523 11.016 1 87.62 56 ASP B CA 1
ATOM 2773 C C . ASP B 1 56 ? 4.27 9.344 9.617 1 87.62 56 ASP B C 1
ATOM 2775 O O . ASP B 1 56 ? 4.957 9.57 8.625 1 87.62 56 ASP B O 1
ATOM 2779 N N . MET B 1 57 ? 3.092 8.945 9.578 1 92.25 57 MET B N 1
ATOM 2780 C CA . MET B 1 57 ? 2.457 8.75 8.273 1 92.25 57 MET B CA 1
ATOM 2781 C C . MET B 1 57 ? 2.312 10.07 7.535 1 92.25 57 MET B C 1
ATOM 2783 O O . MET B 1 57 ? 2.547 10.141 6.324 1 92.25 57 MET B O 1
ATOM 2787 N N . LEU B 1 58 ? 1.905 11.133 8.266 1 93.25 58 LEU B N 1
ATOM 2788 C CA . LEU B 1 58 ? 1.79 12.445 7.648 1 93.25 58 LEU B CA 1
ATOM 2789 C C . LEU B 1 58 ? 3.137 12.906 7.102 1 93.25 58 LEU B C 1
ATOM 2791 O O . LEU B 1 58 ? 3.213 13.438 5.992 1 93.25 58 LEU B O 1
ATOM 2795 N N . GLU B 1 59 ? 4.102 12.703 7.836 1 90 59 GLU B N 1
ATOM 2796 C CA . GLU B 1 59 ? 5.445 13.031 7.375 1 90 59 GLU B CA 1
ATOM 2797 C C . GLU B 1 59 ? 5.824 12.219 6.145 1 90 59 GLU B C 1
ATOM 2799 O O . GLU B 1 59 ? 6.48 12.727 5.23 1 90 59 GLU B O 1
ATOM 2804 N N . GLY B 1 60 ? 5.508 10.969 6.18 1 92.38 60 GLY B N 1
ATOM 2805 C CA . GLY B 1 60 ? 5.754 10.117 5.027 1 92.38 60 GLY B CA 1
ATOM 2806 C C . GLY B 1 60 ? 5.113 10.641 3.756 1 92.38 60 GLY B C 1
ATOM 2807 O O . GLY B 1 60 ? 5.707 10.562 2.678 1 92.38 60 GLY B O 1
ATOM 2808 N N . VAL B 1 61 ? 3.912 11.133 3.9 1 94.44 61 VAL B N 1
ATOM 2809 C CA . VAL B 1 61 ? 3.236 11.719 2.748 1 94.44 61 VAL B CA 1
ATOM 2810 C C . VAL B 1 61 ? 4.039 12.914 2.227 1 94.44 61 VAL B C 1
ATOM 2812 O O . VAL B 1 61 ? 4.184 13.086 1.015 1 94.44 61 VAL B O 1
ATOM 2815 N N . MET B 1 62 ? 4.512 13.727 3.1 1 91.44 62 MET B N 1
ATOM 2816 C CA . MET B 1 62 ? 5.312 14.883 2.705 1 91.44 62 MET B CA 1
ATOM 2817 C C . MET B 1 62 ? 6.586 14.438 1.989 1 91.44 62 MET B C 1
ATOM 2819 O O . MET B 1 62 ? 7.047 15.109 1.066 1 91.44 62 MET B O 1
ATOM 2823 N N . ASP B 1 63 ? 7.121 13.336 2.406 1 90.38 63 ASP B N 1
ATOM 2824 C CA . ASP B 1 63 ? 8.328 12.797 1.781 1 90.38 63 ASP B CA 1
ATOM 2825 C C . ASP B 1 63 ? 8.055 12.391 0.332 1 90.38 63 ASP B C 1
ATOM 2827 O O . ASP B 1 63 ? 8.945 12.5 -0.521 1 90.38 63 ASP B O 1
ATOM 2831 N N . ILE B 1 64 ? 6.902 11.867 0.062 1 93.62 64 ILE B N 1
ATOM 2832 C CA . ILE B 1 64 ? 6.547 11.469 -1.297 1 93.62 64 ILE B CA 1
ATOM 2833 C C . ILE B 1 64 ? 6.703 12.664 -2.236 1 93.62 64 ILE B C 1
ATOM 2835 O O . ILE B 1 64 ? 7.176 12.516 -3.365 1 93.62 64 ILE B O 1
ATOM 2839 N N . ALA B 1 65 ? 6.352 13.789 -1.839 1 87.25 65 ALA B N 1
ATOM 2840 C CA . ALA B 1 65 ? 6.402 14.992 -2.662 1 87.25 65 ALA B CA 1
ATOM 2841 C C . ALA B 1 65 ? 7.836 15.508 -2.789 1 87.25 65 ALA B C 1
ATOM 2843 O O . ALA B 1 65 ? 8.156 16.25 -3.721 1 87.25 65 ALA B O 1
ATOM 2844 N N . ASP B 1 66 ? 8.719 15.117 -1.933 1 88.56 66 ASP B N 1
ATOM 2845 C CA . ASP B 1 66 ? 10.047 15.727 -1.856 1 88.56 66 ASP B CA 1
ATOM 2846 C C . ASP B 1 66 ? 11.102 14.797 -2.445 1 88.56 66 ASP B C 1
ATOM 2848 O O . ASP B 1 66 ? 12.18 15.25 -2.844 1 88.56 66 ASP B O 1
ATOM 2852 N N . GLN B 1 67 ? 10.852 13.555 -2.523 1 92.75 67 GLN B N 1
ATOM 2853 C CA . GLN B 1 67 ? 11.883 12.586 -2.883 1 92.75 67 GLN B CA 1
ATOM 2854 C C . GLN B 1 67 ? 11.805 12.227 -4.363 1 92.75 67 GLN B C 1
ATOM 2856 O O . GLN B 1 67 ? 10.828 12.562 -5.039 1 92.75 67 GLN B O 1
ATOM 2861 N N . ARG B 1 68 ? 12.914 11.695 -4.793 1 94.44 68 ARG B N 1
ATOM 2862 C CA . ARG B 1 68 ? 13.039 11.188 -6.156 1 94.44 68 ARG B CA 1
ATOM 2863 C C . ARG B 1 68 ? 13.156 9.664 -6.168 1 94.44 68 ARG B C 1
ATOM 2865 O O . ARG B 1 68 ? 13.406 9.047 -5.129 1 94.44 68 ARG B O 1
ATOM 2872 N N . VAL B 1 69 ? 12.961 9.07 -7.336 1 96.44 69 VAL B N 1
ATOM 2873 C CA . VAL B 1 69 ? 12.961 7.625 -7.5 1 96.44 69 VAL B CA 1
ATOM 2874 C C . VAL B 1 69 ? 14.289 7.047 -7.02 1 96.44 69 VAL B C 1
ATOM 2876 O O . VAL B 1 69 ? 14.312 6.004 -6.359 1 96.44 69 VAL B O 1
ATOM 2879 N N . ARG B 1 70 ? 15.398 7.703 -7.246 1 94.38 70 ARG B N 1
ATOM 2880 C CA . ARG B 1 70 ? 16.719 7.215 -6.844 1 94.38 70 ARG B CA 1
ATOM 2881 C C . ARG B 1 70 ? 16.797 7.043 -5.332 1 94.38 70 ARG B C 1
ATOM 2883 O O . ARG B 1 70 ? 17.578 6.219 -4.84 1 94.38 70 ARG B O 1
ATOM 2890 N N . ASP B 1 71 ? 16.031 7.824 -4.605 1 90.44 71 ASP B N 1
ATOM 2891 C CA . ASP B 1 71 ? 16.094 7.828 -3.148 1 90.44 71 ASP B CA 1
ATOM 2892 C C . ASP B 1 71 ? 15.391 6.609 -2.561 1 90.44 71 ASP B C 1
ATOM 2894 O O . ASP B 1 71 ? 15.609 6.254 -1.401 1 90.44 71 ASP B O 1
ATOM 2898 N N . ILE B 1 72 ? 14.547 5.934 -3.361 1 92.12 72 ILE B N 1
ATOM 2899 C CA . ILE B 1 72 ? 13.711 4.902 -2.75 1 92.12 72 ILE B CA 1
ATOM 2900 C C . ILE B 1 72 ? 13.844 3.598 -3.535 1 92.12 72 ILE B C 1
ATOM 2902 O O . ILE B 1 72 ? 13.289 2.568 -3.139 1 92.12 72 ILE B O 1
ATOM 2906 N N . MET B 1 73 ? 14.5 3.59 -4.598 1 94.62 73 MET B N 1
ATOM 2907 C CA . MET B 1 73 ? 14.562 2.438 -5.488 1 94.62 73 MET B CA 1
ATOM 2908 C C . MET B 1 73 ? 15.336 1.292 -4.848 1 94.62 73 MET B C 1
ATOM 2910 O O . MET B 1 73 ? 16.031 1.49 -3.848 1 94.62 73 MET B O 1
ATOM 2914 N N . ILE B 1 74 ? 15.164 0.143 -5.344 1 93.69 74 ILE B N 1
ATOM 2915 C CA . ILE B 1 74 ? 16.016 -1.009 -5.066 1 93.69 74 ILE B CA 1
ATOM 2916 C C . ILE B 1 74 ? 17.219 -0.99 -5.996 1 93.69 74 ILE B C 1
ATOM 2918 O O . ILE B 1 74 ? 17.078 -1.065 -7.219 1 93.69 74 ILE B O 1
ATOM 2922 N N . PRO B 1 75 ? 18.312 -0.942 -5.422 1 93.06 75 PRO B N 1
ATOM 2923 C CA . PRO B 1 75 ? 19.516 -0.844 -6.25 1 93.06 75 PRO B CA 1
ATOM 2924 C C . PRO B 1 75 ? 19.734 -2.074 -7.129 1 93.06 75 PRO B C 1
ATOM 2926 O O . PRO B 1 75 ? 19.297 -3.174 -6.773 1 93.06 75 PRO B O 1
ATOM 2929 N N . ARG B 1 76 ? 20.438 -1.833 -8.156 1 94.75 76 ARG B N 1
ATOM 2930 C CA . ARG B 1 76 ? 20.734 -2.854 -9.156 1 94.75 76 ARG B CA 1
ATOM 2931 C C . ARG B 1 76 ? 21.297 -4.117 -8.508 1 94.75 76 ARG B C 1
ATOM 2933 O O . ARG B 1 76 ? 20.875 -5.227 -8.836 1 94.75 76 ARG B O 1
ATOM 2940 N N . SER B 1 77 ? 22.156 -3.955 -7.598 1 90.44 77 SER B N 1
ATOM 2941 C CA . SER B 1 77 ? 22.844 -5.074 -6.969 1 90.44 77 SER B CA 1
ATOM 2942 C C . SER B 1 77 ? 21.891 -5.934 -6.156 1 90.44 77 SER B C 1
ATOM 2944 O O . SER B 1 77 ? 22.156 -7.105 -5.895 1 90.44 77 SER B O 1
ATOM 2946 N N . GLN B 1 78 ? 20.797 -5.465 -5.773 1 89.81 78 GLN B N 1
ATOM 2947 C CA . GLN B 1 78 ? 19.844 -6.156 -4.895 1 89.81 78 GLN B CA 1
ATOM 2948 C C . GLN B 1 78 ? 18.656 -6.68 -5.68 1 89.81 78 GLN B C 1
ATOM 2950 O O . GLN B 1 78 ? 17.75 -7.309 -5.109 1 89.81 78 GLN B O 1
ATOM 2955 N N . MET B 1 79 ? 18.656 -6.473 -6.922 1 95.44 79 MET B N 1
ATOM 2956 C CA . MET B 1 79 ? 17.562 -6.957 -7.75 1 95.44 79 MET B CA 1
ATOM 2957 C C . MET 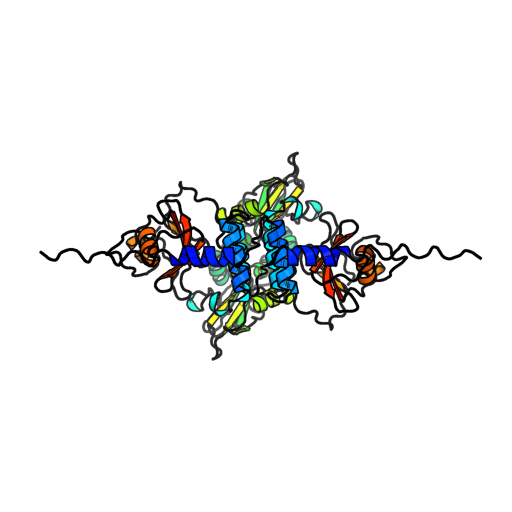B 1 79 ? 17.562 -8.477 -7.836 1 95.44 79 MET B C 1
ATOM 2959 O O . MET B 1 79 ? 18.609 -9.086 -8.062 1 95.44 79 MET B O 1
ATOM 2963 N N . ILE B 1 80 ? 16.484 -9.031 -7.586 1 96.5 80 ILE B N 1
ATOM 2964 C CA . ILE B 1 80 ? 16.281 -10.445 -7.871 1 96.5 80 ILE B CA 1
ATOM 2965 C C . ILE B 1 80 ? 15.672 -10.617 -9.258 1 96.5 80 ILE B C 1
ATOM 2967 O O . ILE B 1 80 ? 14.594 -10.094 -9.531 1 96.5 80 ILE B O 1
ATOM 2971 N N . THR B 1 81 ? 16.375 -11.273 -10.109 1 98.25 81 THR B N 1
ATOM 2972 C CA . THR B 1 81 ? 15.977 -11.359 -11.516 1 98.25 81 THR B CA 1
ATOM 2973 C C . THR B 1 81 ? 15.828 -12.82 -11.938 1 98.25 81 THR B C 1
ATOM 2975 O O . THR B 1 81 ? 16.266 -13.727 -11.234 1 98.25 81 THR B O 1
ATOM 2978 N N . LEU B 1 82 ? 15.125 -13.047 -12.984 1 98.44 82 LEU B N 1
ATOM 2979 C CA . LEU B 1 82 ? 15.07 -14.312 -13.719 1 98.44 82 LEU B CA 1
ATOM 2980 C C . LEU B 1 82 ? 15.797 -14.203 -15.055 1 98.44 82 LEU B C 1
ATOM 2982 O O . LEU B 1 82 ? 15.953 -13.102 -15.586 1 98.44 82 LEU B O 1
ATOM 2986 N N . LYS B 1 83 ? 16.203 -15.336 -15.555 1 97.75 83 LYS B N 1
ATOM 2987 C CA . LYS B 1 83 ? 16.797 -15.359 -16.875 1 97.75 83 LYS B CA 1
ATOM 2988 C C . LYS B 1 83 ? 15.812 -15.859 -17.922 1 97.75 83 LYS B C 1
ATOM 2990 O O . LYS B 1 83 ? 15.031 -16.781 -17.656 1 97.75 83 LYS B O 1
ATOM 2995 N N . ARG B 1 84 ? 15.945 -15.328 -19.047 1 96 84 ARG B N 1
ATOM 2996 C CA . ARG B 1 84 ? 15.031 -15.609 -20.156 1 96 84 ARG B CA 1
ATOM 2997 C C . ARG B 1 84 ? 15.031 -17.094 -20.5 1 96 84 ARG B C 1
ATOM 2999 O O . ARG B 1 84 ? 14 -17.656 -20.875 1 96 84 ARG B O 1
ATOM 3006 N N . ASN B 1 85 ? 16.125 -17.781 -20.375 1 95.81 85 ASN B N 1
ATOM 3007 C CA . ASN B 1 85 ? 16.266 -19.156 -20.844 1 95.81 85 ASN B CA 1
ATOM 3008 C C . ASN B 1 85 ? 16.109 -20.156 -19.703 1 95.81 85 ASN B C 1
ATOM 3010 O O . ASN B 1 85 ? 16.359 -21.359 -19.875 1 95.81 85 ASN B O 1
ATOM 3014 N N . GLN B 1 86 ? 15.766 -19.688 -18.578 1 95.81 86 GLN B N 1
ATOM 3015 C CA . GLN B 1 86 ? 15.555 -20.594 -17.438 1 95.81 86 GLN B CA 1
ATOM 3016 C C . GLN B 1 86 ? 14.336 -21.484 -17.672 1 95.81 86 GLN B C 1
ATOM 3018 O O . GLN B 1 86 ? 13.352 -21.047 -18.281 1 95.81 86 GLN B O 1
ATOM 3023 N N . THR B 1 87 ? 14.492 -22.734 -17.234 1 95.12 87 THR B N 1
ATOM 3024 C CA . THR B 1 87 ? 13.344 -23.625 -17.234 1 95.12 87 THR B CA 1
ATOM 3025 C C . THR B 1 87 ? 12.312 -23.188 -16.188 1 95.12 87 THR B C 1
ATOM 3027 O O . THR B 1 87 ? 12.617 -22.359 -15.336 1 95.12 87 THR B O 1
ATOM 3030 N N . LEU B 1 88 ? 11.133 -23.75 -16.266 1 95.75 88 LEU B N 1
ATOM 3031 C CA . LEU B 1 88 ? 10.086 -23.422 -15.305 1 95.75 88 LEU B CA 1
ATOM 3032 C C . LEU B 1 88 ? 10.531 -23.766 -13.883 1 95.75 88 LEU B C 1
ATOM 3034 O O . LEU B 1 88 ? 10.352 -22.953 -12.969 1 95.75 88 LEU B O 1
ATOM 3038 N N . ASP B 1 89 ? 11.148 -24.891 -13.68 1 96.5 89 ASP B N 1
ATOM 3039 C CA . ASP B 1 89 ? 11.617 -25.312 -12.359 1 96.5 89 ASP B CA 1
ATOM 3040 C C . ASP B 1 89 ? 12.633 -24.312 -11.805 1 96.5 89 ASP B C 1
ATOM 3042 O O . ASP B 1 89 ? 12.586 -23.984 -10.617 1 96.5 89 ASP B O 1
ATOM 3046 N N . GLU B 1 90 ? 13.523 -23.906 -12.641 1 96.81 90 GLU B N 1
ATOM 3047 C CA . GLU B 1 90 ? 14.523 -22.938 -12.211 1 96.81 90 GLU B CA 1
ATOM 3048 C C . GLU B 1 90 ? 13.875 -21.609 -11.812 1 96.81 90 GLU B C 1
ATOM 3050 O O . GLU B 1 90 ? 14.273 -21 -10.828 1 96.81 90 GLU B O 1
ATOM 3055 N N . CYS B 1 91 ? 12.938 -21.188 -12.641 1 97.31 91 CYS B N 1
ATOM 3056 C CA . CYS B 1 91 ? 12.195 -19.969 -12.312 1 97.31 91 CYS B CA 1
ATOM 3057 C C . CYS B 1 91 ? 11.492 -20.109 -10.969 1 97.31 91 CYS B C 1
ATOM 3059 O O . CYS B 1 91 ? 11.562 -19.219 -10.133 1 97.31 91 CYS B O 1
ATOM 3061 N N . LEU B 1 92 ? 10.812 -21.219 -10.766 1 97 92 LEU B N 1
ATOM 3062 C CA . LEU B 1 92 ? 10.055 -21.469 -9.547 1 97 92 LEU B CA 1
ATOM 3063 C C . LEU B 1 92 ? 10.969 -21.453 -8.328 1 97 92 LEU B C 1
ATOM 3065 O O . LEU B 1 92 ? 10.57 -20.969 -7.262 1 97 92 LEU B O 1
ATOM 3069 N N . ASP B 1 93 ? 12.172 -21.938 -8.43 1 96.62 93 ASP B N 1
ATOM 3070 C CA . ASP B 1 93 ? 13.125 -21.906 -7.328 1 96.62 93 ASP B CA 1
ATOM 3071 C C . ASP B 1 93 ? 13.352 -20.484 -6.844 1 96.62 93 ASP B C 1
ATOM 3073 O O . ASP B 1 93 ? 13.266 -20.203 -5.645 1 96.62 93 ASP B O 1
ATOM 3077 N N . VAL B 1 94 ? 13.57 -19.609 -7.777 1 97.19 94 VAL B N 1
ATOM 3078 C CA . VAL B 1 94 ? 13.836 -18.203 -7.453 1 97.19 94 VAL B CA 1
ATOM 3079 C C . VAL B 1 94 ? 12.578 -17.562 -6.879 1 97.19 94 VAL B C 1
ATOM 3081 O O . VAL B 1 94 ? 12.641 -16.859 -5.867 1 97.19 94 VAL B O 1
ATOM 3084 N N . ILE B 1 95 ? 11.484 -17.797 -7.504 1 97.19 95 ILE B N 1
ATOM 3085 C CA . ILE B 1 95 ? 10.219 -17.156 -7.156 1 97.19 95 ILE B CA 1
ATOM 3086 C C . ILE B 1 95 ? 9.805 -17.578 -5.75 1 97.19 95 ILE B C 1
ATOM 3088 O O . ILE B 1 95 ? 9.43 -16.75 -4.93 1 97.19 95 ILE B O 1
ATOM 3092 N N . ILE B 1 96 ? 9.867 -18.828 -5.492 1 93.81 96 ILE B N 1
ATOM 3093 C CA . ILE B 1 96 ? 9.422 -19.375 -4.215 1 93.81 96 ILE B CA 1
ATOM 3094 C C . ILE B 1 96 ? 10.367 -18.922 -3.105 1 93.81 96 ILE B C 1
ATOM 3096 O O . ILE B 1 96 ? 9.922 -18.484 -2.039 1 93.81 96 ILE B O 1
ATOM 3100 N N . GLU B 1 97 ? 11.602 -18.906 -3.324 1 93.5 97 GLU B N 1
ATOM 3101 C CA . GLU B 1 97 ? 12.602 -18.547 -2.322 1 93.5 97 GLU B CA 1
ATOM 3102 C C . GLU B 1 97 ? 12.531 -17.062 -1.988 1 93.5 97 GLU B C 1
ATOM 3104 O O . GLU B 1 97 ? 12.609 -16.672 -0.82 1 93.5 97 GLU B O 1
ATOM 3109 N N . SER B 1 98 ? 12.375 -16.219 -2.963 1 92.56 98 SER B N 1
ATOM 3110 C CA . SER B 1 98 ? 12.414 -14.781 -2.75 1 92.56 98 SER B CA 1
ATOM 3111 C C . SER B 1 98 ? 11.086 -14.273 -2.199 1 92.56 98 SER B C 1
ATOM 3113 O O . SER B 1 98 ? 11.023 -13.172 -1.64 1 92.56 98 SER B O 1
ATOM 3115 N N . ALA B 1 99 ? 10 -14.922 -2.477 1 90.06 99 ALA B N 1
ATOM 3116 C CA . ALA B 1 99 ? 8.641 -14.602 -2.041 1 90.06 99 ALA B CA 1
ATOM 3117 C C . ALA B 1 99 ? 8.164 -13.297 -2.676 1 90.06 99 ALA B C 1
ATOM 3119 O O . ALA B 1 99 ? 7.246 -12.656 -2.16 1 90.06 99 ALA B O 1
ATOM 3120 N N . HIS B 1 100 ? 8.812 -12.883 -3.779 1 92.56 100 HIS B N 1
ATOM 3121 C CA . HIS B 1 100 ? 8.328 -11.727 -4.527 1 92.56 100 HIS B CA 1
ATOM 3122 C C . HIS B 1 100 ? 7.254 -12.125 -5.531 1 92.56 100 HIS B C 1
ATOM 3124 O O . HIS B 1 100 ? 7.043 -13.312 -5.785 1 92.56 100 HIS B O 1
ATOM 3130 N N . SER B 1 101 ? 6.621 -11.031 -6.09 1 93.94 101 SER B N 1
ATOM 3131 C CA . SER B 1 101 ? 5.543 -11.305 -7.039 1 93.94 101 SER B CA 1
ATOM 3132 C C . SER B 1 101 ? 5.922 -10.859 -8.445 1 93.94 101 SER B C 1
ATOM 3134 O O . SER B 1 101 ? 5.293 -11.266 -9.422 1 93.94 101 SER B O 1
ATOM 3136 N N . ARG B 1 102 ? 6.859 -10.023 -8.539 1 96.88 102 ARG B N 1
ATOM 3137 C CA . ARG B 1 102 ? 7.281 -9.484 -9.828 1 96.88 102 ARG B CA 1
ATOM 3138 C C . ARG B 1 102 ? 8.789 -9.594 -10 1 96.88 102 ARG B C 1
ATOM 3140 O O . ARG B 1 102 ? 9.547 -9.312 -9.07 1 96.88 102 ARG B O 1
ATOM 3147 N N . PHE B 1 103 ? 9.188 -9.984 -11.234 1 98.25 103 PHE B N 1
ATOM 3148 C CA . PHE B 1 103 ? 10.602 -10.242 -11.469 1 98.25 103 PHE B CA 1
ATOM 3149 C C . PHE B 1 103 ? 11.039 -9.672 -12.812 1 98.25 103 PHE B C 1
ATOM 3151 O O . PHE B 1 103 ? 10.461 -10.008 -13.852 1 98.25 103 PHE B O 1
ATOM 3158 N N . PRO B 1 104 ? 12.039 -8.82 -12.797 1 98.69 104 PRO B N 1
ATOM 3159 C CA . PRO B 1 104 ? 12.672 -8.539 -14.086 1 98.69 104 PRO B CA 1
ATOM 3160 C C . PRO B 1 104 ? 13.289 -9.781 -14.719 1 98.69 104 PRO B C 1
ATOM 3162 O O . PRO B 1 104 ? 13.867 -10.617 -14.016 1 98.69 104 PRO B O 1
ATOM 3165 N N . VAL B 1 105 ? 13.086 -9.891 -15.984 1 98.69 105 VAL B N 1
ATOM 3166 C CA . VAL B 1 105 ? 13.695 -10.977 -16.75 1 98.69 105 VAL B CA 1
ATOM 3167 C C . VAL B 1 105 ? 14.844 -10.43 -17.594 1 98.69 105 VAL B C 1
ATOM 3169 O O . VAL B 1 105 ? 14.672 -9.469 -18.344 1 98.69 105 VAL B O 1
ATOM 3172 N N . ILE B 1 106 ? 15.984 -11.086 -17.453 1 98.44 106 ILE B N 1
ATOM 3173 C CA . ILE B 1 106 ? 17.172 -10.562 -18.125 1 98.44 106 ILE B CA 1
ATOM 3174 C C . ILE B 1 106 ? 17.656 -11.57 -19.156 1 98.44 106 ILE B C 1
ATOM 3176 O O . ILE B 1 106 ? 17.359 -12.766 -19.062 1 98.44 106 ILE B O 1
ATOM 3180 N N . SER B 1 107 ? 18.391 -11.148 -20.172 1 95.44 107 SER B N 1
ATOM 3181 C CA . SER B 1 107 ? 19 -12.023 -21.172 1 95.44 107 SER B CA 1
ATOM 3182 C C . SER B 1 107 ? 20.469 -12.242 -20.891 1 95.44 107 SER B C 1
ATOM 3184 O O . SER B 1 107 ? 20.953 -13.383 -20.891 1 95.44 107 SER B O 1
ATOM 3186 N N . GLU B 1 108 ? 21.297 -11.227 -20.734 1 91.81 108 GLU B N 1
ATOM 3187 C CA . GLU B 1 108 ? 22.734 -11.336 -20.516 1 91.81 108 GLU B CA 1
ATOM 3188 C C . GLU B 1 108 ? 23.094 -10.961 -19.078 1 91.81 108 GLU B C 1
ATOM 3190 O O . GLU B 1 108 ? 23.641 -11.773 -18.344 1 91.81 108 GLU B O 1
ATOM 3195 N N . ASP B 1 109 ? 22.812 -9.859 -18.75 1 95 109 ASP B N 1
ATOM 3196 C CA . ASP B 1 109 ? 23.047 -9.336 -17.406 1 95 109 ASP B CA 1
ATOM 3197 C C . ASP B 1 109 ? 21.984 -8.32 -17.031 1 95 109 ASP B C 1
ATOM 3199 O O . ASP B 1 109 ? 20.984 -8.148 -17.734 1 95 109 ASP B O 1
ATOM 3203 N N . LYS B 1 110 ? 22.094 -7.711 -15.906 1 96.12 110 LYS B N 1
ATOM 3204 C CA . LYS B 1 110 ? 21.047 -6.879 -15.328 1 96.12 110 LYS B CA 1
ATOM 3205 C C . LYS B 1 110 ? 20.844 -5.602 -16.141 1 96.12 110 LYS B C 1
ATOM 3207 O O . LYS B 1 110 ? 19.844 -4.895 -15.961 1 96.12 110 LYS B O 1
ATOM 3212 N N . ASP B 1 111 ? 21.688 -5.328 -17.078 1 94.69 111 ASP B N 1
ATOM 3213 C CA . ASP B 1 111 ? 21.516 -4.168 -17.938 1 94.69 111 ASP B CA 1
ATOM 3214 C C . ASP B 1 111 ? 20.625 -4.504 -19.141 1 94.69 111 ASP B C 1
ATOM 3216 O O . ASP B 1 111 ? 20.188 -3.611 -19.875 1 94.69 111 ASP B O 1
ATOM 3220 N N . HIS B 1 112 ? 20.375 -5.719 -19.344 1 95.88 112 HIS B N 1
ATOM 3221 C CA . HIS B 1 112 ? 19.578 -6.168 -20.469 1 95.88 112 HIS B CA 1
ATOM 3222 C C . HIS B 1 112 ? 18.266 -6.777 -20 1 95.88 112 HIS B C 1
ATOM 3224 O O . HIS B 1 112 ? 18.094 -8 -20.031 1 95.88 112 HIS B O 1
ATOM 3230 N N . ILE B 1 113 ? 17.344 -5.918 -19.766 1 97.88 113 ILE B N 1
ATOM 3231 C CA . ILE B 1 113 ? 16.031 -6.312 -19.281 1 97.88 113 ILE B CA 1
ATOM 3232 C C . ILE B 1 113 ? 15.117 -6.637 -20.469 1 97.88 113 ILE B C 1
ATOM 3234 O O . ILE B 1 113 ? 14.898 -5.789 -21.344 1 97.88 113 ILE B O 1
ATOM 3238 N N . GLU B 1 114 ? 14.578 -7.828 -20.484 1 97.31 114 GLU B N 1
ATOM 3239 C CA . GLU B 1 114 ? 13.703 -8.266 -21.562 1 97.31 114 GLU B CA 1
ATOM 3240 C C . GLU B 1 114 ? 12.242 -7.98 -21.234 1 97.31 114 GLU B C 1
ATOM 3242 O O . GLU B 1 114 ? 11.414 -7.844 -22.141 1 97.31 114 GLU B O 1
ATOM 3247 N N . GLY B 1 115 ? 11.961 -7.973 -19.984 1 98.06 115 GLY B N 1
ATOM 3248 C CA . GLY B 1 115 ? 10.594 -7.758 -19.516 1 98.06 115 GLY B CA 1
ATOM 3249 C C . GLY B 1 115 ? 10.398 -8.094 -18.062 1 98.06 115 GLY B C 1
ATOM 3250 O O . GLY B 1 115 ? 11.359 -8.109 -17.281 1 98.06 115 GLY B O 1
ATOM 3251 N N . ILE B 1 116 ? 9.133 -8.18 -17.672 1 98.19 116 ILE B N 1
ATOM 3252 C CA . ILE B 1 116 ? 8.766 -8.508 -16.297 1 98.19 116 ILE B CA 1
ATOM 3253 C C . ILE B 1 116 ? 7.91 -9.773 -16.281 1 98.19 116 ILE B C 1
ATOM 3255 O O . ILE B 1 116 ? 7.02 -9.938 -17.125 1 98.19 116 ILE B O 1
ATOM 3259 N N . LEU B 1 117 ? 8.234 -10.664 -15.445 1 98.12 117 LEU B N 1
ATOM 3260 C CA . LEU B 1 117 ? 7.41 -11.836 -15.195 1 98.12 117 LEU B CA 1
ATOM 3261 C C . LEU B 1 117 ? 6.68 -11.711 -13.859 1 98.12 117 LEU B C 1
ATOM 3263 O O . LEU B 1 117 ? 7.301 -11.453 -12.828 1 98.12 117 LEU B O 1
ATOM 3267 N N . MET B 1 118 ? 5.383 -11.805 -13.891 1 96.56 118 MET B N 1
ATOM 3268 C CA . MET B 1 118 ? 4.602 -11.875 -12.656 1 96.56 118 MET B CA 1
ATOM 3269 C C . MET B 1 118 ? 4.391 -13.32 -12.227 1 96.56 118 MET B C 1
ATOM 3271 O O . MET B 1 118 ? 3.988 -14.164 -13.039 1 96.56 118 MET B O 1
ATOM 3275 N N . ALA B 1 119 ? 4.621 -13.602 -10.977 1 96.38 119 ALA B N 1
ATOM 3276 C CA . ALA B 1 119 ? 4.5 -14.961 -10.469 1 96.38 119 ALA B CA 1
ATOM 3277 C C . ALA B 1 119 ? 3.107 -15.523 -10.742 1 96.38 119 ALA B C 1
ATOM 3279 O O . ALA B 1 119 ? 2.971 -16.688 -11.141 1 96.38 119 ALA B O 1
ATOM 3280 N N . LYS B 1 120 ? 2.121 -14.711 -10.57 1 94.12 120 LYS B N 1
ATOM 3281 C CA . LYS B 1 120 ? 0.753 -15.195 -10.727 1 94.12 120 LYS B CA 1
ATOM 3282 C C . LYS B 1 120 ? 0.467 -15.586 -12.172 1 94.12 120 LYS B C 1
ATOM 3284 O O . LYS B 1 120 ? -0.455 -16.359 -12.445 1 94.12 120 LYS B O 1
ATOM 3289 N N . ASP B 1 121 ? 1.155 -15.086 -13.141 1 94.75 121 ASP B N 1
ATOM 3290 C CA . ASP B 1 121 ? 0.947 -15.406 -14.547 1 94.75 121 ASP B CA 1
ATOM 3291 C C . ASP B 1 121 ? 1.389 -16.828 -14.859 1 94.75 121 ASP B C 1
ATOM 3293 O O . ASP B 1 121 ? 1.115 -17.344 -15.945 1 94.75 121 ASP B O 1
ATOM 3297 N N . LEU B 1 122 ? 2.029 -17.469 -13.922 1 96.44 122 LEU B N 1
ATOM 3298 C CA . LEU B 1 122 ? 2.422 -18.859 -14.094 1 96.44 122 LEU B CA 1
ATOM 3299 C C . LEU B 1 122 ? 1.253 -19.797 -13.797 1 96.44 122 LEU B C 1
ATOM 3301 O O . LEU B 1 122 ? 1.251 -20.953 -14.234 1 96.44 122 LEU B O 1
ATOM 3305 N N . LEU B 1 123 ? 0.271 -19.297 -13.086 1 95.62 123 LEU B N 1
ATOM 3306 C CA . LEU B 1 123 ? -0.787 -20.141 -12.531 1 95.62 123 LEU B CA 1
ATOM 3307 C C . LEU B 1 123 ? -1.591 -20.797 -13.648 1 95.62 123 LEU B C 1
ATOM 3309 O O . LEU B 1 123 ? -1.96 -21.969 -13.539 1 95.62 123 LEU B O 1
ATOM 3313 N N . PRO B 1 124 ? -1.822 -20.125 -14.766 1 94.25 124 PRO B N 1
ATOM 3314 C CA . PRO B 1 124 ? -2.561 -20.766 -15.852 1 94.25 124 PRO B CA 1
ATOM 3315 C C . PRO B 1 124 ? -1.863 -22.031 -16.375 1 94.25 124 PRO B C 1
ATOM 3317 O O . PRO B 1 124 ? -2.523 -22.938 -16.875 1 94.25 124 PRO B O 1
ATOM 3320 N N . PHE B 1 125 ? -0.601 -22.125 -16.219 1 93.88 125 PHE B N 1
ATOM 3321 C CA . PHE B 1 125 ? 0.16 -23.25 -16.734 1 93.88 125 PHE B CA 1
ATOM 3322 C C . PHE B 1 125 ? 0.012 -24.453 -15.805 1 93.88 125 PHE B C 1
ATOM 3324 O O . PHE B 1 125 ? 0.47 -25.562 -16.125 1 93.88 125 PHE B O 1
ATOM 3331 N N . MET B 1 126 ? -0.578 -24.266 -14.688 1 92.56 126 MET B N 1
ATOM 3332 C CA . MET B 1 126 ? -0.807 -25.328 -13.727 1 92.56 126 MET B CA 1
ATOM 3333 C C . MET B 1 126 ? -2.064 -26.125 -14.078 1 92.56 126 MET B C 1
ATOM 3335 O O . MET B 1 126 ? -2.299 -27.203 -13.523 1 92.56 126 MET B O 1
ATOM 3339 N N . ARG B 1 127 ? -2.814 -25.594 -14.938 1 92.19 127 ARG B N 1
ATOM 3340 C CA . ARG B 1 127 ? -4.043 -26.281 -15.305 1 92.19 127 ARG B CA 1
ATOM 3341 C C . ARG B 1 127 ? -3.742 -27.656 -15.914 1 92.19 127 ARG B C 1
ATOM 3343 O O . ARG B 1 127 ? -2.699 -27.844 -16.547 1 92.19 127 ARG B O 1
ATOM 3350 N N . SER B 1 128 ? -4.723 -28.484 -15.781 1 90.5 128 SER B N 1
ATOM 3351 C CA . SER B 1 128 ? -4.555 -29.844 -16.312 1 90.5 128 SER B CA 1
ATOM 3352 C C . SER B 1 128 ? -4.473 -29.828 -17.828 1 90.5 128 SER B C 1
ATOM 3354 O O . SER B 1 128 ? -3.816 -30.688 -18.422 1 90.5 128 SER B O 1
ATOM 3356 N N . ASP B 1 129 ? -5.082 -28.906 -18.422 1 92.06 129 ASP B N 1
ATOM 3357 C CA . ASP B 1 129 ? -5.117 -28.828 -19.875 1 92.06 129 ASP B CA 1
ATOM 3358 C C . ASP B 1 129 ? -4.199 -27.719 -20.391 1 92.06 129 ASP B C 1
ATOM 3360 O O . ASP B 1 129 ? -4.352 -27.266 -21.516 1 92.06 129 ASP B O 1
ATOM 3364 N N . ALA B 1 130 ? -3.275 -27.375 -19.562 1 90.25 130 ALA B N 1
ATOM 3365 C CA . ALA B 1 130 ? -2.461 -26.219 -19.938 1 90.25 130 ALA B CA 1
ATOM 3366 C C . ALA B 1 130 ? -1.397 -26.594 -20.953 1 90.25 130 ALA B C 1
ATOM 3368 O O . ALA B 1 130 ? -0.917 -27.734 -20.969 1 90.25 130 ALA B O 1
ATOM 3369 N N . GLU B 1 131 ? -1.076 -25.656 -21.828 1 91.44 131 GLU B N 1
ATOM 3370 C CA . GLU B 1 131 ? 0.085 -25.812 -22.703 1 91.44 131 GLU B CA 1
ATOM 3371 C C . GLU B 1 131 ? 1.385 -25.75 -21.906 1 91.44 131 GLU B C 1
ATOM 3373 O O . GLU B 1 131 ? 1.385 -25.359 -20.734 1 91.44 131 GLU B O 1
ATOM 3378 N N . ALA B 1 132 ? 2.496 -26.156 -22.594 1 91.81 132 ALA B N 1
ATOM 3379 C CA . ALA B 1 132 ? 3.809 -26.125 -21.953 1 91.81 132 ALA B CA 1
ATOM 3380 C C . ALA B 1 132 ? 4.246 -24.688 -21.688 1 91.81 132 ALA B C 1
ATOM 3382 O O . ALA B 1 132 ? 3.959 -23.781 -22.469 1 91.81 132 ALA B O 1
ATOM 3383 N N . PHE B 1 133 ? 4.934 -24.578 -20.703 1 93.81 133 PHE B N 1
ATOM 3384 C CA . PHE B 1 133 ? 5.457 -23.281 -20.281 1 93.81 133 PHE B CA 1
ATOM 3385 C C . PHE B 1 133 ? 6.402 -22.719 -21.344 1 93.81 133 PHE B C 1
ATOM 3387 O O . PHE B 1 133 ? 7.199 -23.453 -21.922 1 93.81 133 PHE B O 1
ATOM 3394 N N . SER B 1 134 ? 6.246 -21.406 -21.547 1 94.44 134 SER B N 1
ATOM 3395 C CA . SER B 1 134 ? 7.211 -20.594 -22.297 1 94.44 134 SER B CA 1
ATOM 3396 C C . SER B 1 134 ? 7.32 -19.188 -21.719 1 94.44 134 SER B C 1
ATOM 3398 O O . SER B 1 134 ? 6.309 -18.547 -21.453 1 94.44 134 SER B O 1
ATOM 3400 N N . MET B 1 135 ? 8.5 -18.766 -21.609 1 95.38 135 MET B N 1
ATOM 3401 C CA . MET B 1 135 ? 8.75 -17.438 -21.078 1 95.38 135 MET B CA 1
ATOM 3402 C C . MET B 1 135 ? 8.07 -16.375 -21.922 1 95.38 135 MET B C 1
ATOM 3404 O O . MET B 1 135 ? 7.547 -15.391 -21.406 1 95.38 135 MET B O 1
ATOM 3408 N N . ASP B 1 136 ? 7.996 -16.609 -23.188 1 94.44 136 ASP B N 1
ATOM 3409 C CA . ASP B 1 136 ? 7.434 -15.648 -24.125 1 94.44 136 ASP B CA 1
ATOM 3410 C C . ASP B 1 136 ? 5.949 -15.43 -23.844 1 94.44 136 ASP B C 1
ATOM 3412 O O . ASP B 1 136 ? 5.422 -14.336 -24.094 1 94.44 136 ASP B O 1
ATOM 3416 N N . LYS B 1 137 ? 5.312 -16.391 -23.359 1 94.81 137 LYS B N 1
ATOM 3417 C CA . LYS B 1 137 ? 3.867 -16.328 -23.156 1 94.81 137 LYS B CA 1
ATOM 3418 C C . LYS B 1 137 ? 3.521 -15.547 -21.891 1 94.81 137 LYS B C 1
ATOM 3420 O O . LYS B 1 137 ? 2.375 -15.133 -21.703 1 94.81 137 LYS B O 1
ATOM 3425 N N . VAL B 1 138 ? 4.539 -15.336 -21.016 1 96 138 VAL B N 1
ATOM 3426 C CA . VAL B 1 138 ? 4.219 -14.711 -19.734 1 96 138 VAL B CA 1
ATOM 3427 C C . VAL B 1 138 ? 5.004 -13.406 -19.594 1 96 138 VAL B C 1
ATOM 3429 O O . VAL B 1 138 ? 4.828 -12.68 -18.609 1 96 138 VAL B O 1
ATOM 3432 N N . LEU B 1 139 ? 5.805 -13.094 -20.531 1 97.25 139 LEU B N 1
ATOM 3433 C CA . LEU B 1 139 ? 6.664 -11.922 -20.438 1 97.25 139 LEU B CA 1
ATOM 3434 C C . LEU B 1 139 ? 5.875 -10.648 -20.75 1 97.25 139 LEU B C 1
ATOM 3436 O O . LEU B 1 139 ? 5.258 -10.539 -21.812 1 97.25 139 LEU B O 1
ATOM 3440 N N . ARG B 1 140 ? 5.914 -9.664 -19.781 1 96.5 140 ARG B N 1
ATOM 3441 C CA . ARG B 1 140 ? 5.273 -8.367 -19.984 1 96.5 140 ARG B CA 1
ATOM 3442 C C . ARG B 1 140 ? 6.305 -7.285 -20.266 1 96.5 140 ARG B C 1
ATOM 3444 O O . ARG B 1 140 ? 7.465 -7.402 -19.875 1 96.5 140 ARG B O 1
ATOM 3451 N N . THR B 1 141 ? 5.863 -6.254 -20.875 1 95.75 141 THR B N 1
ATOM 3452 C CA . THR B 1 141 ? 6.75 -5.141 -21.172 1 95.75 141 THR B CA 1
ATOM 3453 C C . THR B 1 141 ? 7.148 -4.402 -19.906 1 95.75 141 THR B C 1
ATOM 3455 O O . THR B 1 141 ? 6.305 -4.145 -19.047 1 95.75 141 THR B O 1
ATOM 3458 N N . ALA B 1 142 ? 8.406 -4.09 -19.828 1 96.56 142 ALA B N 1
ATOM 3459 C CA . ALA B 1 142 ? 8.906 -3.336 -18.688 1 96.56 142 ALA B CA 1
ATOM 3460 C C . ALA B 1 142 ? 8.836 -1.834 -18.938 1 96.56 142 ALA B C 1
ATOM 3462 O O . ALA B 1 142 ? 9.258 -1.362 -20 1 96.56 142 ALA B O 1
ATOM 3463 N N . VAL B 1 143 ? 8.336 -1.093 -17.984 1 97.06 143 VAL B N 1
ATOM 3464 C CA . VAL B 1 143 ? 8.375 0.365 -18.047 1 97.06 143 VAL B CA 1
ATOM 3465 C C . VAL B 1 143 ? 9.695 0.875 -17.484 1 97.06 143 VAL B C 1
ATOM 3467 O O . VAL B 1 143 ? 10.156 0.386 -16.453 1 97.06 143 VAL B O 1
ATOM 3470 N N . VAL B 1 144 ? 10.234 1.826 -18.219 1 97.19 144 VAL B N 1
ATOM 3471 C CA . VAL B 1 144 ? 11.531 2.369 -17.812 1 97.19 144 VAL B CA 1
ATOM 3472 C C . VAL B 1 144 ? 11.367 3.832 -17.391 1 97.19 144 VAL B C 1
ATOM 3474 O O . VAL B 1 144 ? 10.688 4.602 -18.078 1 97.19 144 VAL B O 1
ATOM 3477 N N . VAL B 1 145 ? 12 4.219 -16.266 1 97.75 145 VAL B N 1
ATOM 3478 C CA . VAL B 1 145 ? 11.922 5.598 -15.781 1 97.75 145 VAL B CA 1
ATOM 3479 C C . VAL B 1 145 ? 13.305 6.074 -15.352 1 97.75 145 VAL B C 1
ATOM 3481 O O . VAL B 1 145 ? 14.148 5.273 -14.953 1 97.75 145 VAL B O 1
ATOM 3484 N N . PRO B 1 146 ? 13.555 7.395 -15.336 1 97.81 146 PRO B N 1
ATOM 3485 C CA . PRO B 1 146 ? 14.852 7.906 -14.898 1 97.81 146 PRO B CA 1
ATOM 3486 C C . PRO B 1 146 ? 14.977 7.984 -13.375 1 97.81 146 PRO B C 1
ATOM 3488 O O . PRO B 1 146 ? 13.961 8.07 -12.672 1 97.81 146 PRO B O 1
ATOM 3491 N N . GLU B 1 147 ? 16.125 8.008 -12.914 1 95.56 147 GLU B N 1
ATOM 3492 C CA . GLU B 1 147 ? 16.453 8.164 -11.5 1 95.56 147 GLU B CA 1
ATOM 3493 C C . GLU B 1 147 ? 15.867 9.453 -10.938 1 95.56 147 GLU B C 1
ATOM 3495 O O . GLU B 1 147 ? 15.477 9.508 -9.773 1 95.56 147 GLU B O 1
ATOM 3500 N N . SER B 1 148 ? 15.789 10.438 -11.727 1 95 148 SER B N 1
ATOM 3501 C CA . SER B 1 148 ? 15.477 11.789 -11.281 1 95 148 SER B CA 1
ATOM 3502 C C . SER B 1 148 ? 13.969 12.008 -11.195 1 95 148 SER B C 1
ATOM 3504 O O . SER B 1 148 ? 13.508 13.047 -10.719 1 95 148 SER B O 1
ATOM 3506 N N . LYS B 1 149 ? 13.203 11.031 -11.672 1 95.44 149 LYS B N 1
ATOM 3507 C CA . LYS B 1 149 ? 11.75 11.195 -11.617 1 95.44 149 LYS B CA 1
ATOM 3508 C C . LYS B 1 149 ? 11.281 11.414 -10.188 1 95.44 149 LYS B C 1
ATOM 3510 O O . LYS B 1 149 ? 11.742 10.742 -9.258 1 95.44 149 LYS B O 1
ATOM 3515 N N . ARG B 1 150 ? 10.328 12.359 -10.023 1 95.12 150 ARG B N 1
ATOM 3516 C CA . ARG B 1 150 ? 9.758 12.609 -8.703 1 95.12 150 ARG B CA 1
ATOM 3517 C C . ARG B 1 150 ? 8.867 11.461 -8.266 1 95.12 150 ARG B C 1
ATOM 3519 O O . ARG B 1 150 ? 8.117 10.898 -9.07 1 95.12 150 ARG B O 1
ATOM 3526 N N . VAL B 1 151 ? 8.867 11.172 -6.965 1 96.44 151 VAL B N 1
ATOM 3527 C CA . VAL B 1 151 ? 8.125 10.039 -6.414 1 96.44 151 VAL B CA 1
ATOM 3528 C C . VAL B 1 151 ? 6.629 10.297 -6.535 1 96.44 151 VAL B C 1
ATOM 3530 O O . VAL B 1 151 ? 5.855 9.367 -6.801 1 96.44 151 VAL B O 1
ATOM 3533 N N . ASP B 1 152 ? 6.168 11.508 -6.316 1 93.19 152 ASP B N 1
ATOM 3534 C CA . ASP B 1 152 ? 4.746 11.812 -6.434 1 93.19 152 ASP B CA 1
ATOM 3535 C C . ASP B 1 152 ? 4.246 11.562 -7.855 1 93.19 152 ASP B C 1
ATOM 3537 O O . ASP B 1 152 ? 3.146 11.039 -8.047 1 93.19 152 ASP B O 1
ATOM 3541 N N . ARG B 1 153 ? 5.07 11.867 -8.836 1 92.19 153 ARG B N 1
ATOM 3542 C CA . ARG B 1 153 ? 4.727 11.578 -10.219 1 92.19 153 ARG B CA 1
ATOM 3543 C C . ARG B 1 153 ? 4.73 10.07 -10.484 1 92.19 153 ARG B C 1
ATOM 3545 O O . ARG B 1 153 ? 3.867 9.562 -11.203 1 92.19 153 ARG B O 1
ATOM 3552 N N . MET B 1 154 ? 5.719 9.438 -9.961 1 95.75 154 MET B N 1
ATOM 3553 C CA . MET B 1 154 ? 5.789 7.98 -10.094 1 95.75 154 MET B CA 1
ATOM 3554 C C . MET B 1 154 ? 4.539 7.32 -9.523 1 95.75 154 MET B C 1
ATOM 3556 O O . MET B 1 154 ? 3.982 6.406 -10.133 1 95.75 154 MET B O 1
ATOM 3560 N N . LEU B 1 155 ? 4.129 7.801 -8.352 1 95.19 155 LEU B N 1
ATOM 3561 C CA . LEU B 1 155 ? 2.928 7.266 -7.715 1 95.19 155 LEU B CA 1
ATOM 3562 C C . LEU B 1 155 ? 1.71 7.445 -8.617 1 95.19 155 LEU B C 1
ATOM 3564 O O . LEU B 1 155 ? 0.918 6.516 -8.789 1 95.19 155 LEU B O 1
ATOM 3568 N N . LYS B 1 156 ? 1.58 8.5 -9.211 1 88.19 156 LYS B N 1
ATOM 3569 C CA . LYS B 1 156 ? 0.484 8.766 -10.141 1 88.19 156 LYS B CA 1
ATOM 3570 C C . LYS B 1 156 ? 0.507 7.797 -11.32 1 88.19 156 LYS B C 1
ATOM 3572 O O . LYS B 1 156 ? -0.528 7.246 -11.695 1 88.19 156 LYS B O 1
ATOM 3577 N N . GLU B 1 157 ? 1.596 7.609 -11.844 1 88.56 157 GLU B N 1
ATOM 3578 C CA . GLU B 1 157 ? 1.734 6.711 -12.984 1 88.56 157 GLU B CA 1
ATOM 3579 C C . GLU B 1 157 ? 1.395 5.273 -12.602 1 88.56 157 GLU B C 1
ATOM 3581 O O . GLU B 1 157 ? 0.702 4.574 -13.336 1 88.56 157 GLU B O 1
ATOM 3586 N N . PHE B 1 158 ? 1.885 4.891 -11.5 1 92.56 158 PHE B N 1
ATOM 3587 C CA . PHE B 1 158 ? 1.564 3.551 -11.023 1 92.56 158 PHE B CA 1
ATOM 3588 C C . PHE B 1 158 ? 0.056 3.354 -10.93 1 92.56 158 PHE B C 1
ATOM 3590 O O . PHE B 1 158 ? -0.462 2.305 -11.32 1 92.56 158 PHE B O 1
ATOM 3597 N N . ARG B 1 159 ? -0.54 4.289 -10.438 1 84.94 159 ARG B N 1
ATOM 3598 C CA . ARG B 1 159 ? -1.979 4.191 -10.219 1 84.94 159 ARG B CA 1
ATOM 3599 C C . ARG B 1 159 ? -2.738 4.301 -11.539 1 84.94 159 ARG B C 1
ATOM 3601 O O . ARG B 1 159 ? -3.588 3.461 -11.844 1 84.94 159 ARG B O 1
ATOM 3608 N N . SER B 1 160 ? -2.402 5.281 -12.32 1 78.94 160 SER B N 1
ATOM 3609 C CA . SER B 1 160 ? -3.158 5.582 -13.531 1 78.94 160 SER B CA 1
ATOM 3610 C C . SER B 1 160 ? -2.922 4.527 -14.609 1 78.94 160 SER B C 1
ATOM 3612 O O . SER B 1 160 ? -3.844 4.16 -15.336 1 78.94 160 SER B O 1
ATOM 3614 N N . GLN B 1 161 ? -1.776 4.012 -14.727 1 80.31 161 GLN B N 1
ATOM 3615 C CA . GLN B 1 161 ? -1.442 3.08 -15.797 1 80.31 161 GLN B CA 1
ATOM 3616 C C . GLN B 1 161 ? -1.492 1.637 -15.305 1 80.31 161 GLN B C 1
ATOM 3618 O O . GLN B 1 161 ? -1.219 0.707 -16.062 1 80.31 161 GLN B O 1
ATOM 3623 N N . ARG B 1 162 ? -1.741 1.491 -14.117 1 79.62 162 ARG B N 1
ATOM 3624 C CA . ARG B 1 162 ? -2.014 0.204 -13.484 1 79.62 162 ARG B CA 1
ATOM 3625 C C . ARG B 1 162 ? -0.826 -0.741 -13.641 1 79.62 162 ARG B C 1
ATOM 3627 O O . ARG B 1 162 ? -0.991 -1.898 -14.031 1 79.62 162 ARG B O 1
ATOM 3634 N N . TYR B 1 163 ? 0.344 -0.275 -13.523 1 89.06 163 TYR B N 1
ATOM 3635 C CA . TYR B 1 163 ? 1.53 -1.103 -13.336 1 89.06 163 TYR B CA 1
ATOM 3636 C C . TYR B 1 163 ? 2.209 -0.783 -12.008 1 89.06 163 TYR B C 1
ATOM 3638 O O . TYR B 1 163 ? 2.07 0.324 -11.484 1 89.06 163 TYR B O 1
ATOM 3646 N N . HIS B 1 164 ? 2.928 -1.767 -11.414 1 93.56 164 HIS B N 1
ATOM 3647 C CA . HIS B 1 164 ? 3.357 -1.626 -10.023 1 93.56 164 HIS B CA 1
ATOM 3648 C C . HIS B 1 164 ? 4.875 -1.724 -9.906 1 93.56 164 HIS B C 1
ATOM 3650 O O . HIS B 1 164 ? 5.41 -1.788 -8.797 1 93.56 164 HIS B O 1
ATOM 3656 N N . MET B 1 165 ? 5.555 -1.784 -11 1 97.19 165 MET B N 1
ATOM 3657 C CA . MET B 1 165 ? 7.012 -1.864 -11.016 1 97.19 165 MET B CA 1
ATOM 3658 C C . MET B 1 165 ? 7.582 -1.162 -12.242 1 97.19 165 MET B C 1
ATOM 3660 O O . MET B 1 165 ? 7 -1.232 -13.328 1 97.19 165 MET B O 1
ATOM 3664 N N . ALA B 1 166 ? 8.672 -0.477 -12.094 1 98.31 166 ALA B N 1
ATOM 3665 C CA . ALA B 1 166 ? 9.406 0.152 -13.188 1 98.31 166 ALA B CA 1
ATOM 3666 C C . ALA B 1 166 ? 10.906 -0.054 -13.039 1 98.31 166 ALA B C 1
ATOM 3668 O O . ALA B 1 166 ? 11.422 -0.132 -11.914 1 98.31 166 ALA B O 1
ATOM 3669 N N . ILE B 1 167 ? 11.539 -0.198 -14.164 1 98.62 167 ILE B N 1
ATOM 3670 C CA . ILE B 1 167 ? 12.992 -0.258 -14.195 1 98.62 167 ILE B CA 1
ATOM 3671 C C . ILE B 1 167 ? 13.57 1.156 -14.188 1 98.62 167 ILE B C 1
ATOM 3673 O O . ILE B 1 167 ? 13.086 2.031 -14.914 1 98.62 167 ILE B O 1
ATOM 3677 N N . VAL B 1 168 ? 14.539 1.377 -13.32 1 98.31 168 VAL B N 1
ATOM 3678 C CA . VAL B 1 168 ? 15.133 2.701 -13.172 1 98.31 168 VAL B CA 1
ATOM 3679 C C . VAL B 1 168 ? 16.453 2.756 -13.922 1 98.31 168 VAL B C 1
ATOM 3681 O O . VAL B 1 168 ? 17.297 1.863 -13.781 1 98.31 168 VAL B O 1
ATOM 3684 N N . ILE B 1 169 ? 16.656 3.787 -14.664 1 97.56 169 ILE B N 1
ATOM 3685 C CA . ILE B 1 169 ? 17.891 3.906 -15.422 1 97.56 169 ILE B CA 1
ATOM 3686 C C . ILE B 1 169 ? 18.609 5.203 -15.047 1 97.56 169 ILE B C 1
ATOM 3688 O O . ILE B 1 169 ? 17.984 6.156 -14.586 1 97.56 169 ILE B O 1
ATOM 3692 N N . ASP B 1 170 ? 19.906 5.227 -15.227 1 95.56 170 ASP B N 1
ATOM 3693 C CA . ASP B 1 170 ? 20.703 6.422 -14.992 1 95.56 170 ASP B CA 1
ATOM 3694 C C . ASP B 1 170 ? 20.812 7.281 -16.25 1 95.56 170 ASP B C 1
ATOM 3696 O O . ASP B 1 170 ? 20.094 7.043 -17.219 1 95.56 170 ASP B O 1
ATOM 3700 N N . GLU B 1 171 ? 21.609 8.305 -16.203 1 92.69 171 GLU B N 1
ATOM 3701 C CA . GLU B 1 171 ? 21.734 9.273 -17.297 1 92.69 171 GLU B CA 1
ATOM 3702 C C . GLU B 1 171 ? 22.406 8.648 -18.516 1 92.69 171 GLU B C 1
ATOM 3704 O O . GLU B 1 171 ? 22.297 9.18 -19.625 1 92.69 171 GLU B O 1
ATOM 3709 N N . PHE B 1 172 ? 23.016 7.555 -18.406 1 91 172 PHE B N 1
ATOM 3710 C CA . PHE B 1 172 ? 23.734 6.898 -19.484 1 91 172 PHE B CA 1
ATOM 3711 C C . PHE B 1 172 ? 22.922 5.73 -20.047 1 91 172 PHE B C 1
ATOM 3713 O O . PHE B 1 172 ? 23.359 5.07 -21 1 91 172 PHE B O 1
ATOM 3720 N N . GLY B 1 173 ? 21.875 5.406 -19.5 1 90.94 173 GLY B N 1
ATOM 3721 C CA . GLY B 1 173 ? 21 4.344 -19.984 1 90.94 173 GLY B CA 1
ATOM 3722 C C . GLY B 1 173 ? 21.25 3.014 -19.297 1 90.94 173 GLY B C 1
ATOM 3723 O O . GLY B 1 173 ? 20.641 2.004 -19.641 1 90.94 173 GLY B O 1
ATOM 3724 N N . GLY B 1 174 ? 22.125 3.047 -18.391 1 95.38 174 GLY B N 1
ATOM 3725 C CA . GLY B 1 174 ? 22.344 1.85 -17.609 1 95.38 174 GLY B CA 1
ATOM 3726 C C . GLY B 1 174 ? 21.281 1.636 -16.531 1 95.38 174 GLY B C 1
ATOM 3727 O O . GLY B 1 174 ? 20.75 2.598 -15.984 1 95.38 174 GLY B O 1
ATOM 3728 N N . VAL B 1 175 ? 21.078 0.336 -16.25 1 97.31 175 VAL B N 1
ATOM 3729 C CA . VAL B 1 175 ? 20.094 0.023 -15.227 1 97.31 175 VAL B CA 1
ATOM 3730 C C . VAL B 1 175 ? 20.641 0.343 -13.836 1 97.31 175 VAL B C 1
ATOM 3732 O O . VAL B 1 175 ? 21.703 -0.161 -13.461 1 97.31 175 VAL B O 1
ATOM 3735 N N . SER B 1 176 ? 19.922 1.186 -13.086 1 96.69 176 SER B N 1
ATOM 3736 C CA . SER B 1 176 ? 20.297 1.57 -11.727 1 96.69 176 SER B CA 1
ATOM 3737 C C . SER B 1 176 ? 19.594 0.693 -10.688 1 96.69 176 SER B C 1
ATOM 3739 O O . SER B 1 176 ? 20.094 0.521 -9.578 1 96.69 176 SER B O 1
ATOM 3741 N N . GLY B 1 177 ? 18.484 0.197 -11.016 1 97.25 177 GLY B N 1
ATOM 3742 C CA . GLY B 1 177 ? 17.672 -0.606 -10.125 1 97.25 177 GLY B CA 1
ATOM 3743 C C . GLY B 1 177 ? 16.219 -0.686 -10.555 1 97.25 177 GLY B C 1
ATOM 3744 O O . GLY B 1 177 ? 15.922 -0.697 -11.758 1 97.25 177 GLY B O 1
ATOM 3745 N N . LEU B 1 178 ? 15.352 -0.933 -9.656 1 97.94 178 LEU B N 1
ATOM 3746 C CA . LEU B 1 178 ? 13.922 -0.933 -9.922 1 97.94 178 LEU B CA 1
ATOM 3747 C C . LEU B 1 178 ? 13.148 -0.27 -8.789 1 97.94 178 LEU B C 1
ATOM 3749 O O . LEU B 1 178 ? 13.695 -0.063 -7.703 1 97.94 178 LEU B O 1
ATOM 3753 N N . VAL B 1 179 ? 11.945 0.163 -9.055 1 97.19 179 VAL B N 1
ATOM 3754 C CA . VAL B 1 179 ? 11.07 0.767 -8.055 1 97.19 179 VAL B CA 1
ATOM 3755 C C . VAL B 1 179 ? 9.672 0.179 -8.164 1 97.19 179 VAL B C 1
ATOM 3757 O O . VAL B 1 179 ? 9.172 -0.055 -9.273 1 97.19 179 VAL B O 1
ATOM 3760 N N . THR B 1 180 ? 9.078 -0.144 -7.062 1 96.38 180 THR B N 1
ATOM 3761 C CA . THR B 1 180 ? 7.711 -0.645 -7.031 1 96.38 180 THR B CA 1
ATOM 3762 C C . THR B 1 180 ? 6.801 0.316 -6.27 1 96.38 180 THR B C 1
ATOM 3764 O O . THR B 1 180 ? 7.281 1.208 -5.566 1 96.38 180 THR B O 1
ATOM 3767 N N . ILE B 1 181 ? 5.539 0.157 -6.453 1 94.25 181 ILE B N 1
ATOM 3768 C CA . ILE B 1 181 ? 4.586 0.994 -5.73 1 94.25 181 ILE B CA 1
ATOM 3769 C C . ILE B 1 181 ? 4.703 0.733 -4.23 1 94.25 181 ILE B C 1
ATOM 3771 O O . ILE B 1 181 ? 4.48 1.634 -3.42 1 94.25 181 ILE B O 1
ATOM 3775 N N . GLU B 1 182 ? 5.012 -0.5 -3.834 1 92.25 182 GLU B N 1
ATOM 3776 C CA . GLU B 1 182 ? 5.199 -0.849 -2.43 1 92.25 182 GLU B CA 1
ATOM 3777 C C . GLU B 1 182 ? 6.301 -0.003 -1.795 1 92.25 182 GLU B C 1
ATOM 3779 O O . GLU B 1 182 ? 6.215 0.351 -0.617 1 92.25 182 GLU B O 1
ATOM 3784 N N . ASP B 1 183 ? 7.328 0.269 -2.527 1 92.31 183 ASP B N 1
ATOM 3785 C CA . ASP B 1 183 ? 8.414 1.111 -2.029 1 92.31 183 ASP B CA 1
ATOM 3786 C C . ASP B 1 183 ? 7.902 2.508 -1.68 1 92.31 183 ASP B C 1
ATOM 3788 O O . ASP B 1 183 ? 8.352 3.109 -0.699 1 92.31 183 ASP B O 1
ATOM 3792 N N . ILE B 1 184 ? 7.023 2.984 -2.471 1 94.44 184 ILE B N 1
ATOM 3793 C CA . ILE B 1 184 ? 6.465 4.312 -2.232 1 94.44 184 ILE B CA 1
ATOM 3794 C C . ILE B 1 184 ? 5.566 4.277 -1 1 94.44 184 ILE B C 1
ATOM 3796 O O . ILE B 1 184 ? 5.648 5.156 -0.138 1 94.44 184 ILE B O 1
ATOM 3800 N N . LEU B 1 185 ? 4.734 3.271 -0.952 1 93.38 185 LEU B N 1
ATOM 3801 C CA . LEU B 1 185 ? 3.807 3.166 0.169 1 93.38 185 LEU B CA 1
ATOM 3802 C C . LEU B 1 185 ? 4.559 2.977 1.481 1 93.38 185 LEU B C 1
ATOM 3804 O O . LEU B 1 185 ? 4.078 3.379 2.543 1 93.38 185 LEU B O 1
ATOM 3808 N N . GLU B 1 186 ? 5.684 2.395 1.406 1 90 186 GLU B N 1
ATOM 3809 C CA . GLU B 1 186 ? 6.523 2.197 2.582 1 90 186 GLU B CA 1
ATOM 3810 C C . GLU B 1 186 ? 6.945 3.533 3.189 1 90 186 GLU B C 1
ATOM 3812 O O . GLU B 1 186 ? 7.215 3.619 4.391 1 90 186 GLU B O 1
ATOM 3817 N N . LEU B 1 187 ? 7.055 4.566 2.416 1 89.44 187 LEU B N 1
ATOM 3818 C CA . LEU B 1 187 ? 7.359 5.895 2.934 1 89.44 187 LEU B CA 1
ATOM 3819 C C . LEU B 1 187 ? 6.305 6.34 3.941 1 89.44 187 LEU B C 1
ATOM 3821 O O . LEU B 1 187 ? 6.605 7.098 4.867 1 89.44 187 LEU B O 1
ATOM 3825 N N . ILE B 1 188 ? 5.168 5.863 3.748 1 91.88 188 ILE B N 1
ATOM 3826 C CA . ILE B 1 188 ? 4.043 6.324 4.551 1 91.88 188 ILE B CA 1
ATOM 3827 C C . ILE B 1 188 ? 3.855 5.406 5.758 1 91.88 188 ILE B C 1
ATOM 3829 O O . ILE B 1 188 ? 3.781 5.875 6.895 1 91.88 188 ILE B O 1
ATOM 3833 N N . VAL B 1 189 ? 3.877 4.062 5.555 1 88.56 189 VAL B N 1
ATOM 3834 C CA . VAL B 1 189 ? 3.426 3.16 6.609 1 88.56 189 VAL B CA 1
ATOM 3835 C C . VAL B 1 189 ? 4.605 2.346 7.133 1 88.56 189 VAL B C 1
ATOM 3837 O O . VAL B 1 189 ? 4.461 1.576 8.086 1 88.56 189 VAL B O 1
ATOM 3840 N N . GLY B 1 190 ? 5.777 2.42 6.684 1 77.69 190 GLY B N 1
ATOM 3841 C CA . GLY B 1 190 ? 6.898 1.529 6.941 1 77.69 190 GLY B CA 1
ATOM 3842 C C . GLY B 1 190 ? 7.328 1.521 8.398 1 77.69 190 GLY B C 1
ATOM 3843 O O . GLY B 1 190 ? 7.848 0.516 8.891 1 77.69 190 GLY B O 1
ATOM 3844 N N . GLU B 1 191 ? 7.078 2.559 9.078 1 72.19 191 GLU B N 1
ATOM 3845 C CA . GLU B 1 191 ? 7.605 2.682 10.43 1 72.19 191 GLU B CA 1
ATOM 3846 C C . GLU B 1 191 ? 6.531 2.385 11.469 1 72.19 191 GLU B C 1
ATOM 3848 O O . GLU B 1 191 ? 6.789 2.457 12.672 1 72.19 191 GLU B O 1
ATOM 3853 N N . ILE B 1 192 ? 5.422 2.037 11.031 1 73.69 192 ILE B N 1
ATOM 3854 C CA . ILE B 1 192 ? 4.336 1.784 11.977 1 73.69 192 ILE B CA 1
ATOM 3855 C C . ILE B 1 192 ? 4.527 0.414 12.625 1 73.69 192 ILE B C 1
ATOM 3857 O O . ILE B 1 192 ? 4.605 -0.602 11.93 1 73.69 192 ILE B O 1
ATOM 3861 N N . GLU B 1 193 ? 5.066 0.323 13.758 1 68.81 193 GLU B N 1
ATOM 3862 C CA . GLU B 1 193 ? 5.25 -0.93 14.492 1 68.81 193 GLU B CA 1
ATOM 3863 C C . GLU B 1 193 ? 4.438 -0.941 15.781 1 68.81 193 GLU B C 1
ATOM 3865 O O . GLU B 1 193 ? 4.055 0.115 16.281 1 68.81 193 GLU B O 1
ATOM 3870 N N . ASP B 1 194 ? 3.984 -2.186 16.125 1 59.16 194 ASP B N 1
ATOM 3871 C CA . ASP B 1 194 ? 3.326 -2.322 17.406 1 59.16 194 ASP B CA 1
ATOM 3872 C C . ASP B 1 194 ? 4.293 -2.023 18.562 1 59.16 194 ASP B C 1
ATOM 3874 O O . ASP B 1 194 ? 5.508 -1.983 18.359 1 59.16 194 ASP B O 1
ATOM 3878 N N . GLU B 1 195 ? 3.607 -1.603 19.609 1 55.03 195 GLU B N 1
ATOM 3879 C CA . GLU B 1 195 ? 4.324 -1.345 20.844 1 55.03 195 GLU B CA 1
ATOM 3880 C C . GLU B 1 195 ? 5.305 -2.471 21.172 1 55.03 195 GLU B C 1
ATOM 3882 O O . GLU B 1 195 ? 5.043 -3.635 20.859 1 55.03 195 GLU B O 1
ATOM 3887 N N . TYR B 1 196 ? 6.59 -2.037 21.188 1 52 196 TYR B N 1
ATOM 3888 C CA . TYR B 1 196 ? 7.719 -2.902 21.531 1 52 196 TYR B CA 1
ATOM 3889 C C . TYR B 1 196 ? 7.316 -3.943 22.562 1 52 196 TYR B C 1
ATOM 3891 O O . TYR B 1 196 ? 6.773 -3.602 23.625 1 52 196 TYR B O 1
ATOM 3899 N N . ASP B 1 197 ? 7.016 -5.18 22.047 1 51.91 197 ASP B N 1
ATOM 3900 C CA . ASP B 1 197 ? 6.977 -6.219 23.078 1 51.91 197 ASP B CA 1
ATOM 3901 C C . ASP B 1 197 ? 8.359 -6.445 23.688 1 51.91 197 ASP B C 1
ATOM 3903 O O . ASP B 1 197 ? 9.281 -6.867 23 1 51.91 197 ASP B O 1
ATOM 3907 N N . GLU B 1 198 ? 8.648 -5.91 24.703 1 53.72 198 GLU B N 1
ATOM 3908 C CA . GLU B 1 198 ? 9.859 -6.043 25.516 1 53.72 198 GLU B CA 1
ATOM 3909 C C . GLU B 1 198 ? 10.336 -7.492 25.562 1 53.72 198 GLU B C 1
ATOM 3911 O O . GLU B 1 198 ? 11.516 -7.754 25.797 1 53.72 198 GLU B O 1
ATOM 3916 N N . GLU B 1 199 ? 9.375 -8.305 25.375 1 52.03 199 GLU B N 1
ATOM 3917 C CA . GLU B 1 199 ? 9.75 -9.688 25.656 1 52.03 199 GLU B CA 1
ATOM 3918 C C . GLU B 1 199 ? 10.648 -10.25 24.578 1 52.03 199 GLU B C 1
ATOM 3920 O O . GLU B 1 199 ? 11.266 -11.305 24.75 1 52.03 199 GLU B O 1
ATOM 3925 N N . ASP B 1 200 ? 10.648 -9.594 23.469 1 58.75 200 ASP B N 1
ATOM 3926 C CA . ASP B 1 200 ? 11.445 -10.242 22.438 1 58.75 200 ASP B CA 1
ATOM 3927 C C . ASP B 1 200 ? 12.906 -9.82 22.516 1 58.75 200 ASP B C 1
ATOM 3929 O O . ASP B 1 200 ? 13.211 -8.625 22.562 1 58.75 200 ASP B O 1
ATOM 3933 N N . ASP B 1 201 ? 13.711 -10.594 23.094 1 64.38 201 ASP B N 1
ATOM 3934 C CA . ASP B 1 201 ? 15.156 -10.469 23.25 1 64.38 201 ASP B CA 1
ATOM 3935 C C . ASP B 1 201 ? 15.852 -10.359 21.891 1 64.38 201 ASP B C 1
ATOM 3937 O O . ASP B 1 201 ? 16.969 -10.852 21.719 1 64.38 201 ASP B O 1
ATOM 3941 N N . ILE B 1 202 ? 15.18 -9.773 20.938 1 78.69 202 ILE B N 1
ATOM 3942 C CA . ILE B 1 202 ? 15.828 -9.664 19.641 1 78.69 202 ILE B CA 1
ATOM 3943 C C . ILE B 1 202 ? 16.328 -8.234 19.422 1 78.69 202 ILE B C 1
ATOM 3945 O O . ILE B 1 202 ? 15.547 -7.281 19.469 1 78.69 202 ILE B O 1
ATOM 3949 N N . ASP B 1 203 ? 17.672 -8.172 19.234 1 87.88 203 ASP B N 1
ATOM 3950 C CA . ASP B 1 203 ? 18.312 -6.863 19.109 1 87.88 203 ASP B CA 1
ATOM 3951 C C . ASP B 1 203 ? 18.016 -6.242 17.734 1 87.88 203 ASP B C 1
ATOM 3953 O O . ASP B 1 203 ? 17.875 -5.023 17.625 1 87.88 203 ASP B O 1
ATOM 3957 N N . PHE B 1 204 ? 17.875 -7.109 16.766 1 89 204 PHE B N 1
ATOM 3958 C CA . PHE B 1 204 ? 17.703 -6.629 15.398 1 89 204 PHE B CA 1
ATOM 3959 C C . PHE B 1 204 ? 16.5 -7.277 14.742 1 89 204 PHE B C 1
ATOM 3961 O O . PHE B 1 204 ? 16.406 -8.508 14.664 1 89 204 PHE B O 1
ATOM 3968 N N . ARG B 1 205 ? 15.609 -6.422 14.344 1 83.88 205 ARG B N 1
ATOM 3969 C CA . ARG B 1 205 ? 14.438 -6.926 13.633 1 83.88 205 ARG B CA 1
ATOM 3970 C C . ARG B 1 205 ? 14.203 -6.137 12.352 1 83.88 205 ARG B C 1
ATOM 3972 O O . ARG B 1 205 ? 14.234 -4.902 12.352 1 83.88 205 ARG B O 1
ATOM 3979 N N . GLN B 1 206 ? 13.961 -6.84 11.312 1 80.5 206 GLN B N 1
ATOM 3980 C CA . GLN B 1 206 ? 13.703 -6.156 10.047 1 80.5 206 GLN B CA 1
ATOM 3981 C C . GLN B 1 206 ? 12.25 -5.703 9.961 1 80.5 206 GLN B C 1
ATOM 3983 O O . GLN B 1 206 ? 11.328 -6.5 10.172 1 80.5 206 GLN B O 1
ATOM 3988 N N . LEU B 1 207 ? 12.062 -4.445 9.789 1 74.81 207 LEU B N 1
ATOM 3989 C CA . LEU B 1 207 ? 10.734 -3.863 9.68 1 74.81 207 LEU B CA 1
ATOM 3990 C C . LEU B 1 207 ? 10.281 -3.812 8.227 1 74.81 207 LEU B C 1
ATOM 3992 O O . LEU B 1 207 ? 9.102 -4.027 7.926 1 74.81 207 LEU B O 1
ATOM 3996 N N . SER B 1 208 ? 11.164 -3.432 7.418 1 73.25 208 SER B N 1
ATOM 3997 C CA . SER B 1 208 ? 10.969 -3.354 5.977 1 73.25 208 SER B CA 1
ATOM 3998 C C . SER B 1 208 ? 12.266 -3.615 5.223 1 73.25 208 SER B C 1
ATOM 4000 O O . SER B 1 208 ? 13.281 -3.963 5.832 1 73.25 208 SER B O 1
ATOM 4002 N N . ARG B 1 209 ? 12.102 -3.498 3.951 1 69.31 209 ARG B N 1
ATOM 4003 C CA . ARG B 1 209 ? 13.266 -3.779 3.115 1 69.31 209 ARG B CA 1
ATOM 4004 C C . ARG B 1 209 ? 14.469 -2.963 3.562 1 69.31 209 ARG B C 1
ATOM 4006 O O . ARG B 1 209 ? 15.586 -3.484 3.637 1 69.31 209 ARG B O 1
ATOM 4013 N N . HIS B 1 210 ? 14.219 -1.747 3.906 1 74.94 210 HIS B N 1
ATOM 4014 C CA . HIS B 1 210 ? 15.359 -0.881 4.156 1 74.94 210 HIS B CA 1
ATOM 4015 C C . HIS B 1 210 ? 15.383 -0.398 5.602 1 74.94 210 HIS B C 1
ATOM 4017 O O . HIS B 1 210 ? 16.234 0.411 5.977 1 74.94 210 HIS B O 1
ATOM 4023 N N . THR B 1 211 ? 14.508 -0.923 6.344 1 83 211 THR B N 1
ATOM 4024 C CA . THR B 1 211 ? 14.414 -0.386 7.699 1 83 211 THR B CA 1
ATOM 4025 C C . THR B 1 211 ? 14.453 -1.511 8.727 1 83 211 THR B C 1
ATOM 4027 O O . THR B 1 211 ? 13.812 -2.549 8.54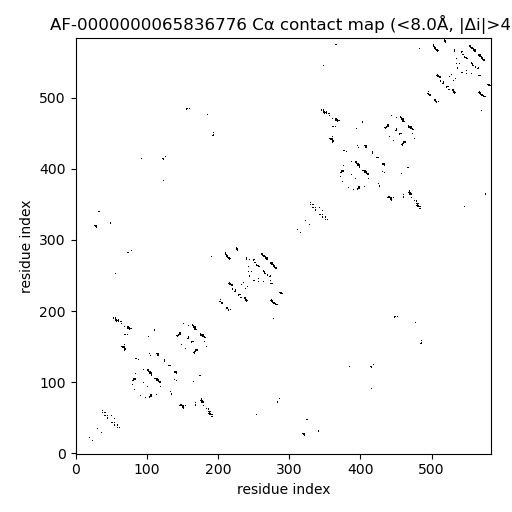7 1 83 211 T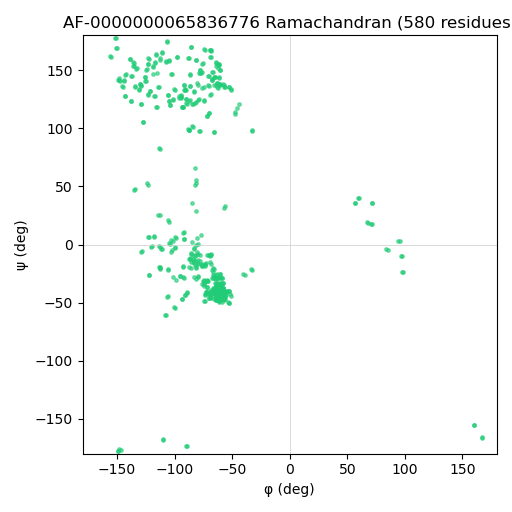HR B O 1
ATOM 4030 N N . TRP B 1 212 ? 15.219 -1.246 9.742 1 86.94 212 TRP B N 1
ATOM 4031 C CA . TRP B 1 212 ? 15.359 -2.189 10.844 1 86.94 212 TRP B CA 1
ATOM 4032 C C . TRP B 1 212 ? 15.023 -1.525 12.18 1 86.94 212 TRP B C 1
ATOM 4034 O O . TRP B 1 212 ? 15.312 -0.342 12.375 1 86.94 212 TRP B O 1
ATOM 4044 N N . THR B 1 213 ? 14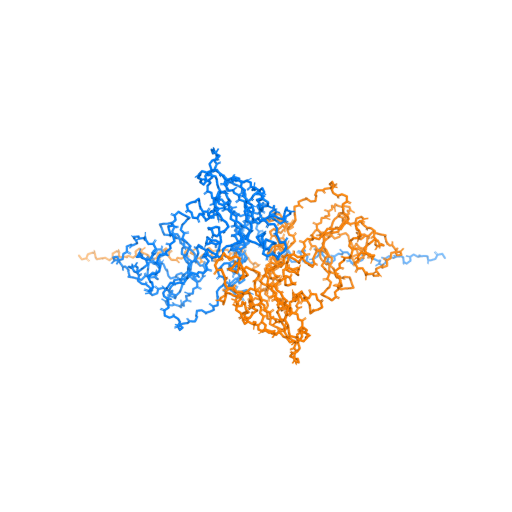.383 -2.301 12.945 1 88.69 213 THR B N 1
ATOM 4045 C CA . THR B 1 213 ? 14.234 -1.909 14.344 1 88.69 213 THR B CA 1
ATOM 4046 C C . THR B 1 213 ? 15.383 -2.453 15.188 1 88.69 213 THR B C 1
ATOM 4048 O O . THR B 1 213 ? 15.648 -3.656 15.18 1 88.69 213 THR B O 1
ATOM 4051 N N . ILE B 1 214 ? 16.047 -1.533 15.898 1 91.88 214 ILE B N 1
ATOM 4052 C CA . ILE B 1 214 ? 17.219 -1.894 16.688 1 91.88 214 ILE B CA 1
ATOM 4053 C C . ILE B 1 214 ? 17 -1.486 18.156 1 91.88 214 ILE B C 1
ATOM 4055 O O . ILE B 1 214 ? 16.578 -0.36 18.422 1 91.88 214 ILE B O 1
ATOM 4059 N N . ARG B 1 215 ? 17.219 -2.441 18.969 1 92.19 215 ARG B N 1
ATOM 4060 C CA . ARG B 1 215 ? 17.25 -2.076 20.375 1 92.19 215 ARG B CA 1
ATOM 4061 C C . ARG B 1 215 ? 18.406 -1.136 20.688 1 92.19 215 ARG B C 1
ATOM 4063 O O . ARG B 1 215 ? 19.547 -1.389 20.266 1 92.19 215 ARG B O 1
ATOM 4070 N N . ALA B 1 216 ? 18.062 -0.148 21.5 1 93.88 216 ALA B N 1
ATOM 4071 C CA . ALA B 1 216 ? 19.078 0.853 21.797 1 93.88 216 ALA B CA 1
ATOM 4072 C C . ALA B 1 216 ? 20.219 0.243 22.594 1 93.88 216 ALA B C 1
ATOM 4074 O O . ALA B 1 216 ? 21.375 0.683 22.484 1 93.88 216 ALA B O 1
ATOM 4075 N N . LEU B 1 217 ? 19.938 -0.826 23.344 1 93.62 217 LEU B N 1
ATOM 4076 C CA . LEU B 1 217 ? 20.938 -1.456 24.203 1 93.62 217 LEU B CA 1
ATOM 4077 C C . LEU B 1 217 ? 21.812 -2.424 23.406 1 93.62 217 LEU B C 1
ATOM 4079 O O . LEU B 1 217 ? 22.812 -2.936 23.922 1 93.62 217 LEU B O 1
ATOM 4083 N N . ALA B 1 218 ? 21.516 -2.605 22.172 1 94.38 218 ALA B N 1
ATOM 4084 C CA . ALA B 1 218 ? 22.359 -3.447 21.328 1 94.38 218 ALA B CA 1
ATOM 4085 C C . ALA B 1 218 ? 23.781 -2.873 21.234 1 94.38 218 ALA B C 1
ATOM 4087 O O . ALA B 1 218 ? 23.953 -1.653 21.188 1 94.38 218 ALA B O 1
ATOM 4088 N N . SER B 1 219 ? 24.766 -3.803 21.203 1 95.5 219 SER B N 1
ATOM 4089 C CA . SER B 1 219 ? 26.141 -3.328 21.141 1 95.5 219 SER B CA 1
ATOM 4090 C C . SER B 1 219 ? 26.5 -2.834 19.75 1 95.5 219 SER B C 1
ATOM 4092 O O . SER B 1 219 ? 26.031 -3.381 18.75 1 95.5 219 SER B O 1
ATOM 4094 N N . ILE B 1 220 ? 27.359 -1.877 19.766 1 96.69 220 ILE B N 1
ATOM 4095 C CA . ILE B 1 220 ? 27.891 -1.362 18.5 1 96.69 220 ILE B CA 1
ATOM 4096 C C . ILE B 1 220 ? 28.625 -2.471 17.766 1 96.69 220 ILE B C 1
ATOM 4098 O O . ILE B 1 220 ? 28.531 -2.586 16.531 1 96.69 220 ILE B O 1
ATOM 4102 N N . GLU B 1 221 ? 29.281 -3.256 18.484 1 95 221 GLU B N 1
ATOM 4103 C CA . GLU B 1 221 ? 30.016 -4.379 17.906 1 95 221 GLU B CA 1
ATOM 4104 C C . GLU B 1 221 ? 29.078 -5.312 17.141 1 95 221 GLU B C 1
ATOM 4106 O O . GLU B 1 221 ? 29.328 -5.668 15.992 1 95 221 GLU B O 1
ATOM 4111 N N . ASP B 1 222 ? 28.047 -5.629 17.812 1 94.5 222 ASP B N 1
ATOM 4112 C CA . ASP B 1 222 ? 27.078 -6.52 17.188 1 94.5 222 ASP B CA 1
ATOM 4113 C C . ASP B 1 222 ? 26.469 -5.875 15.938 1 94.5 222 ASP B C 1
ATOM 4115 O O . ASP B 1 222 ? 26.234 -6.551 14.938 1 94.5 222 ASP B O 1
ATOM 4119 N N . PHE B 1 223 ? 26.203 -4.668 16.016 1 95.62 223 PHE B N 1
ATOM 4120 C CA . PHE B 1 223 ? 25.656 -3.941 14.867 1 95.62 223 PHE B CA 1
ATOM 4121 C C . PHE B 1 223 ? 26.641 -3.943 13.703 1 95.62 223 PHE B C 1
ATOM 4123 O O . PHE B 1 223 ? 26.266 -4.234 12.57 1 95.62 223 PHE B O 1
ATOM 4130 N N . ASN B 1 224 ? 27.844 -3.633 14.031 1 94.94 224 ASN B N 1
ATOM 4131 C CA . ASN B 1 224 ? 28.891 -3.639 13.008 1 94.94 224 ASN B CA 1
ATOM 4132 C C . ASN B 1 224 ? 28.984 -5 12.32 1 94.94 224 ASN B C 1
ATOM 4134 O O . ASN B 1 224 ? 29.109 -5.078 11.094 1 94.94 224 ASN B O 1
ATOM 4138 N N . ASP B 1 225 ? 28.875 -5.953 13.07 1 93.5 225 ASP B N 1
ATOM 4139 C CA . ASP B 1 225 ? 28.969 -7.309 12.531 1 93.5 225 ASP B CA 1
ATOM 4140 C C . ASP B 1 225 ? 27.766 -7.625 11.641 1 93.5 225 ASP B C 1
ATOM 4142 O O . ASP B 1 225 ? 27.922 -8.18 10.555 1 93.5 225 ASP B O 1
ATOM 4146 N N . ALA B 1 226 ? 26.641 -7.23 12.078 1 91.62 226 ALA B N 1
ATOM 4147 C CA . ALA B 1 226 ? 25.406 -7.582 11.383 1 91.62 226 ALA B CA 1
ATOM 4148 C C . ALA B 1 226 ? 25.25 -6.762 10.102 1 91.62 226 ALA B C 1
ATOM 4150 O O . ALA B 1 226 ? 24.766 -7.277 9.086 1 91.62 226 ALA B O 1
ATOM 4151 N N . PHE B 1 227 ? 25.688 -5.559 10.172 1 91.5 227 PHE B N 1
ATOM 4152 C CA . PHE B 1 227 ? 25.344 -4.645 9.086 1 91.5 227 PHE B CA 1
ATOM 4153 C C . PHE B 1 227 ? 26.578 -4.289 8.266 1 91.5 227 PHE B C 1
ATOM 4155 O O . PHE B 1 227 ? 26.5 -3.545 7.289 1 91.5 227 PHE B O 1
ATOM 4162 N N . GLY B 1 228 ? 27.719 -4.781 8.719 1 90.19 228 GLY B N 1
ATOM 4163 C CA . GLY B 1 228 ? 28.953 -4.523 7.996 1 90.19 228 GLY B CA 1
ATOM 4164 C C . GLY B 1 228 ? 29.422 -3.084 8.102 1 90.19 228 GLY B C 1
ATOM 4165 O O . GLY B 1 228 ? 29.906 -2.506 7.129 1 90.19 228 GLY B O 1
ATOM 4166 N N . THR B 1 229 ? 29.219 -2.51 9.211 1 93.56 229 THR B N 1
ATOM 4167 C CA . THR B 1 229 ? 29.609 -1.125 9.453 1 93.56 229 THR B CA 1
ATOM 4168 C C . THR B 1 229 ? 30.844 -1.061 10.367 1 93.56 229 THR B C 1
ATOM 4170 O O . THR B 1 229 ? 31.359 -2.094 10.781 1 93.56 229 THR B O 1
ATOM 4173 N N . HIS B 1 230 ? 31.344 0.209 10.531 1 94.19 230 HIS B N 1
ATOM 4174 C CA . HIS B 1 230 ? 32.531 0.396 11.375 1 94.19 230 HIS B CA 1
ATOM 4175 C C . HIS B 1 230 ? 32.344 1.582 12.32 1 94.19 230 HIS B C 1
ATOM 4177 O O . HIS B 1 230 ? 33.219 2.43 12.43 1 94.19 230 HIS B O 1
ATOM 4183 N N . PHE B 1 231 ? 31.297 1.603 12.914 1 95.5 231 PHE B N 1
ATOM 4184 C CA . PHE B 1 231 ? 31.078 2.654 13.898 1 95.5 231 PHE B CA 1
ATOM 4185 C C . PHE B 1 231 ? 32 2.482 15.086 1 95.5 231 PHE B C 1
ATOM 4187 O O . PHE B 1 231 ? 32.281 1.358 15.516 1 95.5 231 PHE B O 1
ATOM 4194 N N . SER B 1 232 ? 32.438 3.629 15.562 1 93.88 232 SER B N 1
ATOM 4195 C CA . SER B 1 232 ? 33.375 3.584 16.672 1 93.88 232 SER B CA 1
ATOM 4196 C C . SER B 1 232 ? 32.656 3.225 17.984 1 93.88 232 SER B C 1
ATOM 4198 O O . SER B 1 232 ? 31.578 3.729 18.266 1 93.88 232 SER B O 1
ATOM 4200 N N . ASP B 1 233 ? 33.344 2.322 18.656 1 90.69 233 ASP B N 1
ATOM 4201 C CA . ASP B 1 233 ? 32.812 1.979 19.984 1 90.69 233 ASP B CA 1
ATOM 4202 C C . ASP B 1 233 ? 33.781 2.416 21.078 1 90.69 233 ASP B C 1
ATOM 4204 O O . ASP B 1 233 ? 33.781 1.876 22.188 1 90.69 233 ASP B O 1
ATOM 4208 N N . GLU B 1 234 ? 34.562 3.363 20.828 1 91.69 234 GLU B N 1
ATOM 4209 C CA . GLU B 1 234 ? 35.594 3.814 21.766 1 91.69 234 GLU B CA 1
ATOM 4210 C C . GLU B 1 234 ? 34.969 4.582 22.922 1 91.69 234 GLU B C 1
ATOM 4212 O O . GLU B 1 234 ? 35.312 4.367 24.094 1 91.69 234 GLU B O 1
ATOM 4217 N N . GLU B 1 235 ? 34.031 5.43 22.656 1 91.56 235 GLU B N 1
ATOM 4218 C CA . GLU B 1 235 ? 33.469 6.297 23.688 1 91.56 235 GLU B CA 1
ATOM 4219 C C . GLU B 1 235 ? 32.125 5.75 24.172 1 91.56 235 GLU B C 1
ATOM 4221 O O . GLU B 1 235 ? 31.734 5.992 25.312 1 91.56 235 GLU B O 1
ATOM 4226 N N . VAL B 1 236 ? 31.484 5.086 23.375 1 93.75 236 VAL B N 1
ATOM 4227 C CA . VAL B 1 236 ? 30.172 4.512 23.688 1 93.75 236 VAL B CA 1
ATOM 4228 C C . VAL B 1 236 ? 30.109 3.074 23.172 1 93.75 236 VAL B C 1
ATOM 4230 O O . VAL B 1 236 ? 30.703 2.748 22.141 1 93.75 236 VAL B O 1
ATOM 4233 N N . ASP B 1 237 ? 29.219 2.248 23.875 1 94.81 237 ASP B N 1
ATOM 4234 C CA . ASP B 1 237 ? 29.219 0.826 23.547 1 94.81 237 ASP B CA 1
ATOM 4235 C C . ASP B 1 237 ? 27.906 0.408 22.891 1 94.81 237 ASP B C 1
ATOM 4237 O O . ASP B 1 237 ? 27.828 -0.652 22.266 1 94.81 237 ASP B O 1
ATOM 4241 N N . THR B 1 238 ? 26.891 1.174 23.078 1 96.69 238 THR B N 1
ATOM 4242 C CA . THR B 1 238 ? 25.578 0.769 22.594 1 96.69 238 THR B CA 1
ATOM 4243 C C . THR B 1 238 ? 25.109 1.678 21.469 1 96.69 238 THR B C 1
ATOM 4245 O O . THR B 1 238 ? 25.609 2.793 21.312 1 96.69 238 THR B O 1
ATOM 4248 N N . ILE B 1 239 ? 24.188 1.223 20.719 1 96.62 239 ILE B N 1
ATOM 4249 C CA . ILE B 1 239 ? 23.609 1.996 19.625 1 96.62 239 ILE B CA 1
ATOM 4250 C C . ILE B 1 239 ? 22.922 3.238 20.172 1 96.62 239 ILE B C 1
ATOM 4252 O O . ILE B 1 239 ? 23.016 4.32 19.594 1 96.62 239 ILE B O 1
ATOM 4256 N N . GLY B 1 240 ? 22.266 3.035 21.297 1 95.56 240 GLY B N 1
ATOM 4257 C CA . GLY B 1 240 ? 21.688 4.199 21.953 1 95.56 240 GLY B CA 1
ATOM 4258 C C . GLY B 1 240 ? 22.703 5.27 22.281 1 95.56 240 GLY B C 1
ATOM 4259 O O . GLY B 1 240 ? 22.453 6.457 22.062 1 95.56 240 GLY B O 1
ATOM 4260 N N . GLY B 1 241 ? 23.797 4.812 22.828 1 95.19 241 GLY B N 1
ATOM 4261 C CA . GLY B 1 241 ? 24.859 5.746 23.109 1 95.19 241 GLY B CA 1
ATOM 4262 C C . GLY B 1 241 ? 25.406 6.441 21.875 1 95.19 241 GLY B C 1
ATOM 4263 O O . GLY B 1 241 ? 25.672 7.645 21.891 1 95.19 241 GLY B O 1
ATOM 4264 N N . LEU B 1 242 ? 25.562 5.68 20.844 1 96.81 242 LEU B N 1
ATOM 4265 C CA . LEU B 1 242 ? 26.047 6.215 19.578 1 96.81 242 LEU B CA 1
ATOM 4266 C C . LEU B 1 242 ? 25.125 7.32 19.078 1 96.81 242 LEU B C 1
ATOM 4268 O O . LEU B 1 242 ? 25.594 8.398 18.703 1 96.81 242 LEU B O 1
ATOM 4272 N N . VAL B 1 243 ? 23.875 7.047 19.141 1 97.06 243 VAL B N 1
ATOM 4273 C CA . VAL B 1 243 ? 22.875 7.977 18.625 1 97.06 243 VAL B CA 1
ATOM 4274 C C . VAL B 1 243 ? 22.812 9.219 19.516 1 97.06 243 VAL B C 1
ATOM 4276 O O . VAL B 1 243 ? 22.781 10.344 19.031 1 97.06 243 VAL B O 1
ATOM 4279 N N . MET B 1 244 ? 22.859 9.023 20.766 1 94.44 244 MET B N 1
ATOM 4280 C CA . MET B 1 244 ? 22.844 10.141 21.703 1 94.44 244 MET B CA 1
ATOM 4281 C C . MET B 1 244 ? 24.062 11.023 21.516 1 94.44 244 MET B C 1
ATOM 4283 O O . MET B 1 244 ? 23.953 12.258 21.562 1 94.44 244 MET B O 1
ATOM 4287 N N . GLN B 1 245 ? 25.125 10.398 21.375 1 93.94 245 GLN B N 1
ATOM 4288 C CA . GLN B 1 245 ? 26.359 11.141 21.156 1 93.94 245 GLN B CA 1
ATOM 4289 C C . GLN B 1 245 ? 26.266 11.984 19.891 1 93.94 245 GLN B C 1
ATOM 4291 O O . GLN B 1 245 ? 26.672 13.148 19.891 1 93.94 245 GLN B O 1
ATOM 4296 N N . ALA B 1 246 ? 25.781 11.445 18.859 1 95.31 246 ALA B N 1
ATOM 4297 C CA . ALA B 1 246 ? 25.656 12.156 17.594 1 95.31 246 ALA B CA 1
ATOM 4298 C C . ALA B 1 246 ? 24.703 13.344 17.719 1 95.31 246 ALA B C 1
ATOM 4300 O O . ALA B 1 246 ? 24.953 14.406 17.125 1 95.31 246 ALA B O 1
ATOM 4301 N N . PHE B 1 247 ? 23.656 13.188 18.469 1 92.38 247 PHE B N 1
ATOM 4302 C CA . PHE B 1 247 ? 22.719 14.273 18.719 1 92.38 247 PHE B CA 1
ATOM 4303 C C . PHE B 1 247 ? 23.297 15.297 19.688 1 92.38 247 PHE B C 1
ATOM 4305 O O . PHE B 1 247 ? 23 16.484 19.578 1 92.38 247 PHE B O 1
ATOM 4312 N N . GLY B 1 248 ? 24.047 14.891 20.594 1 92.31 248 GLY B N 1
ATOM 4313 C CA . GLY B 1 248 ? 24.578 15.734 21.656 1 92.31 248 GLY B CA 1
ATOM 4314 C C . GLY B 1 248 ? 23.625 15.914 22.812 1 92.31 248 GLY B C 1
ATOM 4315 O O . GLY B 1 248 ? 23.922 16.641 23.766 1 92.31 248 GLY B O 1
ATOM 4316 N N . HIS B 1 249 ? 22.406 15.375 22.719 1 90.69 249 HIS B N 1
ATOM 4317 C CA . HIS B 1 249 ? 21.375 15.367 23.75 1 90.69 249 HIS B CA 1
ATOM 4318 C C . HIS B 1 249 ? 20.484 14.141 23.625 1 90.69 249 HIS B C 1
ATOM 4320 O O . HIS B 1 249 ? 20.609 13.367 22.672 1 90.69 249 HIS B O 1
ATOM 4326 N N . LEU B 1 250 ? 19.703 13.977 24.656 1 91.06 250 LEU B N 1
ATOM 4327 C CA . LEU B 1 250 ? 18.688 12.922 24.547 1 91.06 250 LEU B CA 1
ATOM 4328 C C . LEU B 1 250 ? 17.594 13.328 23.578 1 91.06 250 LEU B C 1
ATOM 4330 O O . LEU B 1 250 ? 16.797 14.234 23.875 1 91.06 250 LEU B O 1
ATOM 4334 N N . PRO B 1 251 ? 17.594 12.648 22.469 1 90.75 251 PRO B N 1
ATOM 4335 C CA . PRO B 1 251 ? 16.578 13.023 21.469 1 90.75 251 PRO B CA 1
ATOM 4336 C C . PRO B 1 251 ? 15.188 12.508 21.828 1 90.75 251 PRO B C 1
ATOM 4338 O O . PRO B 1 251 ? 15.062 11.539 22.594 1 90.75 251 PRO B O 1
ATOM 4341 N N . ALA B 1 252 ? 14.25 13.203 21.297 1 81.81 252 ALA B N 1
ATOM 4342 C CA . ALA B 1 252 ? 12.867 12.781 21.469 1 81.81 252 ALA B CA 1
ATOM 4343 C C . ALA B 1 252 ? 12.453 11.789 20.391 1 81.81 252 ALA B C 1
ATOM 4345 O O . ALA B 1 252 ? 13.125 11.664 19.359 1 81.81 252 ALA B O 1
ATOM 4346 N N . ARG B 1 253 ? 11.383 11.062 20.703 1 81.19 253 ARG B N 1
ATOM 4347 C CA . ARG B 1 253 ? 10.82 10.172 19.703 1 81.19 253 ARG B CA 1
ATOM 4348 C C . ARG B 1 253 ? 10.57 10.906 18.391 1 81.19 253 ARG B C 1
ATOM 4350 O O . ARG B 1 253 ? 10.078 12.031 18.391 1 81.19 253 ARG B O 1
ATOM 4357 N N . GLY B 1 254 ? 11 10.258 17.344 1 77.69 254 GLY B N 1
ATOM 4358 C CA . GLY B 1 254 ? 10.734 10.805 16.031 1 77.69 254 GLY B CA 1
ATOM 4359 C C . GLY B 1 254 ? 11.914 11.578 15.461 1 77.69 254 GLY B C 1
ATOM 4360 O O . GLY B 1 254 ? 11.984 11.812 14.25 1 77.69 254 GLY B O 1
ATOM 4361 N N . GLU B 1 255 ? 12.781 12.07 16.219 1 82.19 255 GLU B N 1
ATOM 4362 C CA . GLU B 1 255 ? 13.953 12.781 15.727 1 82.19 255 GLU B CA 1
ATOM 4363 C C . GLU B 1 255 ? 14.875 11.852 14.945 1 82.19 255 GLU B C 1
ATOM 4365 O O . GLU B 1 255 ? 15 10.664 15.266 1 82.19 255 GLU B O 1
ATOM 4370 N N . THR B 1 256 ? 15.445 12.469 13.922 1 89.62 256 THR B N 1
ATOM 4371 C CA . THR B 1 256 ? 16.266 11.672 13.023 1 89.62 256 THR B CA 1
ATOM 4372 C C . THR B 1 256 ? 17.672 12.266 12.906 1 89.62 256 THR B C 1
ATOM 4374 O O . THR B 1 256 ? 17.844 13.477 13.047 1 89.62 256 THR B O 1
ATOM 4377 N N . ILE B 1 257 ? 18.703 11.383 12.648 1 92.62 257 ILE B N 1
ATOM 4378 C CA . ILE B 1 257 ? 20.078 11.82 12.414 1 92.62 257 ILE B CA 1
ATOM 4379 C C . ILE B 1 257 ? 20.766 10.859 11.453 1 92.62 257 ILE B C 1
ATOM 4381 O O . ILE B 1 257 ? 20.531 9.648 11.5 1 92.62 257 ILE B O 1
ATOM 4385 N N . ASP B 1 258 ? 21.562 11.383 10.633 1 93.56 258 ASP B N 1
ATOM 4386 C CA . ASP B 1 258 ? 22.359 10.578 9.719 1 93.56 258 ASP B CA 1
ATOM 4387 C C . ASP B 1 258 ? 23.75 10.336 10.289 1 93.56 258 ASP B C 1
ATOM 4389 O O . ASP B 1 258 ? 24.453 11.273 10.688 1 93.56 258 ASP B O 1
ATOM 4393 N N . ILE B 1 259 ? 24.172 9.141 10.359 1 94.25 259 ILE B N 1
ATOM 4394 C CA . ILE B 1 259 ? 25.516 8.766 10.773 1 94.25 259 ILE B CA 1
ATOM 4395 C C . ILE B 1 259 ? 26.141 7.855 9.727 1 94.25 259 ILE B C 1
ATOM 4397 O O . ILE B 1 259 ? 25.781 6.684 9.609 1 94.25 259 ILE B O 1
ATOM 4401 N N . ASP B 1 260 ? 27.062 8.359 8.953 1 91.56 260 ASP B N 1
ATOM 4402 C CA . ASP B 1 260 ? 27.797 7.633 7.926 1 91.56 260 ASP B CA 1
ATOM 4403 C C . ASP B 1 260 ? 26.844 7.008 6.91 1 91.56 260 ASP B C 1
ATOM 4405 O O . ASP B 1 260 ? 26.984 5.836 6.559 1 91.56 260 ASP B O 1
ATOM 4409 N N . GLY B 1 261 ? 25.844 7.621 6.629 1 88.69 261 GLY B N 1
ATOM 4410 C CA . GLY B 1 261 ? 24.938 7.18 5.59 1 88.69 261 GLY B CA 1
ATOM 4411 C C . GLY B 1 261 ? 23.75 6.402 6.125 1 88.69 261 GLY B C 1
ATOM 4412 O O . GLY B 1 261 ? 22.797 6.133 5.395 1 88.69 261 GLY B O 1
ATOM 4413 N N . TYR B 1 262 ? 23.781 6.059 7.375 1 92.5 262 TYR B N 1
ATOM 4414 C CA . TYR B 1 262 ? 22.672 5.371 8.031 1 92.5 262 TYR B CA 1
ATOM 4415 C C . TYR B 1 262 ? 21.766 6.359 8.758 1 92.5 262 TYR B C 1
ATOM 4417 O O . TYR B 1 262 ? 22.234 7.148 9.578 1 92.5 262 TYR B O 1
ATOM 4425 N N . GLN B 1 263 ? 20.516 6.293 8.445 1 91.88 263 GLN B N 1
ATOM 4426 C CA . GLN B 1 263 ? 19.594 7.195 9.109 1 91.88 263 GLN B CA 1
ATOM 4427 C C . GLN B 1 263 ? 18.969 6.539 10.344 1 91.88 263 GLN B C 1
ATOM 4429 O O . GLN B 1 263 ? 18.281 5.523 10.234 1 91.88 263 GLN B O 1
ATOM 4434 N N . PHE B 1 264 ? 19.234 7.156 11.469 1 94 264 PHE B N 1
ATOM 4435 C CA . PHE B 1 264 ? 18.688 6.68 12.727 1 94 264 PHE B CA 1
ATOM 4436 C C . PHE B 1 264 ? 17.5 7.523 13.156 1 94 264 PHE B C 1
ATOM 4438 O O . PHE B 1 264 ? 17.609 8.742 13.297 1 94 264 PHE B O 1
ATOM 4445 N N . LYS B 1 265 ? 16.406 6.883 13.383 1 90.06 265 LYS B N 1
ATOM 4446 C CA . LYS B 1 265 ? 15.219 7.543 13.898 1 90.06 265 LYS B CA 1
ATOM 4447 C C . LYS B 1 265 ? 14.828 6.988 15.266 1 90.06 265 LYS B C 1
ATOM 4449 O O . LYS B 1 265 ? 14.68 5.773 15.43 1 90.06 265 LYS B O 1
ATOM 4454 N N . VAL B 1 266 ? 14.656 7.887 16.234 1 90 266 VAL B N 1
ATOM 4455 C CA . VAL B 1 266 ? 14.25 7.441 17.578 1 90 266 VAL B CA 1
ATOM 4456 C C . VAL B 1 266 ? 12.805 6.949 17.547 1 90 266 VAL B C 1
ATOM 4458 O O . VAL B 1 266 ? 11.891 7.727 17.266 1 90 266 VAL B O 1
ATOM 4461 N N . ALA B 1 267 ? 12.688 5.672 17.766 1 86.38 267 ALA B N 1
ATOM 4462 C CA . ALA B 1 267 ? 11.359 5.07 17.734 1 86.38 267 ALA B CA 1
ATOM 4463 C C . ALA B 1 267 ? 10.703 5.113 19.109 1 86.38 267 ALA B C 1
ATOM 4465 O O . ALA B 1 267 ? 9.484 5.289 19.219 1 86.38 267 ALA B O 1
ATOM 4466 N N . MET B 1 268 ? 11.477 4.84 20.109 1 84.75 268 MET B N 1
ATOM 4467 C CA . MET B 1 268 ? 10.992 4.844 21.484 1 84.75 268 MET B CA 1
ATOM 4468 C C . MET B 1 268 ? 12.055 5.398 22.438 1 84.75 268 MET B C 1
ATOM 4470 O O . MET B 1 268 ? 13.234 5.039 22.328 1 84.75 268 MET B O 1
ATOM 4474 N N . ALA B 1 269 ? 11.617 6.402 23.234 1 86.62 269 ALA B N 1
ATOM 4475 C CA . ALA B 1 269 ? 12.492 6.953 24.266 1 86.62 269 ALA B CA 1
ATOM 4476 C C . ALA B 1 269 ? 11.703 7.297 25.531 1 86.62 269 ALA B C 1
ATOM 4478 O O . ALA B 1 269 ? 10.492 7.52 25.469 1 86.62 269 ALA B O 1
ATOM 4479 N N . ASP B 1 270 ? 12.367 7.121 26.578 1 84.31 270 ASP B N 1
ATOM 4480 C CA . ASP B 1 270 ? 11.797 7.664 27.812 1 84.31 270 ASP B CA 1
ATOM 4481 C C . ASP B 1 270 ? 12.602 8.859 28.312 1 84.31 270 ASP B C 1
ATOM 4483 O O . ASP B 1 270 ? 13.344 9.484 27.547 1 84.31 270 ASP B O 1
ATOM 4487 N N . SER B 1 271 ? 12.359 9.305 29.562 1 85.38 271 SER B N 1
ATOM 4488 C CA . SER B 1 271 ? 12.961 10.539 30.062 1 85.38 271 SER B CA 1
ATOM 4489 C C . SER B 1 271 ? 14.461 10.383 30.281 1 85.38 271 SER B C 1
ATOM 4491 O O . SER B 1 271 ? 15.172 11.367 30.438 1 85.38 271 SER B O 1
ATOM 4493 N N . ARG B 1 272 ? 14.922 9.094 30.172 1 88 272 ARG B N 1
ATOM 4494 C CA . ARG B 1 272 ? 16.312 8.883 30.562 1 88 272 ARG B CA 1
ATOM 4495 C C . ARG B 1 272 ? 17.125 8.281 29.406 1 88 272 ARG B C 1
ATOM 4497 O O . ARG B 1 272 ? 18.344 8.375 29.391 1 88 272 ARG B O 1
ATOM 4504 N N . ARG B 1 273 ? 16.422 7.617 28.578 1 91.25 273 ARG B N 1
ATOM 4505 C CA . ARG B 1 273 ? 17.203 6.887 27.594 1 91.25 273 ARG B CA 1
ATOM 4506 C C . ARG B 1 273 ? 16.391 6.629 26.328 1 91.25 273 ARG B C 1
ATOM 4508 O O . ARG B 1 273 ? 15.164 6.73 26.359 1 91.25 273 ARG B O 1
ATOM 4515 N N . ILE B 1 274 ? 17.188 6.32 25.281 1 93.25 274 ILE B N 1
ATOM 4516 C CA . ILE B 1 274 ? 16.578 5.762 24.078 1 93.25 274 ILE B CA 1
ATOM 4517 C C . ILE B 1 274 ? 16.328 4.27 24.281 1 93.25 274 ILE B C 1
ATOM 4519 O O . ILE B 1 274 ? 17.172 3.555 24.812 1 93.25 274 ILE B O 1
ATOM 4523 N N . ILE B 1 275 ? 15.211 3.822 23.828 1 90.38 275 ILE B N 1
ATOM 4524 C CA . ILE B 1 275 ? 14.859 2.418 24.016 1 90.38 275 ILE B CA 1
ATOM 4525 C C . ILE B 1 275 ? 15 1.676 22.688 1 90.38 275 ILE B C 1
ATOM 4527 O O . ILE B 1 275 ? 15.539 0.569 22.641 1 90.38 275 ILE B O 1
ATOM 4531 N N . GLN B 1 276 ? 14.492 2.285 21.609 1 91.12 276 GLN B N 1
ATOM 4532 C CA . GLN B 1 276 ? 14.5 1.651 20.281 1 91.12 276 GLN B CA 1
ATOM 4533 C C . GLN B 1 276 ? 14.734 2.678 19.188 1 91.12 276 GLN B C 1
ATOM 4535 O O . GLN B 1 276 ? 14.266 3.816 19.281 1 91.12 276 GLN B O 1
ATOM 4540 N N . VAL B 1 277 ? 15.523 2.244 18.172 1 92.5 277 VAL B N 1
ATOM 4541 C CA . VAL B 1 277 ? 15.742 3.105 17.016 1 92.5 277 VAL B CA 1
ATOM 4542 C C . VAL B 1 277 ? 15.383 2.352 15.734 1 92.5 277 VAL B C 1
ATOM 4544 O O . VAL B 1 277 ? 15.531 1.129 15.664 1 92.5 277 VAL B O 1
ATOM 4547 N N . HIS B 1 278 ? 14.828 3.1 14.805 1 89.81 278 HIS B N 1
ATOM 4548 C CA . HIS B 1 278 ? 14.703 2.605 13.438 1 89.81 278 HIS B CA 1
ATOM 4549 C C . HIS B 1 278 ? 15.883 3.059 12.578 1 89.81 278 HIS B C 1
ATOM 4551 O O . HIS B 1 278 ? 16.219 4.246 12.562 1 89.81 278 HIS B O 1
ATOM 4557 N N . VAL B 1 279 ? 16.484 2.086 11.922 1 92.38 279 VAL B N 1
ATOM 4558 C CA . VAL B 1 279 ? 17.656 2.406 11.109 1 92.38 279 VAL B CA 1
ATOM 4559 C C . VAL B 1 279 ? 17.344 2.121 9.641 1 92.38 279 VAL B C 1
ATOM 4561 O O . VAL B 1 279 ? 16.984 0.997 9.273 1 92.38 279 VAL B O 1
ATOM 4564 N N . ARG B 1 280 ? 17.391 3.098 8.906 1 87.94 280 ARG B N 1
ATOM 4565 C CA . ARG B 1 280 ? 17.328 2.932 7.461 1 87.94 280 ARG B CA 1
ATOM 4566 C C . ARG B 1 280 ? 18.719 2.74 6.863 1 87.94 280 ARG B C 1
ATOM 4568 O O . ARG B 1 280 ? 19.594 3.6 7.02 1 87.94 280 ARG B O 1
ATOM 4575 N N . ILE B 1 281 ? 18.922 1.677 6.219 1 86.94 281 ILE B N 1
ATOM 4576 C CA . ILE B 1 281 ? 20.234 1.338 5.668 1 86.94 281 ILE B CA 1
ATOM 4577 C C . ILE B 1 281 ? 20.391 1.971 4.285 1 86.94 281 ILE B C 1
ATOM 4579 O O . ILE B 1 281 ? 19.406 2.098 3.541 1 86.94 281 ILE B O 1
ATOM 4583 N N . PRO B 1 282 ? 21.672 2.35 4.008 1 80.19 282 PRO B N 1
ATOM 4584 C CA . PRO B 1 282 ? 21.906 2.914 2.68 1 80.19 282 PRO B CA 1
ATOM 4585 C C . PRO B 1 282 ? 21.609 1.924 1.556 1 80.19 282 PRO B C 1
ATOM 4587 O O . PRO B 1 282 ? 21.719 0.711 1.753 1 80.19 282 PRO B O 1
ATOM 4590 N N . ASP B 1 283 ? 21.297 2.504 0.383 1 70.31 283 ASP B N 1
ATOM 4591 C CA . ASP B 1 283 ? 20.875 1.739 -0.784 1 70.31 283 ASP B CA 1
ATOM 4592 C C . ASP B 1 283 ? 21.953 0.759 -1.224 1 70.31 283 ASP B C 1
ATOM 4594 O O . ASP B 1 283 ? 21.656 -0.342 -1.69 1 70.31 283 ASP B O 1
ATOM 4598 N N . ASP B 1 284 ? 23.109 1.173 -1.033 1 65.94 284 ASP B N 1
ATOM 4599 C CA . ASP B 1 284 ? 24.219 0.381 -1.561 1 65.94 284 ASP B CA 1
ATOM 4600 C C . ASP B 1 284 ? 24.734 -0.597 -0.511 1 65.94 284 ASP B C 1
ATOM 4602 O O . ASP B 1 284 ? 25.688 -1.337 -0.764 1 65.94 284 ASP B O 1
ATOM 4606 N N . SER B 1 285 ? 23.953 -0.662 0.542 1 69.88 285 SER B N 1
ATOM 4607 C CA . SER B 1 285 ? 24.469 -1.535 1.593 1 69.88 285 SER B CA 1
ATOM 4608 C C . SER B 1 285 ? 23.938 -2.959 1.434 1 69.88 285 SER B C 1
ATOM 4610 O O . SER B 1 285 ? 22.797 -3.162 1.013 1 69.88 285 SER B O 1
ATOM 4612 N N . PRO B 1 286 ? 24.891 -3.873 1.645 1 67.69 286 PRO B N 1
ATOM 4613 C CA . PRO B 1 286 ? 24.422 -5.262 1.629 1 67.69 286 PRO B CA 1
ATOM 4614 C C . PRO B 1 286 ? 23.375 -5.543 2.713 1 67.69 286 PRO B C 1
ATOM 4616 O O . PRO B 1 286 ? 23.328 -4.832 3.719 1 67.69 286 PRO B O 1
ATOM 4619 N N . GLN B 1 287 ? 22.5 -6.496 2.389 1 72.06 287 GL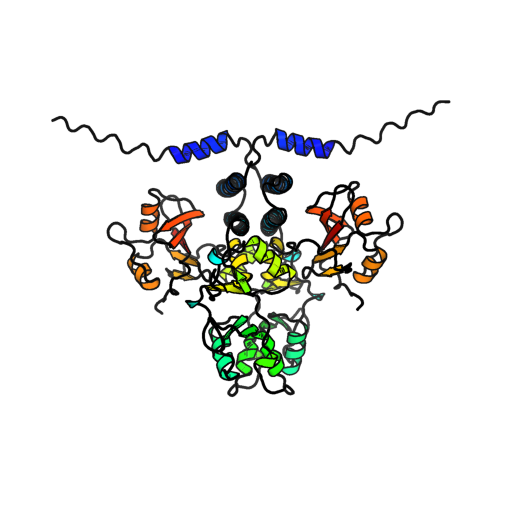N B N 1
ATOM 4620 C CA . GLN B 1 287 ? 21.547 -6.91 3.41 1 72.06 287 GLN B CA 1
ATOM 4621 C C . GLN B 1 287 ? 22.25 -7.473 4.637 1 72.06 287 GLN B C 1
ATOM 4623 O O . GLN B 1 287 ? 23.25 -8.188 4.512 1 72.06 287 GLN B O 1
ATOM 4628 N N . PRO B 1 288 ? 21.688 -7.039 5.801 1 74.75 288 PRO B N 1
ATOM 4629 C CA . PRO B 1 288 ? 22.344 -7.492 7.031 1 74.75 288 PRO B CA 1
ATOM 4630 C C . PRO B 1 288 ? 22.297 -9.008 7.195 1 74.75 288 PRO B C 1
ATOM 4632 O O . PRO B 1 288 ? 21.344 -9.656 6.754 1 74.75 288 PRO B O 1
ATOM 4635 N N . LYS B 1 289 ? 23.422 -9.594 7.578 1 68.81 289 LYS B N 1
ATOM 4636 C CA . LYS B 1 289 ? 23.516 -11.016 7.906 1 68.81 289 LYS B CA 1
ATOM 4637 C C . LYS B 1 289 ? 23.188 -11.258 9.375 1 68.81 289 LYS B C 1
ATOM 4639 O O . LYS B 1 289 ? 23.906 -10.789 10.266 1 68.81 289 LYS B O 1
ATOM 4644 N N . LEU B 1 290 ? 21.953 -11.656 9.625 1 64.25 290 LEU B N 1
ATOM 4645 C CA . LEU B 1 290 ? 21.641 -11.953 11.023 1 64.25 290 LEU B CA 1
ATOM 4646 C C . LEU B 1 290 ? 22.047 -13.375 11.383 1 64.25 290 LEU B C 1
ATOM 4648 O O . LEU B 1 290 ? 21.844 -14.305 10.602 1 64.25 290 LEU B O 1
ATOM 4652 N N . ASP B 1 291 ? 23.141 -13.531 12.031 1 52.19 291 ASP B N 1
ATOM 4653 C CA . ASP B 1 291 ? 23.562 -14.867 12.445 1 52.19 291 ASP B CA 1
ATOM 4654 C C . ASP B 1 291 ? 22.406 -15.625 13.102 1 52.19 291 ASP B C 1
ATOM 4656 O O . ASP B 1 291 ? 21.656 -15.055 13.891 1 52.19 291 ASP B O 1
ATOM 4660 N N . GLU B 1 292 ? 21.906 -16.766 12.43 1 43.12 292 GLU B N 1
ATOM 4661 C CA . GLU B 1 292 ? 21.062 -17.703 13.141 1 43.12 292 GLU B CA 1
ATOM 4662 C C . GLU B 1 292 ? 21.641 -18.047 14.516 1 43.12 292 GLU B C 1
ATOM 4664 O O . GLU B 1 292 ? 22.859 -18.109 14.688 1 43.12 292 GLU B O 1
#

Secondary structure (DSSP, 8-state):
------GGGGGGGSHHHHHHHHHHHH-TT---SHHHHHHHHHHHHHTTSS-HHHHHHHHHHHHHHH-BHHHHSEEGGG---EETT--HHHHHHHHHHH--SEEEEESSSTT-EEEEEEGGGGGGGGSTTPPPP-HHHH-BPPPEEETT-BHHHHHHHHHHTT--EEEEE-TTS-EEEEEEHHHHHHHHHTT------TT---SEEE-SSSEEEEETTSBHHHHHHHHT-----SS--BHHHHHHHHHTS-PPTT-EEEETTEEEEEEEE-SS-EEEEEEEPPTTSPPP----/------GGGGGGGSHHHHHHHHHHHH-TT---SHHHHHHHHHHHHHTTSS-HHHHHHHHHHHHHHH-BHHHHSEEGGG---EETT--HHHHHHHHHHH--SEEEEESSSTT-EEEEEEGGGGGGGGSTTPPPP-HHHH-BPPPEEETT-BHHHHHHHHHHTT--EEEEE-TTS-EEEEEEHHHHHHHHHTT------TT---SEEE-SSSEEEEETTSBHHHHHHHHT-----SS--BHHHHHHHHHTS-PPTT-EEEETTEEEEEEEE-SS-EEEEEEEPPTTSPPP----

InterPro domains:
  IPR000644 CBS domain [PF00571] (69-124)
  IPR000644 CBS domain [PF00571] (142-189)
  IPR000644 CBS domain [PS51371] (73-133)
  IPR000644 CBS domain [PS51371] (135-195)
  IPR000644 CBS domain [SM00116] (78-127)
  IPR000644 CBS domain [SM00116] (141-189)
  IPR005170 Transporter-associated domain [PF03471] (206-281)
  IPR005170 Transporter-associated domain [SM01091] (205-283)
  IPR016169 FAD-binding, type PCMH, subdomain 2 [G3DSA:3.30.465.10] (198-292)
  IPR036318 FAD-binding, type PCMH-like superfamily [SSF56176] (204-289)
  IPR044751 Ion transporter-like, CBS domain [cd04590] (68-186)
  IPR046342 CBS domain superfamily [G3DSA:3.10.580.10] (51-197)
  IPR046342 CBS domain superfamily [SSF54631] (66-202)
  IPR054115 Magnesium and cobalt efflux protein CorC, N-terminal domain [PF21917] (29-63)

Nearest PDB structures (foldseek):
  4hg0-assembly1_A-2  TM=9.301E-01  e=3.220E-44  Escherichia coli K-12
  5yz2-assembly1_A  TM=9.775E-01  e=7.528E-25  Escherichia coli K-12
  3nqr-assembly1_D-2  TM=9.925E-01  e=2.454E-23  Salmonella enterica subsp. enterica serovar Typhimurium
  7m1u-assembly1_A  TM=6.986E-01  e=5.107E-16  Methanoculleus thermophilus
  7m1u-assembly1_B  TM=7.143E-01  e=1.213E-14  Methanoculleus thermophilus

Organism: Salmonella typhi (NCBI:txid90370)

Solvent-accessible surface area (backbone atoms only — not comparable to full-atom values): 32784 Å² total; per-residue (Å²): 136,90,75,77,84,73,76,77,82,73,69,77,76,56,55,69,59,46,49,52,45,47,46,45,61,65,32,70,37,68,62,83,38,57,66,46,43,52,50,49,46,56,48,34,31,75,70,60,52,36,55,62,62,56,35,47,28,48,51,18,52,55,43,37,72,71,37,33,38,63,78,62,36,45,32,47,90,73,59,67,67,44,53,61,84,55,51,70,59,59,48,47,53,54,41,64,72,68,67,58,57,69,27,48,23,20,74,85,45,83,72,39,69,74,18,30,36,46,56,74,65,52,55,66,50,61,35,91,84,40,64,82,86,51,61,78,81,47,54,36,85,63,46,77,44,54,36,77,42,43,33,49,59,50,53,26,48,32,56,60,67,69,45,58,59,34,40,25,21,48,96,83,68,45,56,48,26,35,42,41,55,66,54,59,51,37,50,33,56,50,80,47,59,55,77,80,62,78,80,57,88,61,48,70,41,79,64,46,98,50,30,29,40,30,35,12,79,31,42,36,66,57,46,20,66,29,54,70,52,80,72,79,53,84,90,35,57,23,44,31,45,48,52,29,59,74,66,71,44,88,70,54,61,66,44,71,50,76,57,94,66,30,37,39,28,30,66,34,51,61,100,82,45,60,49,27,30,34,37,34,57,44,71,86,49,70,79,61,54,75,81,129,134,91,77,77,86,73,78,78,81,74,69,77,76,55,56,69,58,43,49,53,46,46,46,46,61,64,33,70,38,67,63,84,39,58,67,45,43,51,48,49,46,55,48,34,30,75,70,61,54,35,54,62,61,56,37,49,28,50,51,18,52,55,44,37,71,71,38,34,38,62,80,61,35,44,33,45,90,71,60,68,68,43,54,62,83,55,51,69,59,59,47,48,55,53,42,63,72,67,68,59,57,69,28,46,23,20,73,83,45,85,72,39,69,74,18,30,37,46,54,73,66,52,56,66,52,62,35,90,84,40,64,81,87,52,61,78,82,48,54,36,84,65,46,75,44,56,37,76,41,44,33,50,57,50,52,26,47,33,53,59,68,69,46,59,61,34,38,25,22,49,99,84,68,45,55,47,26,33,41,39,53,66,53,57,51,36,50,34,55,49,78,48,60,55,78,80,61,78,78,58,88,60,47,72,41,78,64,44,97,50,31,30,41,32,35,12,79,32,42,36,66,58,46,22,66,29,55,72,51,82,72,80,52,86,88,34,56,22,44,31,45,50,52,30,59,74,66,71,45,87,70,54,62,67,45,70,49,74,56,94,67,31,37,39,27,31,66,34,49,61,99,84,45,60,51,28,31,34,38,35,56,45,72,87,51,70,80,61,54,74,81,129

Radius of gyration: 27.31 Å; Cα contacts (8 Å, |Δi|>4): 932; chains: 2; bounding box: 97×82×66 Å

pLDDT: mean 83.85, std 18.02, range [22.06, 98.69]

Foldseek 3Di:
DPPPPPPPDPPPVVVVVVCCVVCCVVVVCPPPDLVSVLVVLVVCCVVPVDPPLQSQLVVLVSVLQVDFCLQQFQFLVRAQAAEQPDAPVRVCVSCVVVVDFKHFYAHPGSQRTPAMAGPVLCVQCVDPPHDGDHSVVRGDHAAEDERGHRSNVVLVCCVPVVPFKHFYAYPVSGTGGMGGNVSSVCSRRQLDDPDPPPPPPDQWDDSDPFKIKGFQAAFPVVVCQFFVDDDDPPVHTGNFVVVCVQVVHADDAQDWDDDPQKIWGQHDDDPPTGGMIMIGHHSPTDHTDDDD/DPPDDPPDDPPPVCVVVVCCVVCCVVVVCPPPDLVSVLVVLVVCCVVPVDPPLQSQLVVLVSVLQVDFCLQQFQFLVRAQAAEQPDAPVRVCVSCVVVVDFKHFYAHPGSQRTPAMAGPVLCVQCVDPPHDHDHSVVRGDHAAEDERGHRSNVVLVCCVPVVPFKHFYAYPVSGTGGMGGNVSSVCSRRQLDDPDPPPPPPDQWDDSDPFKIKGFQAAFPVVVCQFFVDDDDPPVHTGNFVVVCVQVVHADDAQDWDDDPQKIWGQHDDDPPTGGMIMIGHHSPTDHTDDDD